Protein AF-A0A1H8RA76-F1 (afdb_monomer)

Structure (mmCIF, N/CA/C/O backbone):
data_AF-A0A1H8RA76-F1
#
_entry.id   AF-A0A1H8RA76-F1
#
loop_
_atom_site.group_PDB
_atom_site.id
_atom_site.type_symbol
_atom_site.label_atom_id
_atom_site.label_alt_id
_atom_site.label_comp_id
_atom_site.label_asym_id
_atom_site.label_entity_id
_atom_site.label_seq_id
_atom_site.pdbx_PDB_ins_code
_atom_site.Cartn_x
_atom_site.Cartn_y
_atom_site.Cartn_z
_atom_site.occupancy
_atom_site.B_iso_or_equiv
_atom_site.auth_seq_id
_atom_site.auth_comp_id
_atom_site.auth_asym_id
_atom_site.auth_atom_id
_atom_site.pdbx_PDB_model_num
ATOM 1 N N . MET A 1 1 ? -34.965 -22.843 73.362 1.00 34.78 1 MET A N 1
ATOM 2 C CA . MET A 1 1 ? -33.827 -22.303 72.588 1.00 34.78 1 MET A CA 1
ATOM 3 C C . MET A 1 1 ? -33.426 -23.347 71.565 1.00 34.78 1 MET A C 1
ATOM 5 O O . MET A 1 1 ? -32.736 -24.299 71.896 1.00 34.78 1 MET A O 1
ATOM 9 N N . THR A 1 2 ? -33.979 -23.232 70.364 1.00 42.78 2 THR A N 1
ATOM 10 C CA . THR A 1 2 ? -33.684 -24.086 69.212 1.00 42.78 2 THR A CA 1
ATOM 11 C C . THR A 1 2 ? -32.548 -23.437 68.428 1.00 42.78 2 THR A C 1
ATOM 13 O O . THR A 1 2 ? -32.661 -22.292 68.001 1.00 42.78 2 THR A O 1
ATOM 16 N N . ASP A 1 3 ? -31.439 -24.158 68.304 1.00 45.56 3 ASP A N 1
ATOM 17 C CA . ASP A 1 3 ? -30.220 -23.744 67.610 1.00 45.56 3 ASP A CA 1
ATOM 18 C C . ASP A 1 3 ? -30.483 -23.672 66.093 1.00 45.56 3 ASP A C 1
ATOM 20 O O . ASP A 1 3 ? -30.516 -24.685 65.388 1.00 45.56 3 ASP A O 1
ATOM 24 N N . MET A 1 4 ? -30.791 -22.471 65.598 1.00 54.81 4 MET A N 1
ATOM 25 C CA . MET A 1 4 ? -31.156 -22.240 64.201 1.00 54.81 4 MET A CA 1
ATOM 26 C C . MET A 1 4 ? -29.874 -22.180 63.359 1.00 54.81 4 MET A C 1
ATOM 28 O O . MET A 1 4 ? -29.214 -21.146 63.264 1.00 54.81 4 MET A O 1
ATOM 32 N N . LYS A 1 5 ? -29.487 -23.319 62.771 1.00 57.66 5 LYS A N 1
ATOM 33 C CA . LYS A 1 5 ? -28.309 -23.442 61.896 1.00 57.66 5 LYS A CA 1
ATOM 34 C C . LYS A 1 5 ? -28.420 -22.505 60.687 1.00 57.66 5 LYS A C 1
ATOM 36 O O . LYS A 1 5 ? -29.091 -22.820 59.708 1.00 57.66 5 LYS A O 1
ATOM 41 N N . VAL A 1 6 ? -27.707 -21.381 60.732 1.00 61.72 6 VAL A N 1
ATOM 42 C CA . VAL A 1 6 ? -27.607 -20.419 59.625 1.00 61.72 6 VAL A CA 1
ATOM 43 C C . VAL A 1 6 ? -26.967 -21.088 58.402 1.00 61.72 6 VAL A C 1
ATOM 45 O O . VAL A 1 6 ? -25.846 -21.600 58.472 1.00 61.72 6 VAL A O 1
ATOM 48 N N . ARG A 1 7 ? -27.653 -21.077 57.252 1.00 71.50 7 ARG A N 1
ATOM 49 C CA . ARG A 1 7 ? -27.075 -21.553 55.984 1.00 71.50 7 ARG A CA 1
ATOM 50 C C . ARG A 1 7 ? -26.119 -20.494 55.434 1.00 71.50 7 ARG A C 1
ATOM 52 O O . ARG A 1 7 ? -26.521 -19.352 55.217 1.00 71.50 7 ARG A O 1
ATOM 59 N N . LYS A 1 8 ? -24.866 -20.873 55.145 1.00 71.12 8 LYS A N 1
ATOM 60 C CA . LYS A 1 8 ? -23.900 -19.988 54.468 1.00 71.12 8 LYS A CA 1
ATOM 61 C C . LYS A 1 8 ? -24.435 -19.600 53.085 1.00 71.12 8 LYS A C 1
ATOM 63 O O . LYS A 1 8 ? -24.607 -20.456 52.221 1.00 71.12 8 LYS A O 1
ATOM 68 N N . SER A 1 9 ? -24.686 -18.311 52.882 1.00 81.12 9 SER A N 1
ATOM 69 C CA . SER A 1 9 ? -25.093 -17.717 51.606 1.00 81.12 9 SER A CA 1
ATOM 70 C C . SER A 1 9 ? -24.088 -16.647 51.197 1.00 81.12 9 SER A C 1
ATOM 72 O O . SER A 1 9 ? -23.544 -15.967 52.060 1.00 81.12 9 SER A O 1
ATOM 74 N N . LEU A 1 10 ? -23.854 -16.489 49.891 1.00 84.00 10 LEU A N 1
ATOM 75 C CA . LEU A 1 10 ? -22.986 -15.426 49.379 1.00 84.00 10 LEU A CA 1
ATOM 76 C C . LEU A 1 10 ? -23.549 -14.052 49.744 1.00 84.00 10 LEU A C 1
ATOM 78 O O . LEU A 1 10 ? -24.724 -13.779 49.457 1.00 84.00 10 LEU A O 1
ATOM 82 N N . SER A 1 11 ? -22.675 -13.210 50.288 1.00 87.62 11 SER A N 1
ATOM 83 C CA . SER A 1 11 ? -22.932 -11.802 50.585 1.00 87.62 11 SER A CA 1
ATOM 84 C C . SER A 1 11 ? -23.242 -11.008 49.307 1.00 87.62 11 SER A C 1
ATOM 86 O O . SER A 1 11 ? -22.856 -11.409 48.204 1.00 87.62 11 SER A O 1
ATOM 88 N N . VAL A 1 12 ? -23.945 -9.879 49.422 1.00 85.50 12 VAL A N 1
ATOM 89 C CA . VAL A 1 12 ? -24.246 -9.000 48.275 1.00 85.50 12 VAL A CA 1
ATOM 90 C C . VAL A 1 12 ? -22.956 -8.543 47.587 1.00 85.50 12 VAL A C 1
ATOM 92 O O . VAL A 1 12 ? -22.861 -8.615 46.361 1.00 85.50 12 VAL A O 1
ATOM 95 N N . GLY A 1 13 ? -21.933 -8.171 48.363 1.00 85.56 13 GLY A N 1
ATOM 96 C CA . GLY A 1 13 ? -20.613 -7.809 47.841 1.00 85.56 13 GLY A CA 1
ATOM 97 C C . GLY A 1 13 ? -19.926 -8.966 47.111 1.00 85.56 13 GLY A C 1
ATOM 98 O O . GLY A 1 13 ? -19.396 -8.778 46.018 1.00 85.56 13 GLY A O 1
ATOM 99 N N . GLN A 1 14 ? -20.010 -10.189 47.644 1.00 88.69 14 GLN A N 1
ATOM 100 C CA . GLN A 1 14 ? -19.443 -11.374 46.985 1.00 88.69 14 GLN A CA 1
ATOM 101 C C . GLN A 1 14 ? -20.121 -11.681 45.641 1.00 88.69 14 GLN A C 1
ATOM 103 O O . GLN A 1 14 ? -19.449 -12.089 44.699 1.00 88.69 14 GLN A O 1
ATOM 108 N N . ARG A 1 15 ? -21.434 -11.448 45.520 1.00 88.62 15 ARG A N 1
ATOM 109 C CA . ARG A 1 15 ? -22.186 -11.625 44.260 1.00 88.62 15 ARG A CA 1
ATOM 110 C C . ARG A 1 15 ? -21.856 -10.561 43.215 1.00 88.62 15 ARG A C 1
ATOM 112 O O . ARG A 1 15 ? -21.817 -10.849 42.023 1.00 88.62 15 ARG A O 1
ATOM 119 N N . LEU A 1 16 ? -21.630 -9.323 43.649 1.00 87.50 16 LEU A N 1
ATOM 120 C CA . LEU A 1 16 ? -21.117 -8.276 42.763 1.00 87.50 16 LEU A CA 1
ATOM 121 C C . LEU A 1 16 ? -19.692 -8.616 42.305 1.00 87.50 16 LEU A C 1
ATOM 123 O O . LEU A 1 16 ? -19.371 -8.456 41.130 1.00 87.50 16 LEU A O 1
ATOM 127 N N . GLY A 1 17 ? -18.875 -9.175 43.202 1.00 88.69 17 GLY A N 1
ATOM 128 C CA . GLY A 1 17 ? -17.541 -9.682 42.886 1.00 88.69 17 GLY A CA 1
ATOM 129 C C . GLY A 1 17 ? -17.542 -10.805 41.843 1.00 88.69 17 GLY A C 1
ATOM 130 O O . GLY A 1 17 ? -16.724 -10.772 40.927 1.00 88.69 17 GLY A O 1
ATOM 131 N N . THR A 1 18 ? -18.471 -11.768 41.913 1.00 91.00 18 THR A N 1
ATOM 132 C CA . THR A 1 18 ? -18.576 -12.836 40.898 1.00 91.00 18 THR A CA 1
ATOM 133 C C . THR A 1 18 ? -19.001 -12.303 39.530 1.00 91.00 18 THR A C 1
ATOM 135 O O . THR A 1 18 ? -18.467 -12.755 38.520 1.00 91.00 18 THR A O 1
ATOM 138 N N . LEU A 1 19 ? -19.906 -11.317 39.479 1.00 89.56 19 LEU A N 1
ATOM 139 C CA . LEU A 1 19 ? -20.275 -10.627 38.236 1.00 89.56 19 LEU A CA 1
ATOM 140 C C . LEU A 1 19 ? -19.085 -9.874 37.627 1.00 89.56 19 LEU A C 1
ATOM 142 O O . LEU A 1 19 ? -18.809 -10.031 36.439 1.00 89.56 19 LEU A O 1
ATOM 146 N N . ALA A 1 20 ? -18.352 -9.106 38.439 1.00 88.56 20 ALA A N 1
ATOM 147 C CA . ALA A 1 20 ? -17.164 -8.381 37.992 1.00 88.56 20 ALA A CA 1
ATOM 148 C C . ALA A 1 20 ? -16.058 -9.333 37.504 1.00 88.56 20 ALA A C 1
ATOM 150 O O . ALA A 1 20 ? -15.469 -9.106 36.449 1.00 88.56 20 ALA A O 1
ATOM 151 N N . GLY A 1 21 ? -15.819 -10.433 38.225 1.00 91.06 21 GLY A N 1
ATOM 152 C CA . GLY A 1 21 ? -14.859 -11.463 37.826 1.00 91.06 21 GLY A CA 1
ATOM 153 C C . GLY A 1 21 ? -15.239 -12.148 36.511 1.00 91.06 21 GLY A C 1
ATOM 154 O O . GLY A 1 21 ? -14.390 -12.307 35.636 1.00 91.06 21 GLY A O 1
ATOM 155 N N . ALA A 1 22 ? -16.517 -12.497 36.327 1.00 90.62 22 ALA A N 1
ATOM 156 C CA . ALA A 1 22 ? -17.006 -13.083 35.079 1.00 90.62 22 ALA A CA 1
ATOM 157 C C . ALA A 1 22 ? -16.868 -12.114 33.893 1.00 90.62 22 ALA A C 1
ATOM 159 O O . ALA A 1 22 ? -16.427 -12.522 32.818 1.00 90.62 22 ALA A O 1
ATOM 160 N N . ALA A 1 23 ? -17.183 -10.830 34.097 1.00 89.88 23 ALA A N 1
ATOM 161 C CA . ALA A 1 23 ? -16.986 -9.795 33.087 1.00 89.88 23 ALA A CA 1
ATOM 162 C C . ALA A 1 23 ? -15.503 -9.659 32.708 1.00 89.88 23 ALA A C 1
ATOM 164 O O . ALA A 1 23 ? -15.169 -9.672 31.524 1.00 89.88 23 ALA A O 1
ATOM 165 N N . PHE A 1 24 ? -14.607 -9.595 33.699 1.00 93.50 24 PHE A N 1
ATOM 166 C CA . PHE A 1 24 ? -13.165 -9.480 33.474 1.00 93.50 24 PHE A CA 1
ATOM 167 C C . PHE A 1 24 ? -12.607 -10.659 32.665 1.00 93.50 24 PHE A C 1
ATOM 169 O O . PHE A 1 24 ? -11.880 -10.445 31.698 1.00 93.50 24 PHE A O 1
ATOM 176 N N . ILE A 1 25 ? -12.989 -11.895 33.005 1.00 92.25 25 ILE A N 1
ATOM 177 C CA . ILE A 1 25 ? -12.572 -13.094 32.261 1.00 92.25 25 ILE A CA 1
ATOM 178 C C . ILE A 1 25 ? -13.130 -13.070 30.832 1.00 92.25 25 ILE A C 1
ATOM 180 O O . ILE A 1 25 ? -12.394 -13.357 29.890 1.00 92.25 25 ILE A O 1
ATOM 184 N N . GLY A 1 26 ? -14.403 -12.699 30.655 1.00 90.19 26 GLY A N 1
ATOM 185 C CA . GLY A 1 26 ? -15.042 -12.629 29.338 1.00 90.19 26 GLY A CA 1
ATOM 186 C C . GLY A 1 26 ? -14.368 -11.621 28.404 1.00 90.19 26 GLY A C 1
ATOM 187 O O . GLY A 1 26 ? -13.972 -11.976 27.293 1.00 90.19 26 GLY A O 1
ATOM 188 N N . PHE A 1 27 ? -14.173 -10.383 28.868 1.00 90.06 27 PHE A N 1
ATOM 189 C CA . PHE A 1 27 ? -13.473 -9.353 28.094 1.00 90.06 27 PHE A CA 1
ATOM 190 C C . PHE A 1 27 ? -11.996 -9.698 27.882 1.00 90.06 27 PHE A C 1
ATOM 192 O O . PHE A 1 27 ? -11.487 -9.536 26.775 1.00 90.06 27 PHE A O 1
ATOM 199 N N . GLY A 1 28 ? -11.319 -10.223 28.907 1.00 91.62 28 GLY A N 1
ATOM 200 C CA . GLY A 1 28 ? -9.920 -10.638 28.819 1.00 91.62 28 GLY A CA 1
ATOM 201 C C . GLY A 1 28 ? -9.695 -11.739 27.781 1.00 91.62 28 GLY A C 1
ATOM 202 O O . GLY A 1 28 ? -8.774 -11.638 26.974 1.00 91.62 28 GLY A O 1
ATOM 203 N N . ALA A 1 29 ? -10.568 -12.750 27.736 1.00 90.69 29 ALA A N 1
ATOM 204 C CA . ALA A 1 29 ? -10.507 -13.809 26.731 1.00 90.69 29 ALA A CA 1
ATOM 205 C C . ALA A 1 29 ? -10.740 -13.268 25.311 1.00 90.69 29 ALA A C 1
ATOM 207 O O . ALA A 1 29 ? -10.007 -13.627 24.391 1.00 90.69 29 ALA A O 1
ATOM 208 N N . MET A 1 30 ? -11.717 -12.371 25.133 1.00 91.19 30 MET A N 1
ATOM 209 C CA . MET A 1 30 ? -12.008 -11.754 23.834 1.00 91.19 30 MET A CA 1
ATOM 210 C C . MET A 1 30 ? -10.827 -10.913 23.321 1.00 91.19 30 MET A C 1
ATOM 212 O O . MET A 1 30 ? -10.446 -11.034 22.155 1.00 91.19 30 MET A O 1
ATOM 216 N N . LEU A 1 31 ? -10.214 -10.107 24.197 1.00 90.81 31 LEU A N 1
ATOM 217 C CA . LEU A 1 31 ? -9.029 -9.308 23.872 1.00 90.81 31 LEU A CA 1
ATOM 218 C C . LEU A 1 31 ? -7.808 -10.185 23.581 1.00 90.81 31 LEU A C 1
ATOM 220 O O . LEU A 1 31 ? -7.114 -9.941 22.599 1.00 90.81 31 LEU A O 1
ATOM 224 N N . GLY A 1 32 ? -7.561 -11.219 24.390 1.00 90.94 32 GLY A N 1
ATOM 225 C CA . GLY A 1 32 ? -6.421 -12.121 24.210 1.00 90.94 32 GLY A CA 1
ATOM 226 C C . GLY A 1 32 ? -6.490 -12.906 22.901 1.00 90.94 32 GLY A C 1
ATOM 227 O O . GLY A 1 32 ? -5.513 -12.954 22.154 1.00 90.94 32 GLY A O 1
ATOM 228 N N . VAL A 1 33 ? -7.662 -13.461 22.580 1.00 90.44 33 VAL A N 1
ATOM 229 C CA . VAL A 1 33 ? -7.894 -14.153 21.303 1.00 90.44 33 VAL A CA 1
ATOM 230 C C . VAL A 1 33 ? -7.779 -13.181 20.129 1.00 90.44 33 VAL A C 1
ATOM 232 O O . VAL A 1 33 ? -7.116 -13.498 19.143 1.00 90.44 33 VAL A O 1
ATOM 235 N N . GLY A 1 34 ? -8.341 -11.976 20.265 1.00 89.94 34 GLY A N 1
ATOM 236 C CA . GLY A 1 34 ? -8.212 -10.926 19.258 1.00 89.94 34 GLY A CA 1
ATOM 237 C C . GLY A 1 34 ? -6.776 -10.526 18.968 1.00 89.94 34 GLY A C 1
ATOM 238 O O . GLY A 1 34 ? -6.375 -10.465 17.810 1.00 89.94 34 GLY A O 1
ATOM 239 N N . TRP A 1 35 ? -5.989 -10.303 20.017 1.00 92.75 35 TRP A N 1
ATOM 240 C CA . TRP A 1 35 ? -4.576 -9.968 19.895 1.00 92.75 35 TRP A CA 1
ATOM 241 C C . TRP A 1 35 ? -3.785 -11.085 19.204 1.00 92.75 35 TRP A C 1
ATOM 243 O O . TRP A 1 35 ? -3.050 -10.815 18.256 1.00 92.75 35 TRP A O 1
ATOM 253 N N . TYR A 1 36 ? -3.987 -12.341 19.616 1.00 91.31 36 TYR A N 1
ATOM 254 C CA . TYR A 1 36 ? -3.307 -13.496 19.024 1.00 91.31 36 TYR A CA 1
ATOM 255 C C . TYR A 1 36 ? -3.633 -13.666 17.532 1.00 91.31 36 TYR A C 1
ATOM 257 O O . TYR A 1 36 ? -2.739 -13.867 16.706 1.00 91.31 36 TYR A O 1
ATOM 265 N N . GLN A 1 37 ? -4.912 -13.551 17.171 1.00 90.94 37 GLN A N 1
ATOM 266 C CA . GLN A 1 37 ? -5.360 -13.686 15.786 1.00 90.94 37 GLN A CA 1
ATOM 267 C C . GLN A 1 37 ? -4.875 -12.532 14.912 1.00 90.94 37 GLN A C 1
ATOM 269 O O . GLN A 1 37 ? -4.393 -12.775 13.807 1.00 90.94 37 GLN A O 1
ATOM 274 N N . ASN A 1 38 ? -4.934 -11.299 15.420 1.00 89.06 38 ASN A N 1
ATOM 275 C CA . ASN A 1 38 ? -4.413 -10.134 14.714 1.00 89.06 38 ASN A CA 1
ATOM 276 C C . ASN A 1 38 ? -2.902 -10.254 14.485 1.00 89.06 38 ASN A C 1
ATOM 278 O O . ASN A 1 38 ? -2.433 -10.031 13.376 1.00 89.06 38 ASN A O 1
ATOM 282 N N . SER A 1 39 ? -2.145 -10.677 15.502 1.00 90.81 39 SER A N 1
ATOM 283 C CA . SER A 1 39 ? -0.701 -10.897 15.375 1.00 90.81 39 SER A CA 1
ATOM 284 C C . SER A 1 39 ? -0.362 -11.994 14.360 1.00 90.81 39 SER A C 1
ATOM 286 O O . SER A 1 39 ? 0.619 -11.863 13.632 1.00 90.81 39 SER A O 1
ATOM 288 N N . SER A 1 40 ? -1.171 -13.054 14.290 1.00 89.62 40 SER A N 1
ATOM 289 C CA . SER A 1 40 ? -0.984 -14.144 13.325 1.00 89.62 40 SER A CA 1
ATOM 290 C C . SER A 1 40 ? -1.289 -13.699 11.890 1.00 89.62 40 SER A C 1
ATOM 292 O O . SER A 1 40 ? -0.534 -14.018 10.975 1.00 89.62 40 SER A O 1
ATOM 294 N N . ALA A 1 41 ? -2.365 -12.930 11.691 1.00 90.69 41 ALA A N 1
ATOM 295 C CA . ALA A 1 41 ? -2.713 -12.366 10.387 1.00 90.69 41 ALA A CA 1
ATOM 296 C C . ALA A 1 41 ? -1.652 -11.363 9.902 1.00 90.69 41 ALA A C 1
ATOM 298 O O . ALA A 1 41 ? -1.240 -11.410 8.748 1.00 90.69 41 ALA A O 1
ATOM 299 N N . ASP A 1 42 ? -1.158 -10.511 10.797 1.00 90.25 42 ASP A N 1
ATOM 300 C CA . ASP A 1 42 ? -0.105 -9.534 10.513 1.00 90.25 42 ASP A CA 1
ATOM 301 C C . ASP A 1 42 ? 1.230 -10.205 10.136 1.00 90.25 42 ASP A C 1
ATOM 303 O O . ASP A 1 42 ? 1.900 -9.789 9.192 1.00 90.25 42 ASP A O 1
ATOM 307 N N . ALA A 1 43 ? 1.592 -11.311 10.798 1.00 89.44 43 ALA A N 1
ATOM 308 C CA . ALA A 1 43 ? 2.750 -12.116 10.406 1.00 89.44 43 ALA A CA 1
ATOM 309 C C . ALA A 1 43 ? 2.592 -12.729 9.001 1.00 89.44 43 ALA A C 1
ATOM 311 O O . ALA A 1 43 ? 3.525 -12.667 8.201 1.00 89.44 43 ALA A O 1
ATOM 312 N N . ALA A 1 44 ? 1.410 -13.265 8.679 1.00 88.44 44 ALA A N 1
ATOM 313 C CA . ALA A 1 44 ? 1.124 -13.810 7.352 1.00 88.44 44 ALA A CA 1
ATOM 314 C C . ALA A 1 44 ? 1.155 -12.731 6.252 1.00 88.44 44 ALA A C 1
ATOM 316 O O . ALA A 1 44 ? 1.681 -12.985 5.169 1.00 88.44 44 ALA A O 1
ATOM 317 N N . LEU A 1 45 ? 0.658 -11.522 6.537 1.00 91.81 45 LEU A N 1
ATOM 318 C CA . LEU A 1 45 ? 0.708 -10.387 5.608 1.00 91.81 45 LEU A CA 1
ATOM 319 C C . LEU A 1 45 ? 2.133 -9.880 5.377 1.00 91.81 45 LEU A C 1
ATOM 321 O O . LEU A 1 45 ? 2.490 -9.606 4.235 1.00 91.81 45 LEU A O 1
ATOM 325 N N . ARG A 1 46 ? 2.966 -9.791 6.423 1.00 91.06 46 ARG A N 1
ATOM 326 C CA . ARG A 1 46 ? 4.385 -9.436 6.257 1.00 91.06 46 ARG A CA 1
ATOM 327 C C . ARG A 1 46 ? 5.104 -10.408 5.328 1.00 91.06 46 ARG A C 1
ATOM 329 O O . ARG A 1 46 ? 5.731 -9.965 4.375 1.00 91.06 46 ARG A O 1
ATOM 336 N N . HIS A 1 47 ? 4.933 -11.711 5.553 1.00 88.25 47 HIS A N 1
ATOM 337 C CA . HIS A 1 47 ? 5.517 -12.735 4.684 1.00 88.25 47 HIS A CA 1
ATOM 338 C C . HIS A 1 47 ? 4.996 -12.629 3.243 1.00 88.25 47 HIS A C 1
ATOM 340 O O . HIS A 1 47 ? 5.764 -12.764 2.297 1.00 88.25 47 HIS A O 1
ATOM 346 N N . ALA A 1 48 ? 3.699 -12.367 3.052 1.00 91.06 48 ALA A N 1
ATOM 347 C CA . ALA A 1 48 ? 3.146 -12.178 1.714 1.00 91.06 48 ALA A CA 1
ATOM 348 C C . ALA A 1 48 ? 3.748 -10.959 0.997 1.00 91.06 48 ALA A C 1
ATOM 350 O O . ALA A 1 48 ? 4.044 -11.043 -0.191 1.00 91.06 48 ALA A O 1
ATOM 351 N N . ASN A 1 49 ? 3.954 -9.852 1.716 1.00 91.56 49 ASN A N 1
ATOM 352 C CA . ASN A 1 49 ? 4.559 -8.639 1.168 1.00 91.56 49 ASN A CA 1
ATOM 353 C C . ASN A 1 49 ? 6.032 -8.842 0.796 1.00 91.56 49 ASN A C 1
ATOM 355 O O . ASN A 1 49 ? 6.455 -8.355 -0.246 1.00 91.56 49 ASN A O 1
ATOM 359 N N . GLU A 1 50 ? 6.801 -9.566 1.614 1.00 91.19 50 GLU A N 1
ATOM 360 C CA . GLU A 1 50 ? 8.196 -9.909 1.299 1.00 91.19 50 GLU A CA 1
ATOM 361 C C . GLU A 1 50 ? 8.287 -10.726 0.004 1.00 91.19 50 GLU A C 1
ATOM 363 O O . GLU A 1 50 ? 9.089 -10.414 -0.871 1.00 91.19 50 GLU A O 1
ATOM 368 N N . ILE A 1 51 ? 7.405 -11.714 -0.165 1.00 91.06 51 ILE A N 1
ATOM 369 C CA . ILE A 1 51 ? 7.350 -12.530 -1.385 1.00 91.06 51 ILE A CA 1
ATOM 370 C C . ILE A 1 51 ? 6.900 -11.698 -2.586 1.00 91.06 51 ILE A C 1
ATOM 372 O O . ILE A 1 51 ? 7.460 -11.849 -3.668 1.00 91.06 51 ILE A O 1
ATOM 376 N N . GLN A 1 52 ? 5.919 -10.807 -2.412 1.00 92.94 52 GLN A N 1
ATOM 377 C CA . GLN A 1 52 ? 5.478 -9.912 -3.481 1.00 92.94 52 GLN A CA 1
ATOM 378 C C . GLN A 1 52 ? 6.610 -8.985 -3.940 1.00 92.94 52 GLN A C 1
ATOM 380 O O . GLN A 1 52 ? 6.793 -8.822 -5.140 1.00 92.94 52 GLN A O 1
ATOM 385 N N . ALA A 1 53 ? 7.407 -8.448 -3.012 1.00 92.56 53 ALA A N 1
ATOM 386 C CA . ALA A 1 53 ? 8.570 -7.632 -3.350 1.00 92.56 53 ALA A CA 1
ATOM 387 C C . ALA A 1 53 ? 9.604 -8.423 -4.168 1.00 92.56 53 ALA A C 1
ATOM 389 O O . ALA A 1 53 ? 10.096 -7.923 -5.177 1.00 92.56 53 ALA A O 1
ATOM 390 N N . SER A 1 54 ? 9.883 -9.679 -3.800 1.00 91.81 54 SER A N 1
ATOM 391 C CA . SER A 1 54 ? 10.771 -10.522 -4.608 1.00 91.81 54 SER A CA 1
ATOM 392 C C . SER A 1 54 ? 10.165 -10.873 -5.978 1.00 91.81 54 SER A C 1
ATOM 394 O O . SER A 1 54 ? 10.897 -10.945 -6.959 1.00 91.81 54 SER A O 1
ATOM 396 N N . VAL A 1 55 ? 8.839 -11.039 -6.096 1.00 93.06 55 VAL A N 1
ATOM 397 C CA . VAL A 1 55 ? 8.146 -11.208 -7.395 1.00 93.06 55 VAL A CA 1
ATOM 398 C C . VAL A 1 55 ? 8.272 -9.968 -8.274 1.00 93.06 55 VAL A C 1
ATOM 400 O O . VAL A 1 55 ? 8.497 -10.095 -9.478 1.00 93.06 55 VAL A O 1
ATOM 403 N N . ASP A 1 56 ? 8.147 -8.779 -7.694 1.00 94.06 56 ASP A N 1
ATOM 404 C CA . ASP A 1 56 ? 8.325 -7.525 -8.422 1.00 94.06 56 ASP A CA 1
ATOM 405 C C . ASP A 1 56 ? 9.769 -7.406 -8.933 1.00 94.06 56 ASP A C 1
ATOM 407 O O . ASP A 1 56 ? 9.972 -7.130 -10.115 1.00 94.06 56 ASP A O 1
ATOM 411 N N . HIS A 1 57 ? 10.758 -7.770 -8.108 1.00 94.19 57 HIS A N 1
ATOM 412 C CA . HIS A 1 57 ? 12.158 -7.827 -8.531 1.00 94.19 57 HIS A CA 1
ATOM 413 C C . HIS A 1 57 ? 12.396 -8.849 -9.662 1.00 94.19 57 HIS A C 1
ATOM 415 O O . HIS A 1 57 ? 13.098 -8.566 -10.627 1.00 94.19 57 HIS A O 1
ATOM 421 N N . ILE A 1 58 ? 11.736 -10.013 -9.645 1.00 94.44 58 ILE A N 1
ATOM 422 C CA . ILE A 1 58 ? 11.800 -10.976 -10.764 1.00 94.44 58 ILE A CA 1
ATOM 423 C C . ILE A 1 58 ? 11.266 -10.370 -12.073 1.00 94.44 58 ILE A C 1
ATOM 425 O O . ILE A 1 58 ? 11.766 -10.679 -13.159 1.00 94.44 58 ILE A O 1
ATOM 429 N N . ASN A 1 59 ? 10.251 -9.506 -12.005 1.00 94.94 59 ASN A N 1
ATOM 430 C CA . ASN A 1 59 ? 9.746 -8.811 -13.190 1.00 94.94 59 ASN A CA 1
ATOM 431 C C . ASN A 1 59 ? 10.734 -7.752 -13.709 1.00 94.94 59 ASN A C 1
ATOM 433 O O . ASN A 1 59 ? 10.831 -7.562 -14.927 1.00 94.94 59 ASN A O 1
ATOM 437 N N . GLU A 1 60 ? 11.506 -7.115 -12.826 1.00 95.62 60 GLU A N 1
ATOM 438 C CA . GLU A 1 60 ? 12.645 -6.273 -13.219 1.00 95.62 60 GLU A CA 1
ATOM 439 C C . GLU A 1 60 ? 13.704 -7.114 -13.946 1.00 95.62 60 GLU A C 1
ATOM 441 O O . GLU A 1 60 ? 14.084 -6.770 -15.064 1.00 95.62 60 GLU A O 1
ATOM 446 N N . LEU A 1 61 ? 14.053 -8.296 -13.422 1.00 96.19 61 LEU A N 1
ATOM 447 C CA . LEU A 1 61 ? 14.983 -9.229 -14.078 1.00 96.19 61 LEU A CA 1
ATOM 448 C C . LEU A 1 61 ? 14.499 -9.693 -15.458 1.00 96.19 61 LEU A C 1
ATOM 450 O O . LEU A 1 61 ? 15.297 -9.814 -16.388 1.00 96.19 61 LEU A O 1
ATOM 454 N N . ARG A 1 62 ? 13.191 -9.919 -15.642 1.00 96.19 62 ARG A N 1
ATOM 455 C CA . ARG A 1 62 ? 12.624 -10.200 -16.978 1.00 96.19 62 ARG A CA 1
ATOM 456 C C . ARG A 1 62 ? 12.860 -9.043 -17.939 1.00 96.19 62 ARG A C 1
ATOM 458 O O . ARG A 1 62 ? 13.170 -9.271 -19.106 1.00 96.19 62 ARG A O 1
ATOM 465 N N . THR A 1 63 ? 12.721 -7.815 -17.451 1.00 95.94 63 THR A N 1
ATOM 466 C CA . THR A 1 63 ? 12.965 -6.605 -18.241 1.00 95.94 63 THR A CA 1
ATOM 467 C C . THR A 1 63 ? 14.452 -6.456 -18.567 1.00 95.94 63 THR A C 1
ATOM 469 O O . THR A 1 63 ? 14.788 -6.146 -19.711 1.00 95.94 63 THR A O 1
ATOM 472 N N . ALA A 1 64 ? 15.342 -6.754 -17.617 1.00 96.25 64 ALA A N 1
ATOM 473 C CA . ALA A 1 64 ? 16.785 -6.800 -17.842 1.00 96.25 64 ALA A CA 1
ATOM 474 C C . ALA A 1 64 ? 17.157 -7.851 -18.901 1.00 96.25 64 ALA A C 1
ATOM 476 O O . ALA A 1 64 ? 17.886 -7.534 -19.838 1.00 96.25 64 ALA A O 1
ATOM 477 N N . ASN A 1 65 ? 16.583 -9.058 -18.837 1.00 97.31 65 ASN A N 1
ATOM 478 C CA . ASN A 1 65 ? 16.785 -10.105 -19.845 1.00 97.31 65 ASN A CA 1
ATOM 479 C C . ASN A 1 65 ? 16.314 -9.670 -21.246 1.00 97.31 65 ASN A C 1
ATOM 481 O O . ASN A 1 65 ? 17.031 -9.858 -22.222 1.00 97.31 65 ASN A O 1
ATOM 485 N N . LEU A 1 66 ? 15.144 -9.033 -21.364 1.00 96.31 66 LEU A N 1
ATOM 486 C CA . LEU A 1 66 ? 14.674 -8.495 -22.649 1.00 96.31 66 LEU A CA 1
ATOM 487 C C . LEU A 1 66 ? 15.584 -7.381 -23.178 1.00 96.31 66 LEU A C 1
ATOM 489 O O . LEU A 1 66 ? 15.910 -7.360 -24.361 1.00 96.31 66 LEU A O 1
ATOM 493 N N . THR A 1 67 ? 16.013 -6.472 -22.302 1.00 95.00 67 THR A N 1
ATOM 494 C CA . THR A 1 67 ? 16.928 -5.375 -22.655 1.00 95.00 67 THR A CA 1
ATOM 495 C C . THR A 1 67 ? 18.270 -5.916 -23.138 1.00 95.00 67 THR A C 1
ATOM 497 O O . THR A 1 67 ? 18.821 -5.417 -24.117 1.00 95.00 67 THR A O 1
ATOM 500 N N . LEU A 1 68 ? 18.767 -6.965 -22.484 1.00 96.44 68 LEU A N 1
ATOM 501 C CA . LEU A 1 68 ? 19.987 -7.667 -22.853 1.00 96.44 68 LEU A CA 1
ATOM 502 C C . LEU A 1 68 ? 19.895 -8.265 -24.262 1.00 96.44 68 LEU A C 1
ATOM 504 O O . LEU A 1 68 ? 20.777 -8.012 -25.081 1.00 96.44 68 LEU A O 1
ATOM 508 N N . ILE A 1 69 ? 18.824 -9.013 -24.549 1.00 96.75 69 ILE A N 1
ATOM 509 C CA . ILE A 1 69 ? 18.602 -9.644 -25.860 1.00 96.75 69 ILE A CA 1
ATOM 510 C C . ILE A 1 69 ? 18.470 -8.575 -26.949 1.00 96.75 69 ILE A C 1
ATOM 512 O O . ILE A 1 69 ? 19.123 -8.673 -27.982 1.00 96.75 69 ILE A O 1
ATOM 516 N N . LEU A 1 70 ? 17.693 -7.513 -26.708 1.00 96.19 70 LEU A N 1
ATOM 517 C CA . LEU A 1 70 ? 17.529 -6.416 -27.668 1.00 96.19 70 LEU A CA 1
ATOM 518 C C . LEU A 1 70 ? 18.859 -5.709 -27.967 1.00 96.19 70 LEU A C 1
ATOM 520 O O . LEU A 1 70 ? 19.182 -5.480 -29.128 1.00 96.19 70 LEU A O 1
ATOM 524 N N . ALA A 1 71 ? 19.662 -5.410 -26.942 1.00 95.88 71 ALA A N 1
ATOM 525 C CA . ALA A 1 71 ? 20.969 -4.780 -27.128 1.00 95.88 71 ALA A CA 1
ATOM 526 C C . ALA A 1 71 ? 21.960 -5.689 -27.878 1.00 95.88 71 ALA A C 1
ATOM 528 O O . ALA A 1 71 ? 22.774 -5.200 -28.672 1.00 95.88 71 ALA A O 1
ATOM 529 N N . ALA A 1 72 ? 21.890 -7.002 -27.645 1.00 96.06 72 ALA A N 1
ATOM 530 C CA . ALA A 1 72 ? 22.682 -7.986 -28.369 1.00 96.06 72 ALA A CA 1
ATOM 531 C C . ALA A 1 72 ? 22.241 -8.090 -29.839 1.00 96.06 72 ALA A C 1
ATOM 533 O O . ALA A 1 72 ? 23.085 -8.018 -30.731 1.00 96.06 72 ALA A O 1
ATOM 534 N N . MET A 1 73 ? 20.933 -8.143 -30.104 1.00 95.50 73 MET A N 1
ATOM 535 C CA . MET A 1 73 ? 20.373 -8.187 -31.457 1.00 95.50 73 MET A CA 1
ATOM 536 C C . MET A 1 73 ? 20.718 -6.920 -32.252 1.00 95.50 73 MET A C 1
ATOM 538 O O . MET A 1 73 ? 21.206 -7.012 -33.376 1.00 95.50 73 MET A O 1
ATOM 542 N N . ASP A 1 74 ? 20.594 -5.737 -31.647 1.00 94.75 74 ASP A N 1
ATOM 543 C CA . ASP A 1 74 ? 21.035 -4.476 -32.256 1.00 94.75 74 ASP A CA 1
ATOM 544 C C . ASP A 1 74 ? 22.539 -4.492 -32.584 1.00 94.75 74 ASP A C 1
ATOM 546 O O . ASP A 1 74 ? 22.978 -3.956 -33.601 1.00 94.75 74 ASP A O 1
ATOM 550 N N . THR A 1 75 ? 23.350 -5.137 -31.740 1.00 94.44 75 THR A N 1
ATOM 551 C CA . THR A 1 75 ? 24.791 -5.302 -31.980 1.00 94.44 75 THR A CA 1
ATOM 552 C C . THR A 1 75 ? 25.072 -6.257 -33.146 1.00 94.44 75 THR A C 1
ATOM 554 O O . THR A 1 75 ? 25.984 -5.997 -33.932 1.00 94.44 75 THR A O 1
ATOM 557 N N . ILE A 1 76 ? 24.281 -7.323 -33.307 1.00 93.81 76 ILE A N 1
ATOM 558 C CA . ILE A 1 76 ? 24.361 -8.243 -34.454 1.00 93.81 76 ILE A CA 1
ATOM 559 C C . ILE A 1 76 ? 23.955 -7.535 -35.754 1.00 93.81 76 ILE A C 1
ATOM 561 O O . ILE A 1 76 ? 24.585 -7.751 -36.794 1.00 93.81 76 ILE A O 1
ATOM 565 N N . VAL A 1 77 ? 22.928 -6.682 -35.711 1.00 93.44 77 VAL A N 1
ATOM 566 C CA . VAL A 1 77 ? 22.456 -5.904 -36.868 1.00 93.44 77 VAL A CA 1
ATOM 567 C C . VAL A 1 77 ? 23.501 -4.871 -37.303 1.00 93.44 77 VAL A C 1
ATOM 569 O O . VAL A 1 77 ? 23.823 -4.784 -38.489 1.00 93.44 77 VAL A O 1
ATOM 572 N N . ASP A 1 78 ? 24.107 -4.161 -36.352 1.00 91.56 78 ASP A N 1
ATOM 573 C CA . ASP A 1 78 ? 25.093 -3.102 -36.612 1.00 91.56 78 ASP A CA 1
ATOM 574 C C . ASP A 1 78 ? 26.545 -3.611 -36.719 1.00 91.56 78 ASP A C 1
ATOM 576 O O . ASP A 1 78 ? 27.503 -2.835 -36.684 1.00 91.56 78 ASP A O 1
ATOM 580 N N . ARG A 1 79 ? 26.749 -4.922 -36.892 1.00 88.94 79 ARG A N 1
ATOM 581 C CA . ARG A 1 79 ? 28.082 -5.560 -36.923 1.00 88.94 79 ARG A CA 1
ATOM 582 C C . ARG A 1 79 ? 29.058 -4.990 -37.964 1.00 88.94 79 ARG A C 1
ATOM 584 O O . ARG A 1 79 ? 30.269 -5.178 -37.847 1.00 88.94 79 ARG A O 1
ATOM 591 N N . GLY A 1 80 ? 28.555 -4.285 -38.981 1.00 82.50 80 GLY A N 1
ATOM 592 C CA . GLY A 1 80 ? 29.356 -3.657 -40.037 1.00 82.50 80 GLY A CA 1
ATOM 593 C C . GLY A 1 80 ? 30.365 -2.615 -39.538 1.00 82.50 80 GLY A C 1
ATOM 594 O O . GLY A 1 80 ? 31.387 -2.408 -40.197 1.00 82.50 80 GLY A O 1
ATOM 595 N N . ASP A 1 81 ? 30.128 -2.028 -38.362 1.00 83.94 81 ASP A N 1
ATOM 596 C CA . ASP A 1 81 ? 30.992 -1.004 -37.761 1.00 83.94 81 ASP A CA 1
ATOM 597 C C . ASP A 1 81 ? 32.277 -1.576 -37.134 1.00 83.94 81 ASP A C 1
ATOM 599 O O . ASP A 1 81 ? 33.182 -0.820 -36.777 1.00 83.94 81 ASP A O 1
ATOM 603 N N . ARG A 1 82 ? 32.391 -2.912 -37.028 1.00 86.50 82 ARG A N 1
ATOM 604 C CA . ARG A 1 82 ? 33.550 -3.647 -36.469 1.00 86.50 82 ARG A CA 1
ATOM 605 C C . ARG A 1 82 ? 33.939 -3.247 -35.042 1.00 86.50 82 ARG A C 1
ATOM 607 O O . ARG A 1 82 ? 35.045 -3.530 -34.588 1.00 86.50 82 ARG A O 1
ATOM 614 N N . ALA A 1 83 ? 33.034 -2.584 -34.336 1.00 88.69 83 ALA A N 1
ATOM 615 C CA . ALA A 1 83 ? 33.173 -2.218 -32.941 1.00 88.69 83 ALA A CA 1
ATOM 616 C C . ALA A 1 83 ? 31.793 -2.217 -32.286 1.00 88.69 83 ALA A C 1
ATOM 618 O O . ALA A 1 83 ? 30.815 -1.739 -32.862 1.00 88.69 83 ALA A O 1
ATOM 619 N N . VAL A 1 84 ? 31.716 -2.729 -31.060 1.00 89.38 84 VAL A N 1
ATOM 620 C CA . VAL A 1 84 ? 30.490 -2.649 -30.262 1.00 89.38 84 VAL A CA 1
ATOM 621 C C . VAL A 1 84 ? 30.368 -1.240 -29.689 1.00 89.38 84 VAL A C 1
ATOM 623 O O . VAL A 1 84 ? 31.308 -0.727 -29.078 1.00 89.38 84 VAL A O 1
ATOM 626 N N . ILE A 1 85 ? 29.198 -0.621 -29.855 1.00 92.44 85 ILE A N 1
ATOM 627 C CA . ILE A 1 85 ? 28.910 0.702 -29.287 1.00 92.44 85 ILE A CA 1
ATOM 628 C C . ILE A 1 85 ? 29.090 0.650 -27.755 1.00 92.44 85 ILE A C 1
ATOM 630 O O . ILE A 1 85 ? 28.479 -0.212 -27.112 1.00 92.44 85 ILE A O 1
ATOM 634 N N . PRO A 1 86 ? 29.887 1.553 -27.144 1.00 93.12 86 PRO A N 1
ATOM 635 C CA . PRO A 1 86 ? 30.175 1.526 -25.708 1.00 93.12 86 PRO A CA 1
ATOM 636 C C . PRO A 1 86 ? 28.925 1.536 -24.823 1.00 93.12 86 PRO A C 1
ATOM 638 O O . PRO A 1 86 ? 28.870 0.810 -23.831 1.00 93.12 86 PRO A O 1
ATOM 641 N N . GLU A 1 87 ? 27.905 2.311 -25.192 1.00 92.88 87 GLU A N 1
ATOM 642 C CA . GLU A 1 87 ? 26.625 2.356 -24.485 1.00 92.88 87 GLU A CA 1
ATOM 643 C C . GLU A 1 87 ? 25.904 1.000 -24.507 1.00 92.88 87 GLU A C 1
ATOM 645 O O . GLU A 1 87 ? 25.410 0.567 -23.466 1.00 92.88 87 GLU A O 1
ATOM 650 N N . ARG A 1 88 ? 25.897 0.285 -25.644 1.00 93.50 88 ARG A N 1
ATOM 651 C CA . ARG A 1 88 ? 25.311 -1.066 -25.733 1.00 93.50 88 ARG A CA 1
ATOM 652 C C . ARG A 1 88 ? 26.094 -2.066 -24.899 1.00 93.50 88 ARG A C 1
ATOM 654 O O . ARG A 1 88 ? 25.499 -2.838 -24.155 1.00 93.50 88 ARG A O 1
ATOM 661 N N . LEU A 1 89 ? 27.425 -2.017 -24.963 1.00 92.94 89 LEU A N 1
ATOM 662 C CA . LEU A 1 89 ? 28.271 -2.885 -24.147 1.00 92.94 89 LEU A CA 1
ATOM 663 C C . LEU A 1 89 ? 28.025 -2.663 -22.651 1.00 92.94 89 LEU A C 1
ATOM 665 O O . LEU A 1 89 ? 27.968 -3.625 -21.887 1.00 92.94 89 LEU A O 1
ATOM 669 N N . LYS A 1 90 ? 27.852 -1.408 -22.231 1.00 94.69 90 LYS A N 1
ATOM 670 C CA . LYS A 1 90 ? 27.499 -1.072 -20.852 1.00 94.69 90 LYS A CA 1
ATOM 671 C C . LYS A 1 90 ? 26.139 -1.659 -20.461 1.00 94.69 90 LYS A C 1
ATOM 673 O O . LYS A 1 90 ? 26.078 -2.341 -19.445 1.00 94.69 90 LYS A O 1
ATOM 678 N N . LEU A 1 91 ? 25.099 -1.460 -21.277 1.00 94.88 91 LEU A N 1
ATOM 679 C CA . LEU A 1 91 ? 23.758 -2.007 -21.027 1.00 94.88 91 LEU A CA 1
ATOM 680 C C . LEU A 1 91 ? 23.767 -3.535 -20.894 1.00 94.88 91 LEU A C 1
ATOM 682 O O . LEU A 1 91 ? 23.185 -4.068 -19.955 1.00 94.88 91 LEU A O 1
ATOM 686 N N . MET A 1 92 ? 24.463 -4.237 -21.794 1.00 95.81 92 MET A N 1
ATOM 687 C CA . MET A 1 92 ? 24.570 -5.700 -21.745 1.00 95.81 92 MET A CA 1
ATOM 688 C C . MET A 1 92 ? 25.266 -6.168 -20.458 1.00 95.81 92 MET A C 1
ATOM 690 O O . MET A 1 92 ? 24.771 -7.065 -19.780 1.00 95.81 92 MET A O 1
ATOM 694 N N . ASN A 1 93 ? 26.377 -5.525 -20.077 1.00 95.44 93 ASN A N 1
ATOM 695 C CA . ASN A 1 93 ? 27.085 -5.849 -18.835 1.00 95.44 93 ASN A CA 1
ATOM 696 C C . ASN A 1 93 ? 26.247 -5.566 -17.581 1.00 95.44 93 ASN A C 1
ATOM 698 O O . ASN A 1 93 ? 26.264 -6.368 -16.651 1.00 95.44 93 ASN A O 1
ATOM 702 N N . GLU A 1 94 ? 25.526 -4.444 -17.545 1.00 96.38 94 GLU A N 1
ATOM 703 C CA . GLU A 1 94 ? 24.645 -4.094 -16.425 1.00 96.38 94 GLU A CA 1
ATOM 704 C C . GLU A 1 94 ? 23.505 -5.109 -16.289 1.00 96.38 94 GLU A C 1
ATOM 706 O O . GLU A 1 94 ? 23.310 -5.647 -15.202 1.00 96.38 94 GLU A O 1
ATOM 711 N N . ALA A 1 95 ? 22.829 -5.455 -17.390 1.00 96.19 95 ALA A N 1
ATOM 712 C CA . ALA A 1 95 ? 21.732 -6.420 -17.380 1.00 96.19 95 ALA A CA 1
ATOM 713 C C . ALA A 1 95 ? 22.182 -7.835 -16.968 1.00 96.19 95 ALA A C 1
ATOM 715 O O . ALA A 1 95 ? 21.510 -8.496 -16.176 1.00 96.19 95 ALA A O 1
ATOM 716 N N . ILE A 1 96 ? 23.337 -8.305 -17.456 1.00 95.75 96 ILE A N 1
ATOM 717 C CA . ILE A 1 96 ? 23.909 -9.598 -17.038 1.00 95.75 96 ILE A CA 1
ATOM 718 C C . ILE A 1 96 ? 24.338 -9.559 -15.574 1.00 95.75 96 ILE A C 1
ATOM 720 O O . ILE A 1 96 ? 24.077 -10.509 -14.835 1.00 95.75 96 ILE A O 1
ATOM 724 N N . GLY A 1 97 ? 24.967 -8.464 -15.141 1.00 95.50 97 GLY A N 1
ATOM 725 C CA . GLY A 1 97 ? 25.354 -8.268 -13.749 1.00 95.50 97 GLY A CA 1
ATOM 726 C C . GLY A 1 97 ? 24.150 -8.310 -12.811 1.00 95.50 97 GLY A C 1
ATOM 727 O O . GLY A 1 97 ? 24.219 -8.948 -11.761 1.00 95.50 97 GLY A O 1
ATOM 728 N N . GLU A 1 98 ? 23.032 -7.707 -13.212 1.00 95.69 98 GLU A N 1
ATOM 729 C CA . GLU A 1 98 ? 21.771 -7.750 -12.474 1.00 95.69 98 GLU A CA 1
ATOM 730 C C . GLU A 1 98 ? 21.247 -9.190 -12.358 1.00 95.69 98 GLU A C 1
ATOM 732 O O . GLU A 1 98 ? 21.109 -9.699 -11.243 1.00 95.69 98 GLU A O 1
ATOM 737 N N . LEU A 1 99 ? 21.103 -9.898 -13.488 1.00 95.69 99 LEU A N 1
ATOM 738 C CA . LEU A 1 99 ? 20.667 -11.303 -13.537 1.00 95.69 99 LEU A CA 1
ATOM 739 C C . LEU A 1 99 ? 21.526 -12.233 -12.664 1.00 95.69 99 LEU A C 1
ATOM 741 O O . LEU A 1 99 ? 20.990 -13.119 -11.991 1.00 95.69 99 LEU A O 1
ATOM 745 N N . GLN A 1 100 ? 22.847 -12.030 -12.661 1.00 94.75 100 GLN A N 1
ATOM 746 C CA . GLN A 1 100 ? 23.794 -12.806 -11.857 1.00 94.75 100 GLN A CA 1
ATOM 747 C C . GLN A 1 100 ? 23.711 -12.454 -10.368 1.00 94.75 100 GLN A C 1
ATOM 749 O O . GLN A 1 100 ? 23.696 -13.346 -9.517 1.00 94.75 100 GLN A O 1
ATOM 754 N N . SER A 1 101 ? 23.656 -11.163 -10.035 1.00 94.50 101 SER A N 1
ATOM 755 C CA . SER A 1 101 ? 23.658 -10.698 -8.644 1.00 94.50 101 SER A CA 1
ATOM 756 C C . SER A 1 101 ? 22.403 -11.124 -7.876 1.00 94.50 101 SER A C 1
ATOM 758 O O . SER A 1 101 ? 22.487 -11.432 -6.683 1.00 94.50 101 SER A O 1
ATOM 760 N N . SER A 1 102 ? 21.269 -11.249 -8.572 1.00 92.81 102 SER A N 1
ATOM 761 C CA . SER A 1 102 ? 19.990 -11.651 -7.982 1.00 92.81 102 SER A CA 1
ATOM 762 C C . SER A 1 102 ? 19.841 -13.164 -7.791 1.00 92.81 102 SER A C 1
ATOM 764 O O . SER A 1 102 ? 18.914 -13.603 -7.110 1.00 92.81 102 SER A O 1
ATOM 766 N N . SER A 1 103 ? 20.774 -13.986 -8.292 1.00 91.00 103 SER A N 1
ATOM 767 C CA . SER A 1 103 ? 20.743 -15.453 -8.153 1.00 91.00 103 SER A CA 1
ATOM 768 C C . SER A 1 103 ? 20.544 -15.915 -6.704 1.00 91.00 103 SER A C 1
ATOM 770 O O . SER A 1 103 ? 19.708 -16.774 -6.417 1.00 91.00 103 SER A O 1
ATOM 772 N N . LYS A 1 104 ? 21.272 -15.324 -5.751 1.00 90.69 104 LYS A N 1
ATOM 773 C CA . LYS A 1 104 ? 21.190 -15.737 -4.344 1.00 90.69 104 LYS A CA 1
ATOM 774 C C . LYS A 1 104 ? 19.809 -15.464 -3.743 1.00 90.69 104 LYS A C 1
ATOM 776 O O . LYS A 1 104 ? 19.303 -16.278 -2.971 1.00 90.69 104 LYS A O 1
ATOM 781 N N . GLU A 1 105 ? 19.215 -14.319 -4.073 1.00 89.38 105 GLU A N 1
ATOM 782 C CA . GLU A 1 105 ? 17.870 -13.971 -3.615 1.00 89.38 105 GLU A CA 1
ATOM 783 C C . GLU A 1 105 ? 16.822 -14.898 -4.238 1.00 89.38 105 GLU A C 1
ATOM 785 O O . GLU A 1 105 ? 15.961 -15.414 -3.524 1.00 89.38 105 GLU A O 1
ATOM 790 N N . MET A 1 106 ? 16.965 -15.191 -5.531 1.00 90.31 106 MET A N 1
ATOM 791 C CA . MET A 1 106 ? 16.123 -16.135 -6.263 1.00 90.31 106 MET A CA 1
ATOM 792 C C . MET A 1 106 ? 16.137 -17.525 -5.622 1.00 90.31 106 MET A C 1
ATOM 794 O O . MET A 1 106 ? 15.080 -18.099 -5.366 1.00 90.31 106 MET A O 1
ATOM 798 N N . HIS A 1 107 ? 17.319 -18.045 -5.282 1.00 90.25 107 HIS A N 1
ATOM 799 C CA . HIS A 1 107 ? 17.456 -19.341 -4.616 1.00 90.25 107 HIS A CA 1
ATOM 800 C C . HIS A 1 107 ? 16.822 -19.357 -3.221 1.00 90.25 107 HIS A C 1
ATOM 802 O O . HIS A 1 107 ? 16.141 -20.323 -2.879 1.00 90.25 107 HIS A O 1
ATOM 808 N N . ARG A 1 108 ? 16.964 -18.275 -2.440 1.00 88.75 108 ARG A N 1
ATOM 809 C CA . ARG A 1 108 ? 16.289 -18.149 -1.136 1.00 88.75 108 ARG A CA 1
ATOM 810 C C . ARG A 1 108 ? 14.770 -18.195 -1.295 1.00 88.75 108 ARG A C 1
ATOM 812 O O . ARG A 1 108 ? 14.101 -18.939 -0.581 1.00 88.75 108 ARG A O 1
ATOM 819 N N . LEU A 1 109 ? 14.228 -17.440 -2.250 1.00 87.62 109 LEU A N 1
ATOM 820 C CA . LEU A 1 109 ? 12.795 -17.474 -2.528 1.00 87.62 109 LEU A CA 1
ATOM 821 C C . LEU A 1 109 ? 12.360 -18.865 -3.016 1.00 87.62 109 LEU A C 1
ATOM 823 O O . LEU A 1 109 ? 11.287 -19.340 -2.660 1.00 87.62 109 LEU A O 1
ATOM 827 N N . ALA A 1 110 ? 13.195 -19.561 -3.788 1.00 90.56 110 ALA A N 1
ATOM 828 C CA . ALA A 1 110 ? 12.861 -20.880 -4.311 1.00 90.56 110 ALA A CA 1
ATOM 829 C C . ALA A 1 110 ? 12.808 -21.937 -3.206 1.00 90.56 110 ALA A C 1
ATOM 831 O O . ALA A 1 110 ? 11.961 -22.828 -3.263 1.00 90.56 110 ALA A O 1
ATOM 832 N N . GLU A 1 111 ? 13.654 -21.828 -2.182 1.00 89.81 111 GLU A N 1
ATOM 833 C CA . GLU A 1 111 ? 13.546 -22.646 -0.972 1.00 89.81 111 GLU A CA 1
ATOM 834 C C . GLU A 1 111 ? 12.222 -22.385 -0.239 1.00 89.81 111 GLU A C 1
ATOM 836 O O . GLU A 1 111 ? 11.518 -23.333 0.113 1.00 89.81 111 GLU A O 1
ATOM 841 N N . GLU A 1 112 ? 11.829 -21.118 -0.080 1.00 86.75 112 GLU A N 1
ATOM 842 C CA . GLU A 1 112 ? 10.565 -20.736 0.570 1.00 86.75 112 GLU A CA 1
ATOM 843 C C . GLU A 1 112 ? 9.328 -21.225 -0.202 1.00 86.75 112 GLU A C 1
ATOM 845 O O . GLU A 1 112 ? 8.341 -21.665 0.397 1.00 86.75 112 GLU A O 1
ATOM 850 N N . LEU A 1 113 ? 9.391 -21.203 -1.534 1.00 87.88 113 LEU A N 1
ATOM 851 C CA . LEU A 1 113 ? 8.335 -21.684 -2.426 1.00 87.88 113 LEU A CA 1
ATOM 852 C C . LEU A 1 113 ? 8.342 -23.213 -2.610 1.00 87.88 113 LEU A C 1
ATOM 854 O O . LEU A 1 113 ? 7.428 -23.751 -3.240 1.00 87.88 113 LEU A O 1
ATOM 858 N N . ASN A 1 114 ? 9.343 -23.917 -2.065 1.00 87.38 114 ASN A N 1
ATOM 859 C CA . ASN A 1 114 ? 9.616 -25.334 -2.326 1.00 87.38 114 ASN A CA 1
ATOM 860 C C . ASN A 1 114 ? 9.734 -25.644 -3.836 1.00 87.38 114 ASN A C 1
ATOM 862 O O . ASN A 1 114 ? 9.213 -26.640 -4.340 1.00 87.38 114 ASN A O 1
ATOM 866 N N . ALA A 1 115 ? 10.401 -24.738 -4.549 1.00 86.06 115 ALA A N 1
ATOM 867 C CA . ALA A 1 115 ? 10.518 -24.659 -6.001 1.00 86.06 115 ALA A CA 1
ATOM 868 C C . ALA A 1 115 ? 11.992 -24.638 -6.462 1.00 86.06 115 ALA A C 1
ATOM 870 O O . ALA A 1 115 ? 12.306 -24.192 -7.563 1.00 86.06 115 ALA A O 1
ATOM 871 N N . GLY A 1 116 ? 12.918 -25.134 -5.631 1.00 78.94 116 GLY A N 1
ATOM 872 C CA . GLY A 1 116 ? 14.363 -25.124 -5.914 1.00 78.94 116 GLY A CA 1
ATOM 873 C C . GLY A 1 116 ? 14.770 -25.832 -7.214 1.00 78.94 116 GLY A C 1
ATOM 874 O O . GLY A 1 116 ? 15.798 -25.511 -7.798 1.00 78.94 116 GLY A O 1
ATOM 875 N N . ASN A 1 117 ? 13.945 -26.752 -7.720 1.00 85.00 117 ASN A N 1
ATOM 876 C CA . ASN A 1 117 ? 14.165 -27.411 -9.008 1.00 85.00 117 ASN A CA 1
ATOM 877 C C . ASN A 1 117 ? 13.967 -26.489 -10.223 1.00 85.00 117 ASN A C 1
ATOM 879 O O . ASN A 1 117 ? 14.460 -26.815 -11.294 1.00 85.00 117 ASN A O 1
ATOM 883 N N . LEU A 1 118 ? 13.254 -25.367 -10.086 1.00 83.12 118 LEU A N 1
ATOM 884 C CA . LEU A 1 118 ? 13.047 -24.414 -11.183 1.00 83.12 118 LEU A CA 1
ATOM 885 C C . LEU A 1 118 ? 14.286 -23.568 -11.467 1.00 83.12 118 LEU A C 1
ATOM 887 O O . LEU A 1 118 ? 14.447 -23.102 -12.586 1.00 83.12 118 LEU A O 1
ATOM 891 N N . LEU A 1 119 ? 15.164 -23.393 -10.477 1.00 89.19 119 LEU A N 1
ATOM 892 C CA . LEU A 1 119 ? 16.392 -22.610 -10.621 1.00 89.19 119 LEU A CA 1
ATOM 893 C C . LEU A 1 119 ? 17.635 -23.471 -10.848 1.00 89.19 119 LEU A C 1
ATOM 895 O O . LEU A 1 119 ? 18.728 -22.931 -10.969 1.00 89.19 119 LEU A O 1
ATOM 899 N N . SER A 1 120 ? 17.494 -24.796 -10.966 1.00 87.00 120 SER A N 1
ATOM 900 C CA . SER A 1 120 ? 18.646 -25.706 -11.039 1.00 87.00 120 SER A CA 1
ATOM 901 C C . SER A 1 120 ? 19.591 -25.434 -12.212 1.00 87.00 120 SER A C 1
ATOM 903 O O . SER A 1 120 ? 20.760 -25.802 -12.139 1.00 87.00 120 SER A O 1
ATOM 905 N N . THR A 1 121 ? 19.091 -24.829 -13.294 1.00 91.81 121 THR A N 1
ATOM 906 C CA . THR A 1 121 ? 19.906 -24.427 -14.449 1.00 91.81 121 THR A CA 1
ATOM 907 C C . THR A 1 121 ? 20.072 -22.917 -14.570 1.00 91.81 121 THR A C 1
ATOM 909 O O . THR A 1 121 ? 20.899 -22.496 -15.365 1.00 91.81 121 THR A O 1
ATOM 912 N N . TYR A 1 122 ? 19.374 -22.107 -13.764 1.00 94.06 122 TYR A N 1
ATOM 913 C CA . TYR A 1 122 ? 19.322 -20.649 -13.923 1.00 94.06 122 TYR A CA 1
ATOM 914 C C . TYR A 1 122 ? 20.717 -20.015 -13.949 1.00 94.06 122 TYR A C 1
ATOM 916 O O . TYR A 1 122 ? 21.044 -19.293 -14.885 1.00 94.06 122 TYR A O 1
ATOM 924 N N . ASP A 1 123 ? 21.571 -20.342 -12.976 1.00 94.75 123 ASP A N 1
ATOM 925 C CA . ASP A 1 123 ? 22.924 -19.777 -12.900 1.00 94.75 123 ASP A CA 1
ATOM 926 C C . ASP A 1 123 ? 23.784 -20.163 -14.107 1.00 94.75 123 ASP A C 1
ATOM 928 O O . ASP A 1 123 ? 24.540 -19.346 -14.631 1.00 94.75 123 ASP A O 1
ATOM 932 N N . ALA A 1 124 ? 23.655 -21.410 -14.566 1.00 95.12 124 ALA A N 1
ATOM 933 C CA . ALA A 1 124 ? 24.378 -21.906 -15.730 1.00 95.12 124 ALA A CA 1
ATOM 934 C C . ALA A 1 124 ? 23.851 -21.281 -17.032 1.00 95.12 124 ALA A C 1
ATOM 936 O O . ALA A 1 124 ? 24.645 -20.937 -17.908 1.00 95.12 124 ALA A O 1
ATOM 937 N N . ASP A 1 125 ? 22.535 -21.104 -17.146 1.00 95.62 125 ASP A N 1
ATOM 938 C CA . ASP A 1 125 ? 21.871 -20.491 -18.295 1.00 95.62 125 ASP A CA 1
ATOM 939 C C . ASP A 1 125 ? 22.243 -19.002 -18.399 1.00 95.62 125 ASP A C 1
ATOM 941 O O . ASP A 1 125 ? 22.656 -18.552 -19.466 1.00 95.62 125 ASP A O 1
ATOM 945 N N . VAL A 1 126 ? 22.211 -18.254 -17.286 1.00 96.50 126 VAL A N 1
ATOM 946 C CA . VAL A 1 126 ? 22.645 -16.845 -17.228 1.00 96.50 126 VAL A CA 1
ATOM 947 C C . VAL A 1 126 ? 24.142 -16.707 -17.514 1.00 96.50 126 VAL A C 1
ATOM 949 O O . VAL A 1 126 ? 24.541 -15.803 -18.245 1.00 96.50 126 VAL A O 1
ATOM 952 N N . ALA A 1 127 ? 24.987 -17.597 -16.982 1.00 96.06 127 ALA A N 1
ATOM 953 C CA . ALA A 1 127 ? 26.421 -17.581 -17.272 1.00 96.06 127 ALA A CA 1
ATOM 954 C C . ALA A 1 127 ? 26.710 -17.850 -18.757 1.00 96.06 127 ALA A C 1
ATOM 956 O O . ALA A 1 127 ? 27.506 -17.138 -19.364 1.00 96.06 127 ALA A O 1
ATOM 957 N N . THR A 1 128 ? 26.027 -18.831 -19.354 1.00 96.62 128 THR A N 1
ATOM 958 C CA . THR A 1 128 ? 26.165 -19.159 -20.782 1.00 96.62 128 THR A CA 1
ATOM 959 C C . THR A 1 128 ? 25.680 -18.009 -21.663 1.00 96.62 128 THR A C 1
ATOM 961 O O . THR A 1 128 ? 26.344 -17.648 -22.632 1.00 96.62 128 THR A O 1
ATOM 964 N N . LEU A 1 129 ? 24.549 -17.392 -21.313 1.00 96.06 129 LEU A N 1
ATOM 965 C CA . LEU A 1 129 ? 24.032 -16.221 -22.017 1.00 96.06 129 LEU A CA 1
ATOM 966 C C . LEU A 1 129 ? 25.007 -15.038 -21.920 1.00 96.06 129 LEU A C 1
ATOM 968 O O . LEU A 1 129 ? 25.279 -14.376 -22.919 1.00 96.06 129 LEU A O 1
ATOM 972 N N . GLY A 1 130 ? 25.593 -14.819 -20.739 1.00 95.81 130 GLY A N 1
ATOM 973 C CA . GLY A 1 130 ? 26.617 -13.800 -20.524 1.00 95.81 130 GLY A CA 1
ATOM 974 C C . GLY A 1 130 ? 27.879 -14.028 -21.358 1.00 95.81 130 GLY A C 1
ATOM 975 O O . GLY A 1 130 ? 28.355 -13.090 -21.993 1.00 95.81 130 GLY A O 1
ATOM 976 N N . GLN A 1 131 ? 28.371 -15.269 -21.419 1.00 96.38 131 GLN A N 1
ATOM 977 C CA . GLN A 1 131 ? 29.496 -15.679 -22.269 1.00 96.38 131 GLN A CA 1
ATOM 978 C C . GLN A 1 131 ? 29.214 -15.354 -23.746 1.00 96.38 131 GLN A C 1
ATOM 980 O O . GLN A 1 131 ? 30.002 -14.660 -24.390 1.00 96.38 131 GLN A O 1
ATOM 985 N N . ASN A 1 132 ? 28.056 -15.784 -24.260 1.00 96.56 132 ASN A N 1
ATOM 986 C CA . ASN A 1 132 ? 27.678 -15.581 -25.660 1.00 96.56 132 ASN A CA 1
ATOM 987 C C . ASN A 1 132 ? 27.579 -14.089 -26.031 1.00 96.56 132 ASN A C 1
ATOM 989 O O . ASN A 1 132 ? 27.958 -13.703 -27.133 1.00 96.56 132 ASN A O 1
ATOM 993 N N . ILE A 1 133 ? 27.078 -13.240 -25.125 1.00 95.06 133 ILE A N 1
ATOM 994 C CA . ILE A 1 133 ? 26.812 -11.822 -25.419 1.00 95.06 133 ILE A CA 1
ATOM 995 C C . ILE A 1 133 ? 28.020 -10.920 -25.133 1.00 95.06 133 ILE A C 1
ATOM 997 O O . ILE A 1 133 ? 28.380 -10.079 -25.956 1.00 95.06 133 ILE A O 1
ATOM 1001 N N . VAL A 1 134 ? 28.638 -11.036 -23.958 1.00 92.50 134 VAL A N 1
ATOM 1002 C CA . VAL A 1 134 ? 29.674 -10.083 -23.516 1.00 92.50 134 VAL A CA 1
ATOM 1003 C C . VAL A 1 134 ? 31.050 -10.447 -24.061 1.00 92.50 134 VAL A C 1
ATOM 1005 O O . VAL A 1 134 ? 31.849 -9.548 -24.338 1.00 92.50 134 VAL A O 1
ATOM 1008 N N . GLU A 1 135 ? 31.326 -11.740 -24.232 1.00 93.62 135 GLU A N 1
ATOM 1009 C CA . GLU A 1 135 ? 32.619 -12.225 -24.716 1.00 93.62 135 GLU A CA 1
ATOM 1010 C C . GLU A 1 135 ? 32.551 -12.577 -26.203 1.00 93.62 135 GLU A C 1
ATOM 1012 O O . GLU A 1 135 ? 33.208 -11.919 -27.015 1.00 93.62 135 GLU A O 1
ATOM 1017 N N . ASP A 1 136 ? 31.724 -13.557 -26.574 1.00 96.19 136 ASP A N 1
ATOM 1018 C CA . ASP A 1 136 ? 31.762 -14.146 -27.916 1.00 96.19 136 ASP A CA 1
ATOM 1019 C C . ASP A 1 136 ? 31.226 -13.187 -28.988 1.00 96.19 136 ASP A C 1
ATOM 1021 O O . ASP A 1 136 ? 31.891 -12.963 -30.000 1.00 96.19 136 ASP A O 1
ATOM 1025 N N . LEU A 1 137 ? 30.067 -12.555 -28.766 1.00 95.56 137 LEU A N 1
ATOM 1026 C CA . LEU A 1 137 ? 29.502 -11.584 -29.708 1.00 95.56 137 LEU A CA 1
ATOM 1027 C C . LEU A 1 137 ? 30.413 -10.367 -29.887 1.00 95.56 137 LEU A C 1
ATOM 1029 O O . LEU A 1 137 ? 30.631 -9.913 -31.012 1.00 95.56 137 LEU A O 1
ATOM 1033 N N . LYS A 1 138 ? 31.001 -9.861 -28.799 1.00 94.00 138 LYS A N 1
ATOM 1034 C CA . LYS A 1 138 ? 31.975 -8.769 -28.879 1.00 94.00 138 LYS A CA 1
ATOM 1035 C C . LYS A 1 138 ? 33.185 -9.171 -29.725 1.00 94.00 138 LYS A C 1
ATOM 1037 O O . LYS A 1 138 ? 33.570 -8.427 -30.628 1.00 94.00 138 LYS A O 1
ATOM 1042 N N . ALA A 1 139 ? 33.763 -10.341 -29.457 1.00 94.69 139 ALA A N 1
ATOM 1043 C CA . ALA A 1 139 ? 34.906 -10.849 -30.206 1.00 94.69 139 ALA A CA 1
ATOM 1044 C C . ALA A 1 139 ? 34.568 -11.069 -31.692 1.00 94.69 139 ALA A C 1
ATOM 1046 O O . ALA A 1 139 ? 35.376 -10.730 -32.561 1.00 94.69 139 ALA A O 1
ATOM 1047 N N . ALA A 1 140 ? 33.370 -11.571 -32.000 1.00 95.19 140 ALA A N 1
ATOM 1048 C CA . ALA A 1 140 ? 32.892 -11.769 -33.366 1.00 95.19 140 ALA A CA 1
ATOM 1049 C C . ALA A 1 140 ? 32.763 -10.441 -34.136 1.00 95.19 140 ALA A C 1
ATOM 1051 O O . ALA A 1 140 ? 33.202 -10.346 -35.285 1.00 95.19 140 ALA A O 1
ATOM 1052 N N . VAL A 1 141 ? 32.233 -9.388 -33.497 1.00 94.38 141 VAL A N 1
ATOM 1053 C CA . VAL A 1 141 ? 32.145 -8.040 -34.090 1.00 94.38 141 VAL A CA 1
ATOM 1054 C C . VAL A 1 141 ? 33.534 -7.446 -34.339 1.00 94.38 141 VAL A C 1
ATOM 1056 O O . VAL A 1 141 ? 33.811 -6.983 -35.445 1.00 94.38 141 VAL A O 1
ATOM 1059 N N . GLU A 1 142 ? 34.425 -7.479 -33.345 1.00 92.44 142 GLU A N 1
ATOM 1060 C CA . GLU A 1 142 ? 35.767 -6.878 -33.441 1.00 92.44 142 GLU A CA 1
ATOM 1061 C C . GLU A 1 142 ? 36.676 -7.605 -34.449 1.00 92.44 142 GLU A C 1
ATOM 1063 O O . GLU A 1 142 ? 37.506 -6.979 -35.113 1.00 92.44 142 GLU A O 1
ATOM 1068 N N . SER A 1 143 ? 36.510 -8.922 -34.598 1.00 93.88 143 SER A N 1
ATOM 1069 C CA . SER A 1 143 ? 37.276 -9.741 -35.549 1.00 93.88 143 SER A CA 1
ATOM 1070 C C . SER A 1 143 ? 36.678 -9.793 -36.959 1.00 93.88 143 SER A C 1
ATOM 1072 O O . SER A 1 143 ? 37.322 -10.333 -37.861 1.00 93.88 143 SER A O 1
ATOM 1074 N N . ALA A 1 144 ? 35.493 -9.205 -37.171 1.00 92.69 144 ALA A N 1
ATOM 1075 C CA . ALA A 1 144 ? 34.723 -9.308 -38.411 1.00 92.69 144 ALA A CA 1
ATOM 1076 C C . ALA A 1 144 ? 34.499 -10.773 -38.840 1.00 92.69 144 ALA A C 1
ATOM 1078 O O . ALA A 1 144 ? 34.829 -11.170 -39.962 1.00 92.69 144 ALA A O 1
ATOM 10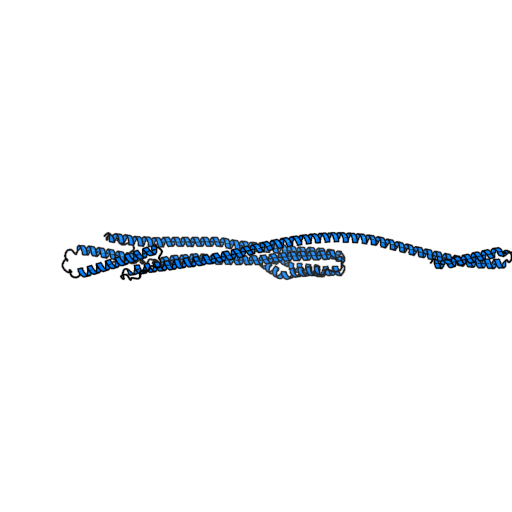79 N N . ALA A 1 145 ? 33.955 -11.565 -37.914 1.00 93.94 145 ALA A N 1
ATOM 1080 C CA . ALA A 1 145 ? 33.590 -12.963 -38.108 1.00 93.94 145 ALA A CA 1
ATOM 1081 C C . ALA A 1 145 ? 32.659 -13.188 -39.327 1.00 93.94 145 ALA A C 1
ATOM 1083 O O . ALA A 1 145 ? 31.964 -12.266 -39.766 1.00 93.94 145 ALA A O 1
ATOM 1084 N N . PRO A 1 146 ? 32.627 -14.405 -39.908 1.00 94.75 146 PRO A N 1
ATOM 1085 C CA . PRO A 1 146 ? 31.709 -14.728 -41.000 1.00 94.75 146 PRO A CA 1
ATOM 1086 C C . PRO A 1 146 ? 30.245 -14.721 -40.534 1.00 94.75 146 PRO A C 1
ATOM 1088 O O . PRO A 1 146 ? 29.958 -15.037 -39.382 1.00 94.75 146 PRO A O 1
ATOM 1091 N N . ASP A 1 147 ? 29.305 -14.456 -41.450 1.00 92.81 147 ASP A N 1
ATOM 1092 C CA . ASP A 1 147 ? 27.863 -14.404 -41.137 1.00 92.81 147 ASP A CA 1
ATOM 1093 C C . ASP A 1 147 ? 27.354 -15.673 -40.428 1.00 92.81 147 ASP A C 1
ATOM 1095 O O . ASP A 1 147 ? 26.576 -15.577 -39.489 1.00 92.81 147 ASP A O 1
ATOM 1099 N N . SER A 1 148 ? 27.888 -16.851 -40.771 1.00 94.44 148 SER A N 1
ATOM 1100 C CA . SER A 1 148 ? 27.526 -18.118 -40.118 1.00 94.44 148 SER A CA 1
ATOM 1101 C C . SER A 1 148 ? 27.822 -18.162 -38.613 1.00 94.44 148 SER A C 1
ATOM 1103 O O . SER A 1 148 ? 27.220 -18.947 -37.885 1.00 94.44 148 SER A O 1
ATOM 1105 N N . GLU A 1 149 ? 28.803 -17.387 -38.144 1.00 95.06 149 GLU A N 1
ATOM 1106 C CA . GLU A 1 149 ? 29.111 -17.287 -36.716 1.00 95.06 149 GLU A CA 1
ATOM 1107 C C . GLU A 1 149 ? 28.121 -16.370 -35.994 1.00 95.06 149 GLU A C 1
ATOM 1109 O O . GLU A 1 149 ? 27.715 -16.689 -34.877 1.00 95.06 149 GLU A O 1
ATOM 1114 N N . PHE A 1 150 ? 27.680 -15.295 -36.653 1.00 95.12 150 PHE A N 1
ATOM 1115 C CA . PHE A 1 150 ? 26.610 -14.438 -36.147 1.00 95.12 150 PHE A CA 1
ATOM 1116 C C . PHE A 1 150 ? 25.273 -15.173 -36.102 1.00 95.12 150 PHE A C 1
ATOM 1118 O O . PHE A 1 150 ? 24.613 -15.084 -35.078 1.00 95.12 150 PHE A O 1
ATOM 1125 N N . ASP A 1 151 ? 24.925 -15.964 -37.122 1.00 95.19 151 ASP A N 1
ATOM 1126 C CA . ASP A 1 151 ? 23.707 -16.792 -37.115 1.00 95.19 151 ASP A CA 1
ATOM 1127 C C . ASP A 1 151 ? 23.708 -17.775 -35.926 1.00 95.19 151 ASP A C 1
ATOM 1129 O O . ASP A 1 151 ? 22.719 -17.925 -35.215 1.00 95.19 151 ASP A O 1
ATOM 1133 N N . ARG A 1 152 ? 24.861 -18.406 -35.644 1.00 96.88 152 ARG A N 1
ATOM 1134 C CA . ARG A 1 152 ? 25.021 -19.295 -34.479 1.00 96.88 152 ARG A CA 1
ATOM 1135 C C . ARG A 1 152 ? 24.848 -18.546 -33.155 1.00 96.88 152 ARG A C 1
ATOM 1137 O O . ARG A 1 152 ? 24.311 -19.114 -32.205 1.00 96.88 152 ARG A O 1
ATOM 1144 N N . LEU A 1 153 ? 25.394 -17.334 -33.057 1.00 96.19 153 LEU A N 1
ATOM 1145 C CA . LEU A 1 153 ? 25.287 -16.510 -31.854 1.00 96.19 153 LEU A CA 1
ATOM 1146 C C . LEU A 1 153 ? 23.862 -16.003 -31.653 1.00 96.19 153 LEU A C 1
ATOM 1148 O O . LEU A 1 153 ? 23.390 -16.058 -30.527 1.00 96.19 153 LEU A O 1
ATOM 1152 N N . ASP A 1 154 ? 23.184 -15.585 -32.718 1.00 97.00 154 ASP A N 1
ATOM 1153 C CA . ASP A 1 154 ? 21.777 -15.177 -32.717 1.00 97.00 154 ASP A CA 1
ATOM 1154 C C . ASP A 1 154 ? 20.895 -16.302 -32.155 1.00 97.00 154 ASP A C 1
ATOM 1156 O O . ASP A 1 154 ? 20.273 -16.132 -31.107 1.00 97.00 154 ASP A O 1
ATOM 1160 N N . ASP A 1 155 ? 20.998 -17.511 -32.722 1.00 96.81 155 ASP A N 1
ATOM 1161 C CA . ASP A 1 155 ? 20.292 -18.705 -32.233 1.00 96.81 155 ASP A CA 1
ATOM 1162 C C . ASP A 1 155 ? 20.596 -19.008 -30.750 1.00 96.81 155 ASP A C 1
ATOM 1164 O O . ASP A 1 155 ? 19.722 -19.411 -29.974 1.00 96.81 155 ASP A O 1
ATOM 1168 N N . ALA A 1 156 ? 21.859 -18.855 -30.336 1.00 96.12 156 ALA A N 1
ATOM 1169 C CA . ALA A 1 156 ? 22.288 -19.137 -28.968 1.00 96.12 156 ALA A CA 1
ATOM 1170 C C . ALA A 1 156 ? 21.819 -18.070 -27.965 1.00 96.12 156 ALA A C 1
ATOM 1172 O O . ALA A 1 156 ? 21.525 -18.404 -26.812 1.00 96.12 156 ALA A O 1
ATOM 1173 N N . ILE A 1 157 ? 21.760 -16.806 -28.386 1.00 96.94 157 ILE A N 1
ATOM 1174 C CA . ILE A 1 157 ? 21.292 -15.668 -27.593 1.00 96.94 157 ILE A CA 1
ATOM 1175 C C . ILE A 1 157 ? 19.779 -15.740 -27.437 1.00 96.94 157 ILE A C 1
ATOM 1177 O O . ILE A 1 157 ? 19.302 -15.677 -26.305 1.00 96.94 157 ILE A O 1
ATOM 1181 N N . ASP A 1 158 ? 19.042 -15.968 -28.522 1.00 95.38 158 ASP A N 1
ATOM 1182 C CA . ASP A 1 158 ? 17.590 -16.130 -28.487 1.00 95.38 158 ASP A CA 1
ATOM 1183 C C . ASP A 1 158 ? 17.196 -17.343 -27.643 1.00 95.38 158 ASP A C 1
ATOM 1185 O O . ASP A 1 158 ? 16.399 -17.227 -26.709 1.00 95.38 158 ASP A O 1
ATOM 1189 N N . GLY A 1 159 ? 17.821 -18.500 -27.881 1.00 96.38 159 GLY A N 1
ATOM 1190 C CA . GLY A 1 159 ? 17.540 -19.713 -27.114 1.00 96.38 159 GLY A CA 1
ATOM 1191 C C . GLY A 1 159 ? 17.929 -19.607 -25.634 1.00 96.38 159 GLY A C 1
ATOM 1192 O O . GLY A 1 159 ? 17.242 -20.154 -24.768 1.00 96.38 159 GLY A O 1
ATOM 1193 N N . GLY A 1 160 ? 19.027 -18.916 -25.312 1.00 95.69 160 GLY A N 1
ATOM 1194 C CA . GLY A 1 160 ? 19.434 -18.655 -23.928 1.00 95.69 160 GLY A CA 1
ATOM 1195 C C . GLY A 1 160 ? 18.509 -17.652 -23.236 1.00 95.69 160 GLY A C 1
ATOM 1196 O O . GLY A 1 160 ? 18.047 -17.894 -22.119 1.00 95.69 160 GLY A O 1
ATOM 1197 N N . GLY A 1 161 ? 18.177 -16.569 -23.932 1.00 96.12 161 GLY A N 1
ATOM 1198 C CA . GLY A 1 161 ? 17.258 -15.533 -23.487 1.00 96.12 161 GLY A CA 1
ATOM 1199 C C . GLY A 1 161 ? 15.845 -16.056 -23.236 1.00 96.12 161 GLY A C 1
ATOM 1200 O O . GLY A 1 161 ? 15.242 -15.717 -22.214 1.00 96.12 161 GLY A O 1
ATOM 1201 N N . GLU A 1 162 ? 15.335 -16.937 -24.102 1.00 96.38 162 GLU A N 1
ATOM 1202 C CA . GLU A 1 162 ? 14.043 -17.607 -23.928 1.00 96.38 162 GLU A CA 1
ATOM 1203 C C . GLU A 1 162 ? 14.047 -18.522 -22.695 1.00 96.38 162 GLU A C 1
ATOM 1205 O O . GLU A 1 162 ? 13.114 -18.470 -21.893 1.00 96.38 162 GLU A O 1
ATOM 1210 N N . LYS A 1 163 ? 15.108 -19.313 -22.475 1.00 94.94 163 LYS A N 1
ATOM 1211 C CA . LYS A 1 163 ? 15.230 -20.184 -21.288 1.00 94.94 163 LYS A CA 1
ATOM 1212 C C . LYS A 1 163 ? 15.259 -19.400 -19.980 1.00 94.94 163 LYS A C 1
ATOM 1214 O O . LYS A 1 163 ? 14.527 -19.739 -19.043 1.00 94.94 163 LYS A O 1
ATOM 1219 N N . VAL A 1 164 ? 16.081 -18.349 -19.912 1.00 95.56 164 VAL A N 1
ATOM 1220 C CA . VAL A 1 164 ? 16.158 -17.467 -18.737 1.00 95.56 164 VAL A CA 1
ATOM 1221 C C . VAL A 1 164 ? 14.807 -16.782 -18.524 1.00 95.56 164 VAL A C 1
ATOM 1223 O O . VAL A 1 164 ? 14.257 -16.826 -17.423 1.00 95.56 164 VAL A O 1
ATOM 1226 N N . GLY A 1 165 ? 14.210 -16.240 -19.588 1.00 95.69 165 GLY A N 1
ATOM 1227 C CA . GLY A 1 165 ? 12.900 -15.594 -19.547 1.00 95.69 165 GLY A CA 1
ATOM 1228 C C . GLY A 1 165 ? 11.779 -16.520 -19.068 1.00 95.69 165 GLY A C 1
ATOM 1229 O O . GLY A 1 165 ? 11.003 -16.133 -18.195 1.00 95.69 165 GLY A O 1
ATOM 1230 N N . ALA A 1 166 ? 11.717 -17.754 -19.573 1.00 95.06 166 ALA A N 1
ATOM 1231 C CA . ALA A 1 166 ? 10.725 -18.757 -19.180 1.00 95.06 166 ALA A CA 1
ATOM 1232 C C . ALA A 1 166 ? 10.880 -19.197 -17.716 1.00 95.06 166 ALA A C 1
ATOM 1234 O O . ALA A 1 166 ? 9.883 -19.412 -17.014 1.00 95.06 166 ALA A O 1
ATOM 1235 N N . THR A 1 167 ? 12.125 -19.298 -17.241 1.00 94.06 167 THR A N 1
ATOM 1236 C CA . THR A 1 167 ? 12.431 -19.591 -15.836 1.00 94.06 167 THR A CA 1
ATOM 1237 C C . THR A 1 167 ? 11.933 -18.466 -14.934 1.00 94.06 167 THR A C 1
ATOM 1239 O O . THR A 1 167 ? 11.174 -18.723 -13.996 1.00 94.06 167 THR A O 1
ATOM 1242 N N . LEU A 1 168 ? 12.280 -17.215 -15.256 1.00 94.88 168 LEU A N 1
ATOM 1243 C CA . LEU A 1 168 ? 11.836 -16.037 -14.508 1.00 94.88 168 LEU A CA 1
ATOM 1244 C C . LEU A 1 168 ? 10.306 -15.884 -14.532 1.00 94.88 168 LEU A C 1
ATOM 1246 O O . LEU A 1 168 ? 9.709 -15.594 -13.499 1.00 94.88 168 LEU A O 1
ATOM 1250 N N . ASP A 1 169 ? 9.649 -16.128 -15.671 1.00 94.62 169 ASP A N 1
ATOM 1251 C CA . ASP A 1 169 ? 8.185 -16.059 -15.797 1.00 94.62 169 ASP A CA 1
ATOM 1252 C C . ASP A 1 169 ? 7.481 -17.107 -14.924 1.00 94.62 169 ASP A C 1
ATOM 1254 O O . ASP A 1 169 ? 6.589 -16.788 -14.130 1.00 94.62 169 ASP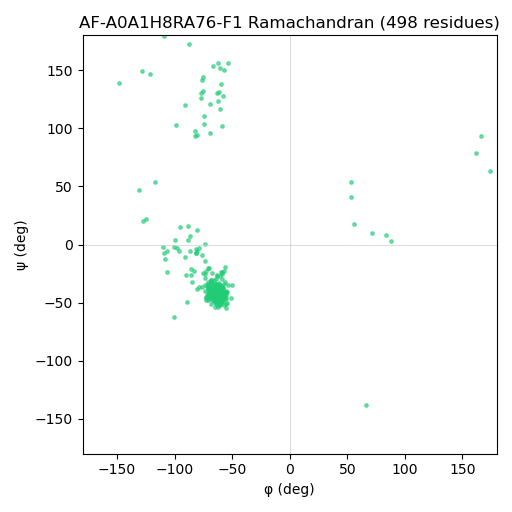 A O 1
ATOM 1258 N N . THR A 1 170 ? 7.940 -18.360 -14.997 1.00 92.88 170 THR A N 1
ATOM 1259 C CA . THR A 1 170 ? 7.388 -19.444 -14.176 1.00 92.88 170 THR A CA 1
ATOM 1260 C C . THR A 1 170 ? 7.560 -19.145 -12.691 1.00 92.88 170 THR A C 1
ATOM 1262 O O . THR A 1 170 ? 6.639 -19.372 -11.900 1.00 92.88 170 THR A O 1
ATOM 1265 N N . PHE A 1 171 ? 8.719 -18.612 -12.313 1.00 91.44 171 PHE A N 1
ATOM 1266 C CA . PHE A 1 171 ? 9.043 -18.303 -10.931 1.00 91.44 171 PHE A CA 1
ATOM 1267 C C . PHE A 1 171 ? 8.244 -17.105 -10.396 1.00 91.44 171 PHE A C 1
ATOM 1269 O O . PHE A 1 171 ? 7.647 -17.211 -9.324 1.00 91.44 171 PHE A O 1
ATOM 1276 N N . ALA A 1 172 ? 8.109 -16.024 -11.175 1.00 93.00 172 ALA A N 1
ATOM 1277 C CA . ALA A 1 172 ? 7.243 -14.887 -10.848 1.00 93.00 172 ALA A CA 1
ATOM 1278 C C . ALA A 1 172 ? 5.787 -15.324 -10.646 1.00 93.00 172 ALA A C 1
ATOM 1280 O O . ALA A 1 172 ? 5.140 -14.933 -9.672 1.00 93.00 172 ALA A O 1
ATOM 1281 N N . ARG A 1 173 ? 5.270 -16.185 -11.533 1.00 93.31 173 ARG A N 1
ATOM 1282 C CA . ARG A 1 173 ? 3.901 -16.704 -11.431 1.00 93.31 173 ARG A CA 1
ATOM 1283 C C . ARG A 1 173 ? 3.700 -17.535 -10.163 1.00 93.31 173 ARG A C 1
ATOM 1285 O O . ARG A 1 173 ? 2.717 -17.327 -9.454 1.00 93.31 173 ARG A O 1
ATOM 1292 N N . GLN A 1 174 ? 4.615 -18.457 -9.857 1.00 92.31 174 GLN A N 1
ATOM 1293 C CA . GLN A 1 174 ? 4.522 -19.277 -8.644 1.00 92.31 174 GLN A CA 1
ATOM 1294 C C . GLN A 1 174 ? 4.672 -18.451 -7.362 1.00 92.31 174 GLN A C 1
ATOM 1296 O O . GLN A 1 174 ? 3.918 -18.672 -6.410 1.00 92.31 174 GLN A O 1
ATOM 1301 N N . GLY A 1 175 ? 5.590 -17.481 -7.352 1.00 91.94 175 GLY A N 1
ATOM 1302 C CA . GLY A 1 175 ? 5.747 -16.528 -6.257 1.00 91.94 175 GLY A CA 1
ATOM 1303 C C . GLY A 1 175 ? 4.474 -15.711 -6.034 1.00 91.94 175 GLY A C 1
ATOM 1304 O O . GLY A 1 175 ? 3.974 -15.652 -4.911 1.00 91.94 175 GLY A O 1
ATOM 1305 N N . GLY A 1 176 ? 3.871 -15.182 -7.103 1.00 92.25 176 GLY A N 1
ATOM 1306 C CA . GLY A 1 176 ? 2.609 -14.439 -7.034 1.00 92.25 176 GLY A CA 1
ATOM 1307 C C . GLY A 1 176 ? 1.435 -15.291 -6.535 1.00 92.25 176 GLY A C 1
ATOM 1308 O O . GLY A 1 176 ? 0.663 -14.862 -5.676 1.00 92.25 176 GLY A O 1
ATOM 1309 N N . GLU A 1 177 ? 1.315 -16.539 -7.000 1.00 92.62 177 GLU A N 1
ATOM 1310 C CA . GLU A 1 177 ? 0.316 -17.491 -6.491 1.00 92.62 177 GLU A CA 1
ATOM 1311 C C . GLU A 1 177 ? 0.537 -17.837 -5.010 1.00 92.62 177 GLU A C 1
ATOM 1313 O O . GLU A 1 177 ? -0.422 -18.073 -4.269 1.00 92.62 177 GLU A O 1
ATOM 1318 N N . PHE A 1 178 ? 1.786 -17.888 -4.548 1.00 91.19 178 PHE A N 1
ATOM 1319 C CA . PHE A 1 178 ? 2.104 -18.127 -3.143 1.00 91.19 178 PHE A CA 1
ATOM 1320 C C . PHE A 1 178 ? 1.795 -16.911 -2.263 1.00 91.19 178 PHE A C 1
ATOM 1322 O O . PHE A 1 178 ? 1.128 -17.071 -1.238 1.00 91.19 178 PHE A O 1
ATOM 1329 N N . ALA A 1 179 ? 2.197 -15.705 -2.679 1.00 91.25 179 ALA A N 1
ATOM 1330 C CA . ALA A 1 179 ? 1.850 -14.459 -1.997 1.00 91.25 179 ALA A CA 1
ATOM 1331 C C . ALA A 1 179 ? 0.328 -14.324 -1.855 1.00 91.25 179 ALA A C 1
ATOM 1333 O O . ALA A 1 179 ? -0.182 -14.110 -0.753 1.00 91.25 179 ALA A O 1
ATOM 1334 N N . LYS A 1 180 ? -0.418 -14.582 -2.937 1.00 92.62 180 LYS A N 1
ATOM 1335 C CA . LYS A 1 180 ? -1.884 -14.595 -2.916 1.00 92.62 180 LYS A CA 1
ATOM 1336 C C . LYS A 1 180 ? -2.447 -15.608 -1.916 1.00 92.62 180 LYS A C 1
ATOM 1338 O O . LYS A 1 180 ? -3.304 -15.249 -1.114 1.00 92.62 180 LYS A O 1
ATOM 1343 N N . ARG A 1 181 ? -1.933 -16.845 -1.896 1.00 91.31 181 ARG A N 1
ATOM 1344 C CA . ARG A 1 181 ? -2.343 -17.862 -0.907 1.00 91.31 181 ARG A CA 1
ATOM 1345 C C . ARG A 1 181 ? -2.097 -17.405 0.533 1.00 91.31 181 ARG A C 1
ATOM 1347 O O . ARG A 1 181 ? -2.924 -17.687 1.395 1.00 91.31 181 ARG A O 1
ATOM 1354 N N . LYS A 1 182 ? -1.000 -16.689 0.801 1.00 88.44 182 LYS A N 1
ATOM 1355 C CA . LYS A 1 182 ? -0.699 -16.141 2.134 1.00 88.44 182 LYS A CA 1
ATOM 1356 C C . LYS A 1 182 ? -1.619 -14.987 2.528 1.00 88.44 182 LYS A C 1
ATOM 1358 O O . LYS A 1 182 ? -2.055 -14.934 3.677 1.00 88.44 182 LYS A O 1
ATOM 1363 N N . ILE A 1 183 ? -1.985 -14.126 1.581 1.00 91.75 183 ILE A N 1
ATOM 1364 C CA . ILE A 1 183 ? -3.003 -13.084 1.789 1.00 91.75 183 ILE A CA 1
ATOM 1365 C C . ILE A 1 183 ? -4.367 -13.721 2.085 1.00 91.75 183 ILE A C 1
ATOM 1367 O O . ILE A 1 183 ? -5.045 -13.323 3.032 1.00 91.75 183 ILE A O 1
ATOM 1371 N N . ASP A 1 184 ? -4.755 -14.746 1.325 1.00 92.38 184 ASP A N 1
ATOM 1372 C CA . ASP A 1 184 ? -6.008 -15.475 1.538 1.00 92.38 184 ASP A CA 1
ATOM 1373 C C . ASP A 1 184 ? -6.025 -16.188 2.903 1.00 92.38 184 ASP A C 1
ATOM 1375 O O . ASP A 1 184 ? -7.039 -16.161 3.605 1.00 92.38 184 ASP A O 1
ATOM 1379 N N . GLU A 1 185 ? -4.895 -16.767 3.325 1.00 90.06 185 GLU A N 1
ATOM 1380 C CA . GLU A 1 185 ? -4.715 -17.348 4.660 1.00 90.06 185 GLU A CA 1
ATOM 1381 C C . GLU A 1 185 ? -4.896 -16.287 5.759 1.00 90.06 185 GLU A C 1
ATOM 1383 O O . GLU A 1 185 ? -5.685 -16.494 6.685 1.00 90.06 185 GLU A O 1
ATOM 1388 N N . ALA A 1 186 ? -4.251 -15.123 5.632 1.00 90.56 186 ALA A N 1
ATOM 1389 C CA . ALA A 1 186 ? -4.396 -14.014 6.576 1.00 90.56 186 ALA A CA 1
ATOM 1390 C C . ALA A 1 186 ? -5.848 -13.510 6.661 1.00 90.56 186 ALA A C 1
ATOM 1392 O O . ALA A 1 186 ? -6.384 -13.309 7.756 1.00 90.56 186 ALA A O 1
ATOM 1393 N N . ASN A 1 187 ? -6.519 -13.375 5.515 1.00 90.50 187 ASN A N 1
ATOM 1394 C CA . ASN A 1 187 ? -7.929 -12.999 5.438 1.00 90.50 187 ASN A CA 1
ATOM 1395 C C . ASN A 1 187 ? -8.831 -14.043 6.108 1.00 90.50 187 ASN A C 1
ATOM 1397 O O . ASN A 1 187 ? -9.745 -13.683 6.852 1.00 90.50 187 ASN A O 1
ATOM 1401 N N . ALA A 1 188 ? -8.565 -15.334 5.905 1.00 90.69 188 ALA A N 1
ATOM 1402 C CA . ALA A 1 188 ? -9.308 -16.410 6.552 1.00 90.69 188 ALA A CA 1
ATOM 1403 C C . ALA A 1 188 ? -9.103 -16.424 8.077 1.00 90.69 188 ALA A C 1
ATOM 1405 O O . ALA A 1 188 ? -10.069 -16.638 8.816 1.00 90.69 188 ALA A O 1
ATOM 1406 N N . ILE A 1 189 ? -7.879 -16.165 8.558 1.00 90.06 189 ILE A N 1
ATOM 1407 C CA . ILE A 1 189 ? -7.585 -15.992 9.990 1.00 90.06 189 ILE A CA 1
ATOM 1408 C C . ILE A 1 189 ? -8.395 -14.818 10.547 1.00 90.06 189 ILE A C 1
ATOM 1410 O O . ILE A 1 189 ? -9.080 -14.984 11.556 1.00 90.06 189 ILE A O 1
ATOM 1414 N N . SER A 1 190 ? -8.380 -13.672 9.863 1.00 88.38 190 SER A N 1
ATOM 1415 C CA . SER A 1 190 ? -9.109 -12.463 10.265 1.00 88.38 190 SER A CA 1
ATOM 1416 C C . SER A 1 190 ? -10.633 -12.670 10.303 1.00 88.38 190 SER A C 1
ATOM 1418 O O . SER A 1 190 ? -11.294 -12.332 11.285 1.00 88.38 190 SER A O 1
ATOM 1420 N N . GLN A 1 191 ? -11.214 -13.330 9.298 1.00 88.38 191 GLN A N 1
ATOM 1421 C CA . GLN A 1 191 ? -12.651 -13.641 9.282 1.00 88.38 191 GLN A CA 1
ATOM 1422 C C . GLN A 1 191 ? -13.048 -14.610 10.406 1.00 88.38 191 GLN A C 1
ATOM 1424 O O . GLN A 1 191 ? -14.017 -14.380 11.134 1.00 88.38 191 GLN A O 1
ATOM 1429 N N . ARG A 1 192 ? -12.272 -15.685 10.613 1.00 89.94 192 ARG A N 1
ATOM 1430 C CA . ARG A 1 192 ? -12.497 -16.613 11.737 1.00 89.94 192 ARG A CA 1
ATOM 1431 C C . ARG A 1 192 ? -12.350 -15.912 13.086 1.00 89.94 192 ARG A C 1
ATOM 1433 O O . ARG A 1 192 ? -13.071 -16.261 14.022 1.00 89.94 192 ARG A O 1
ATOM 1440 N N . ALA A 1 193 ? -11.461 -14.925 13.179 1.00 88.88 193 ALA A N 1
ATOM 1441 C CA . ALA A 1 193 ? -11.246 -14.147 14.388 1.00 88.88 193 ALA A CA 1
ATOM 1442 C C . ALA A 1 193 ? -12.506 -13.420 14.843 1.00 88.88 193 ALA A C 1
ATOM 1444 O O . ALA A 1 193 ? -12.947 -13.600 15.979 1.00 88.88 193 ALA A O 1
ATOM 1445 N N . ILE A 1 194 ? -13.145 -12.699 13.922 1.00 87.00 194 ILE A N 1
ATOM 1446 C CA . ILE A 1 194 ? -14.390 -11.972 14.187 1.00 87.00 194 ILE A CA 1
ATOM 1447 C C . ILE A 1 194 ? -15.480 -12.930 14.687 1.00 87.00 194 ILE A C 1
ATOM 1449 O O . ILE A 1 194 ? -16.157 -12.641 15.675 1.00 87.00 194 ILE A O 1
ATOM 1453 N N . HIS A 1 195 ? -15.630 -14.104 14.065 1.00 90.31 195 HIS A N 1
ATOM 1454 C CA . HIS A 1 195 ? -16.626 -15.089 14.494 1.00 90.31 195 HIS A CA 1
ATOM 1455 C C . HIS A 1 195 ? -16.350 -15.662 15.890 1.00 90.31 195 HIS A C 1
ATOM 1457 O O . HIS A 1 195 ? -17.277 -15.776 16.694 1.00 90.31 195 HIS A O 1
ATOM 1463 N N . ILE A 1 196 ? -15.094 -15.992 16.208 1.00 91.00 196 ILE A N 1
ATOM 1464 C CA . ILE A 1 196 ? -14.718 -16.496 17.538 1.00 91.00 196 ILE A CA 1
ATOM 1465 C C . ILE A 1 196 ? -14.922 -15.409 18.601 1.00 91.00 196 ILE A C 1
ATOM 1467 O O . ILE A 1 196 ? -15.464 -15.693 19.668 1.00 91.00 196 ILE A O 1
ATOM 1471 N N . GLN A 1 197 ? -14.555 -14.161 18.308 1.00 90.38 197 GLN A N 1
ATOM 1472 C CA . GLN A 1 197 ? -14.778 -13.027 19.205 1.00 90.38 197 GLN A CA 1
ATOM 1473 C C . GLN A 1 197 ? -16.265 -12.768 19.456 1.00 90.38 197 GLN A C 1
ATOM 1475 O O . GLN A 1 197 ? -16.658 -12.568 20.604 1.00 90.38 197 GLN A O 1
ATOM 1480 N N . LEU A 1 198 ? -17.103 -12.815 18.414 1.00 91.62 198 LEU A N 1
ATOM 1481 C CA . LEU A 1 198 ? -18.556 -12.699 18.556 1.00 91.62 198 LEU A CA 1
ATOM 1482 C C . LEU A 1 198 ? -19.127 -13.840 19.404 1.00 91.62 198 LEU A C 1
ATOM 1484 O O . LEU A 1 198 ? -19.926 -13.586 20.304 1.00 91.62 198 LEU A O 1
ATOM 1488 N N . ALA A 1 199 ? -18.693 -15.083 19.173 1.00 92.50 199 ALA A N 1
ATOM 1489 C CA . ALA A 1 199 ? -19.128 -16.232 19.963 1.00 92.50 199 ALA A CA 1
ATOM 1490 C C . ALA A 1 199 ? -18.726 -16.096 21.443 1.00 92.50 199 ALA A C 1
ATOM 1492 O O . ALA A 1 199 ? -19.566 -16.287 22.323 1.00 92.50 199 ALA A O 1
ATOM 1493 N N . LEU A 1 200 ? -17.480 -15.699 21.729 1.00 92.75 200 LEU A N 1
ATOM 1494 C CA . LEU A 1 200 ? -17.006 -15.428 23.092 1.00 92.75 200 LEU A CA 1
ATOM 1495 C C . LEU A 1 200 ? -17.778 -14.278 23.747 1.00 92.75 200 LEU A C 1
ATOM 1497 O O . LEU A 1 200 ? -18.169 -14.392 24.908 1.00 92.75 200 LEU A O 1
ATOM 1501 N N . GLY A 1 201 ? -18.053 -13.207 22.999 1.00 90.56 201 GLY A N 1
ATOM 1502 C CA . GLY A 1 201 ? -18.872 -12.086 23.455 1.00 90.56 201 GLY A CA 1
ATOM 1503 C C . GLY A 1 201 ? -20.290 -12.522 23.830 1.00 90.56 201 GLY A C 1
ATOM 1504 O O . GLY A 1 201 ? -20.772 -12.183 24.909 1.00 90.56 201 GLY A O 1
ATOM 1505 N N . ILE A 1 202 ? -20.940 -13.342 22.996 1.00 94.50 202 ILE A N 1
ATOM 1506 C CA . ILE A 1 202 ? -22.269 -13.904 23.284 1.00 94.50 202 ILE A CA 1
ATOM 1507 C C . ILE A 1 202 ? -22.222 -14.789 24.532 1.00 94.50 202 ILE A C 1
ATOM 1509 O O . ILE A 1 202 ? -23.062 -14.629 25.417 1.00 94.50 202 ILE A O 1
ATOM 1513 N N . VAL A 1 203 ? -21.238 -15.686 24.649 1.00 94.38 203 VAL A N 1
ATOM 1514 C CA . VAL A 1 203 ? -21.075 -16.546 25.835 1.00 94.38 203 VAL A CA 1
ATOM 1515 C C . VAL A 1 203 ? -20.879 -15.705 27.098 1.00 94.38 203 VAL A C 1
ATOM 1517 O O . VAL A 1 203 ? -21.512 -15.986 28.119 1.00 94.38 203 VAL A O 1
ATOM 1520 N N . ALA A 1 204 ? -20.074 -14.641 27.040 1.00 92.44 204 ALA A N 1
ATOM 1521 C CA . ALA A 1 204 ? -19.871 -13.726 28.159 1.00 92.44 204 ALA A CA 1
ATOM 1522 C C . ALA A 1 204 ? -21.169 -12.993 28.546 1.00 92.44 204 ALA A C 1
ATOM 1524 O O . ALA A 1 204 ? -21.522 -12.957 29.727 1.00 92.44 204 ALA A O 1
ATOM 1525 N N . ILE A 1 205 ? -21.923 -12.478 27.567 1.00 93.50 205 ILE A N 1
ATOM 1526 C CA . ILE A 1 205 ? -23.213 -11.805 27.791 1.00 93.50 205 ILE A CA 1
ATOM 1527 C C . ILE A 1 205 ? -24.235 -12.768 28.404 1.00 93.50 205 ILE A C 1
ATOM 1529 O O . ILE A 1 205 ? -24.880 -12.422 29.392 1.00 93.50 205 ILE A O 1
ATOM 1533 N N . VAL A 1 206 ? -24.367 -13.984 27.866 1.00 95.12 206 VAL A N 1
ATOM 1534 C CA . VAL A 1 206 ? -25.290 -15.007 28.385 1.00 95.12 206 VAL A CA 1
ATOM 1535 C C . VAL A 1 206 ? -24.909 -15.403 29.810 1.00 95.12 206 VAL A C 1
ATOM 1537 O O . VAL A 1 206 ? -25.776 -15.465 30.681 1.00 95.12 206 VAL A O 1
ATOM 1540 N N . THR A 1 207 ? -23.618 -15.600 30.084 1.00 93.31 207 THR A N 1
ATOM 1541 C CA . THR A 1 207 ? -23.128 -15.926 31.432 1.00 93.31 207 THR A CA 1
ATOM 1542 C C . THR A 1 207 ? -23.437 -14.799 32.417 1.00 93.31 207 THR A C 1
ATOM 1544 O O . THR A 1 207 ? -23.962 -15.057 33.502 1.00 93.31 207 THR A O 1
ATOM 1547 N N . MET A 1 208 ? -23.198 -13.540 32.032 1.00 92.50 208 MET A N 1
ATOM 1548 C CA . MET A 1 208 ? -23.563 -12.381 32.850 1.00 92.50 208 MET A CA 1
ATOM 1549 C C . MET A 1 208 ? -25.076 -12.272 33.060 1.00 92.50 208 MET A C 1
ATOM 1551 O O . MET A 1 208 ? -25.507 -12.020 34.181 1.00 92.50 208 MET A O 1
ATOM 1555 N N . ALA A 1 209 ? -25.894 -12.508 32.031 1.00 92.75 209 ALA A N 1
ATOM 1556 C CA . ALA A 1 209 ? -27.351 -12.478 32.142 1.00 92.75 209 ALA A CA 1
ATOM 1557 C C . ALA A 1 209 ? -27.878 -13.562 33.099 1.00 92.75 209 ALA A C 1
ATOM 1559 O O . ALA A 1 209 ? -28.750 -13.284 33.924 1.00 92.75 209 ALA A O 1
ATOM 1560 N N . ILE A 1 210 ? -27.313 -14.774 33.047 1.00 93.69 210 ILE A N 1
ATOM 1561 C CA . ILE A 1 210 ? -27.640 -15.871 33.971 1.00 93.69 210 ILE A CA 1
ATOM 1562 C C . ILE A 1 210 ? -27.239 -15.503 35.404 1.00 93.69 210 ILE A C 1
ATOM 1564 O O . ILE A 1 210 ? -28.061 -15.617 36.317 1.00 93.69 210 ILE A O 1
ATOM 1568 N N . LEU A 1 211 ? -26.010 -15.016 35.615 1.00 92.06 211 LEU A N 1
ATOM 1569 C CA . LEU A 1 211 ? -25.543 -14.578 36.935 1.00 92.06 211 LEU A CA 1
ATOM 1570 C C . LEU A 1 211 ? -26.409 -13.437 37.484 1.00 92.06 211 LEU A C 1
ATOM 1572 O O . LEU A 1 211 ? -26.808 -13.476 38.649 1.00 92.06 211 LEU A O 1
ATOM 1576 N N . GLN A 1 212 ? -26.773 -12.469 36.642 1.00 91.31 212 GLN A N 1
ATOM 1577 C CA . GLN A 1 212 ? -27.644 -11.354 37.003 1.00 91.31 212 GLN A CA 1
ATOM 1578 C C . GLN A 1 212 ? -29.052 -11.833 37.368 1.00 91.31 212 GLN A C 1
ATOM 1580 O O . GLN A 1 212 ? -29.625 -11.370 38.355 1.00 91.31 212 GLN A O 1
ATOM 1585 N N . TYR A 1 213 ? -29.608 -12.790 36.625 1.00 91.50 213 TYR A N 1
ATOM 1586 C CA . TYR A 1 213 ? -30.912 -13.374 36.926 1.00 91.50 213 TYR A CA 1
ATOM 1587 C C . TYR A 1 213 ? -30.906 -14.126 38.268 1.00 91.50 213 TYR A C 1
ATOM 1589 O O . TYR A 1 213 ? -31.787 -13.909 39.107 1.00 91.50 213 TYR A O 1
ATOM 1597 N N . ILE A 1 214 ? -29.888 -14.959 38.515 1.00 88.88 214 ILE A N 1
ATOM 1598 C CA . ILE A 1 214 ? -29.742 -15.734 39.757 1.00 88.88 214 ILE A CA 1
ATOM 1599 C C . ILE A 1 214 ? -29.530 -14.801 40.958 1.00 88.88 214 ILE A C 1
ATOM 1601 O O . ILE A 1 214 ? -30.269 -14.870 41.951 1.00 88.88 214 ILE A O 1
ATOM 1605 N N . HIS A 1 215 ? -28.540 -13.908 40.882 1.00 89.19 215 HIS A N 1
ATOM 1606 C CA . HIS A 1 215 ? -28.197 -13.013 41.984 1.00 89.19 215 HIS A CA 1
ATOM 1607 C C . HIS A 1 215 ? -29.281 -11.956 42.209 1.00 89.19 215 HIS A C 1
ATOM 1609 O O . HIS A 1 215 ? -29.749 -11.808 43.342 1.00 89.19 215 HIS A O 1
ATOM 1615 N N . GLY A 1 216 ? -29.754 -11.299 41.147 1.00 86.56 216 GLY A N 1
ATOM 1616 C CA . GLY A 1 216 ? -30.807 -10.285 41.204 1.00 86.56 216 GLY A CA 1
ATOM 1617 C C . GLY A 1 216 ? -32.145 -10.850 41.681 1.00 86.56 216 GLY A C 1
ATOM 1618 O O . GLY A 1 216 ? -32.795 -10.268 42.550 1.00 86.56 216 GLY A O 1
ATOM 1619 N N . GLY A 1 217 ? -32.533 -12.040 41.211 1.00 85.06 217 GLY A N 1
ATOM 1620 C CA . GLY A 1 217 ? -33.749 -12.718 41.660 1.00 85.06 217 GLY A CA 1
ATOM 1621 C C . GLY A 1 217 ? -33.719 -13.103 43.141 1.00 85.06 217 GLY A C 1
ATOM 1622 O O . GLY A 1 217 ? -34.753 -13.061 43.813 1.00 85.06 217 GLY A O 1
ATOM 1623 N N . SER A 1 218 ? -32.552 -13.469 43.676 1.00 83.81 218 SER A N 1
ATOM 1624 C CA . SER A 1 218 ? -32.390 -13.764 45.103 1.00 83.81 218 SER A CA 1
ATOM 1625 C C . SER A 1 218 ? -32.351 -12.505 45.973 1.00 83.81 218 SER A C 1
ATOM 1627 O O . SER A 1 218 ? -32.871 -12.559 47.087 1.00 83.81 218 SER A O 1
ATOM 1629 N N . ILE A 1 219 ? -31.748 -11.408 45.505 1.00 88.00 219 ILE A N 1
ATOM 1630 C CA . ILE A 1 219 ? -31.713 -10.135 46.243 1.00 88.00 219 ILE A CA 1
ATOM 1631 C C . ILE A 1 219 ? -33.121 -9.536 46.298 1.00 88.00 219 ILE A C 1
ATOM 1633 O O . ILE A 1 219 ? -33.631 -9.272 47.385 1.00 88.00 219 ILE A O 1
ATOM 1637 N N . ARG A 1 220 ? -33.796 -9.425 45.144 1.00 86.62 220 ARG A N 1
ATOM 1638 C CA . ARG A 1 220 ? -35.158 -8.880 45.039 1.00 86.62 220 ARG A CA 1
ATOM 1639 C C . ARG A 1 220 ? -36.144 -9.615 45.948 1.00 86.62 220 ARG A C 1
ATOM 1641 O O . ARG A 1 220 ? -36.826 -8.976 46.741 1.00 86.62 220 ARG A O 1
ATOM 1648 N N . ARG A 1 221 ? -36.189 -10.954 45.875 1.00 85.56 221 ARG A N 1
ATOM 1649 C CA . ARG A 1 221 ? -37.084 -11.766 46.723 1.00 85.56 221 ARG A CA 1
ATOM 1650 C C . ARG A 1 221 ? -36.759 -11.628 48.211 1.00 85.56 221 ARG A C 1
ATOM 1652 O O . ARG A 1 221 ? -37.679 -11.571 49.018 1.00 85.56 221 ARG A O 1
ATOM 1659 N N . GLY A 1 222 ? -35.474 -11.565 48.564 1.00 85.81 222 GLY A N 1
ATOM 1660 C CA . GLY A 1 222 ? -35.036 -11.395 49.948 1.00 85.81 222 GLY A CA 1
ATOM 1661 C C . GLY A 1 222 ? -35.473 -10.053 50.540 1.00 85.81 222 GLY A C 1
ATOM 1662 O O . GLY A 1 222 ? -36.136 -10.030 51.574 1.00 85.81 222 GLY A O 1
ATOM 1663 N N . ILE A 1 223 ? -35.186 -8.947 49.845 1.00 89.06 223 ILE A N 1
ATOM 1664 C CA . ILE A 1 223 ? -35.579 -7.595 50.274 1.00 89.06 223 ILE A CA 1
ATOM 1665 C C . ILE A 1 223 ? -37.103 -7.466 50.344 1.00 89.06 223 ILE A C 1
ATOM 1667 O O . ILE A 1 223 ? -37.639 -6.933 51.313 1.00 89.06 223 ILE A O 1
ATOM 1671 N N . GLU A 1 224 ? -37.825 -7.974 49.342 1.00 89.06 224 GLU A N 1
ATOM 1672 C CA . GLU A 1 224 ? -39.285 -7.891 49.324 1.00 89.06 224 GLU A CA 1
ATOM 1673 C C . GLU A 1 224 ? -39.928 -8.702 50.461 1.00 89.06 224 GLU A C 1
ATOM 1675 O O . GLU A 1 224 ? -40.916 -8.251 51.042 1.00 89.06 224 GLU A O 1
ATOM 1680 N N . GLY A 1 225 ? -39.350 -9.856 50.817 1.00 87.38 225 GLY A N 1
ATOM 1681 C CA . GLY A 1 225 ? -39.785 -10.672 51.953 1.00 87.38 225 GLY A CA 1
ATOM 1682 C C . GLY A 1 225 ? -39.608 -9.962 53.296 1.00 87.38 225 GLY A C 1
ATOM 1683 O O . GLY A 1 225 ? -40.561 -9.879 54.075 1.00 87.38 225 GLY A O 1
ATOM 1684 N N . VAL A 1 226 ? -38.431 -9.374 53.539 1.00 88.31 226 VAL A N 1
ATOM 1685 C CA . VAL A 1 226 ? -38.171 -8.585 54.757 1.00 88.31 226 VAL A CA 1
ATOM 1686 C C . VAL A 1 226 ? -39.089 -7.359 54.814 1.00 88.31 226 VAL A C 1
ATOM 1688 O O . VAL A 1 226 ? -39.705 -7.096 55.847 1.00 88.31 226 VAL A O 1
ATOM 1691 N N . ARG A 1 227 ? -39.278 -6.657 53.687 1.00 88.56 227 ARG A N 1
ATOM 1692 C CA . ARG A 1 227 ? -40.191 -5.505 53.586 1.00 88.56 227 ARG A CA 1
ATOM 1693 C C . ARG A 1 227 ? -41.634 -5.877 53.934 1.00 88.56 227 ARG A C 1
ATOM 1695 O O . ARG A 1 227 ? -42.267 -5.169 54.713 1.00 88.56 227 ARG A O 1
ATOM 1702 N N . LYS A 1 228 ? -42.163 -6.967 53.361 1.00 88.69 228 LYS A N 1
ATOM 1703 C CA . LYS A 1 228 ? -43.533 -7.441 53.639 1.00 88.69 228 LYS A CA 1
ATOM 1704 C C . LYS A 1 228 ? -43.705 -7.825 55.108 1.00 88.69 228 LYS A C 1
ATOM 1706 O O . LYS A 1 228 ? -44.721 -7.477 55.696 1.00 88.69 228 LYS A O 1
ATOM 1711 N N . SER A 1 229 ? -42.700 -8.466 55.700 1.00 88.00 229 SER A N 1
ATOM 1712 C CA . SER A 1 229 ? -42.737 -8.879 57.108 1.00 88.00 229 SER A CA 1
ATOM 1713 C C . SER A 1 229 ? -42.742 -7.682 58.052 1.00 88.00 229 SER A C 1
ATOM 1715 O O . SER A 1 229 ? -43.568 -7.625 58.954 1.00 88.00 229 SER A O 1
ATOM 1717 N N . MET A 1 230 ? -41.914 -6.664 57.794 1.00 86.56 230 MET A N 1
ATOM 1718 C CA . MET A 1 230 ? -41.968 -5.430 58.585 1.00 86.56 230 MET A CA 1
ATOM 1719 C C . MET A 1 230 ? -43.306 -4.701 58.448 1.00 86.56 230 MET A C 1
ATOM 1721 O O . MET A 1 230 ? -43.833 -4.204 59.439 1.00 86.56 230 MET A O 1
ATOM 1725 N N . GLN A 1 231 ? -43.911 -4.688 57.255 1.00 87.81 231 GLN A N 1
ATOM 1726 C CA . GLN A 1 231 ? -45.262 -4.144 57.087 1.00 87.81 231 GLN A CA 1
ATOM 1727 C C . GLN A 1 231 ? -46.331 -4.949 57.845 1.00 87.81 231 GLN A C 1
ATOM 1729 O O . GLN A 1 231 ? -47.279 -4.346 58.345 1.00 87.81 231 GLN A O 1
ATOM 1734 N N . ALA A 1 232 ? -46.198 -6.275 57.938 1.00 85.69 232 ALA A N 1
ATOM 1735 C CA . ALA A 1 232 ? -47.107 -7.131 58.704 1.00 85.69 232 ALA A CA 1
ATOM 1736 C C . ALA A 1 232 ? -46.986 -6.875 60.217 1.00 85.69 232 ALA A C 1
ATOM 1738 O O . ALA A 1 232 ? -47.994 -6.589 60.866 1.00 85.69 232 ALA A O 1
ATOM 1739 N N . ILE A 1 233 ? -45.754 -6.828 60.740 1.00 86.31 233 ILE A N 1
ATOM 1740 C CA . ILE A 1 233 ? -45.460 -6.518 62.150 1.00 86.31 233 ILE A CA 1
ATOM 1741 C C . ILE A 1 233 ? -46.029 -5.145 62.532 1.00 86.31 233 ILE A C 1
ATOM 1743 O O . ILE A 1 233 ? -46.704 -5.011 63.550 1.00 86.31 233 ILE A O 1
ATOM 1747 N N . MET A 1 234 ? -45.835 -4.122 61.689 1.00 82.69 234 MET A N 1
ATOM 1748 C CA . MET A 1 234 ? -46.390 -2.779 61.922 1.00 82.69 234 MET A CA 1
ATOM 1749 C C . MET A 1 234 ? -47.925 -2.738 61.928 1.00 82.69 234 MET A C 1
ATOM 1751 O O . MET A 1 234 ? -48.508 -1.852 62.549 1.00 82.69 234 MET A O 1
ATOM 1755 N N . ARG A 1 235 ? -48.586 -3.669 61.232 1.00 86.81 235 ARG A N 1
ATOM 1756 C CA . ARG A 1 235 ? -50.052 -3.799 61.202 1.00 86.81 235 ARG A CA 1
ATOM 1757 C C . ARG A 1 235 ? -50.596 -4.686 62.327 1.00 86.81 235 ARG A C 1
ATOM 1759 O O . ARG A 1 235 ? -51.802 -4.906 62.373 1.00 86.81 235 ARG A O 1
ATOM 1766 N N . GLY A 1 236 ? -49.735 -5.166 63.226 1.00 79.69 236 GLY A N 1
ATOM 1767 C CA . GLY A 1 236 ? -50.115 -6.005 64.362 1.00 79.69 236 GLY A CA 1
ATOM 1768 C C . GLY A 1 236 ? -50.259 -7.493 64.034 1.00 79.69 236 GLY A C 1
ATOM 1769 O O . GLY A 1 236 ? -50.701 -8.252 64.891 1.00 79.69 236 GLY A O 1
ATOM 1770 N N . ASP A 1 237 ? -49.882 -7.933 62.829 1.00 84.19 237 ASP A N 1
ATOM 1771 C CA . ASP A 1 237 ? -49.772 -9.361 62.530 1.00 84.19 237 ASP A CA 1
ATOM 1772 C C . ASP A 1 237 ? -48.425 -9.881 63.037 1.00 84.19 237 ASP A C 1
ATOM 1774 O O . ASP A 1 237 ? -47.386 -9.721 62.395 1.00 84.19 237 ASP A O 1
ATOM 1778 N N . LEU A 1 238 ? -48.456 -10.478 64.226 1.00 82.38 238 LEU A N 1
ATOM 1779 C CA . LEU A 1 238 ? -47.287 -11.062 64.878 1.00 82.38 238 LEU A CA 1
ATOM 1780 C C . LEU A 1 238 ? -47.220 -12.584 64.728 1.00 82.38 238 LEU A C 1
ATOM 1782 O O . LEU A 1 238 ? -46.251 -13.196 65.175 1.00 82.38 238 LEU A O 1
ATOM 1786 N N . ASN A 1 239 ? -48.216 -13.203 64.091 1.00 81.56 239 ASN A N 1
ATOM 1787 C CA . ASN A 1 239 ? -48.278 -14.654 63.913 1.00 81.56 239 ASN A CA 1
ATOM 1788 C C . ASN A 1 239 ? -47.508 -15.122 62.673 1.00 81.56 239 ASN A C 1
ATOM 1790 O O . ASN A 1 239 ? -47.126 -16.290 62.587 1.00 81.56 239 ASN A O 1
ATOM 1794 N N . SER A 1 240 ? -47.263 -14.229 61.713 1.00 80.38 240 SER A N 1
ATOM 1795 C CA . SER A 1 240 ? -46.461 -14.531 60.531 1.00 80.38 240 SER A CA 1
ATOM 1796 C C . SER A 1 240 ? -44.960 -14.569 60.854 1.00 80.38 240 SER A C 1
ATOM 1798 O O . SER A 1 240 ? -44.408 -13.689 61.511 1.00 80.38 240 SER A O 1
ATOM 1800 N N . HIS A 1 241 ? -44.279 -15.622 60.396 1.00 81.06 241 HIS A N 1
ATOM 1801 C CA . HIS A 1 241 ? -42.829 -15.768 60.542 1.00 81.06 241 HIS A CA 1
ATOM 1802 C C . HIS A 1 241 ? -42.084 -14.875 59.542 1.00 81.06 241 HIS A C 1
ATOM 1804 O O . HIS A 1 241 ? -42.494 -14.780 58.382 1.00 81.06 241 HIS A O 1
ATOM 1810 N N . VAL A 1 242 ? -40.965 -14.271 59.958 1.00 82.50 242 VAL A N 1
ATOM 1811 C CA . VAL A 1 242 ? -40.115 -13.466 59.071 1.00 82.50 242 VAL A CA 1
ATOM 1812 C C . VAL A 1 242 ? -39.319 -14.387 58.130 1.00 82.50 242 VAL A C 1
ATOM 1814 O O . VAL A 1 242 ? -38.400 -15.079 58.576 1.00 82.50 242 VAL A O 1
ATOM 1817 N N . PRO A 1 243 ? -39.606 -14.406 56.810 1.00 78.56 243 PRO 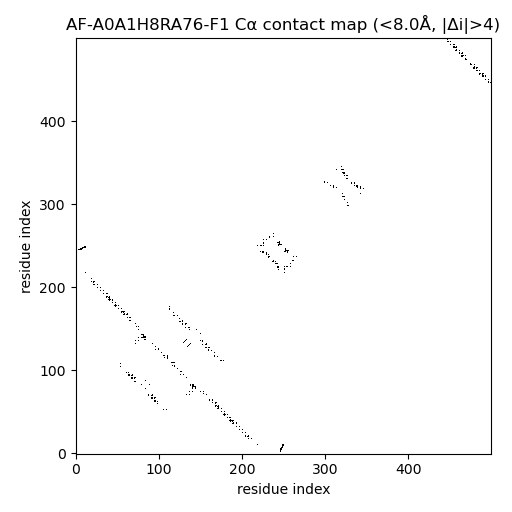A N 1
ATOM 1818 C CA . PRO A 1 243 ? -38.867 -15.222 55.859 1.00 78.56 243 PRO A CA 1
ATOM 1819 C C . PRO A 1 243 ? -37.391 -14.817 55.838 1.00 78.56 243 PRO A C 1
ATOM 1821 O O . PRO A 1 243 ? -37.057 -13.649 56.025 1.00 78.56 243 PRO A O 1
ATOM 1824 N N . ALA A 1 244 ? -36.515 -15.766 55.501 1.00 78.88 244 ALA A N 1
ATOM 1825 C CA . ALA A 1 244 ? -35.082 -15.540 55.294 1.00 78.88 244 ALA A CA 1
ATOM 1826 C C . ALA A 1 244 ? -34.221 -15.252 56.550 1.00 78.88 244 ALA A C 1
ATOM 1828 O O . ALA A 1 244 ? -33.026 -14.996 56.391 1.00 78.88 244 ALA A O 1
ATOM 1829 N N . ALA A 1 245 ? -34.745 -15.418 57.771 1.00 78.94 245 ALA A N 1
ATOM 1830 C CA . ALA A 1 245 ? -33.958 -15.330 59.015 1.00 78.94 245 ALA A CA 1
ATOM 1831 C C . ALA A 1 245 ? -32.787 -16.342 59.090 1.00 78.94 245 ALA A C 1
ATOM 1833 O O . ALA A 1 245 ? -31.782 -16.101 59.761 1.00 78.94 245 ALA A O 1
ATOM 1834 N N . GLU A 1 246 ? -32.886 -17.450 58.347 1.00 80.75 246 GLU A N 1
ATOM 1835 C CA . GLU A 1 246 ? -31.870 -18.510 58.269 1.00 80.75 246 GLU A CA 1
ATOM 1836 C C . GLU A 1 246 ? -30.704 -18.214 57.304 1.00 80.75 246 GLU A C 1
ATOM 1838 O O . GLU A 1 246 ? -29.774 -19.018 57.187 1.00 80.75 246 GLU A O 1
ATOM 1843 N N . ARG A 1 247 ? -30.737 -17.090 56.572 1.00 83.19 247 ARG A N 1
ATOM 1844 C CA . ARG A 1 247 ? -29.668 -16.718 55.629 1.00 83.19 247 ARG A CA 1
ATOM 1845 C C . ARG A 1 247 ? -28.431 -16.198 56.360 1.00 83.19 247 ARG A C 1
ATOM 1847 O O . ARG A 1 247 ? -28.546 -15.478 57.347 1.00 83.19 247 ARG A O 1
ATOM 1854 N N . GLY A 1 248 ? -27.248 -16.505 55.838 1.00 84.31 248 GLY A N 1
ATOM 1855 C CA . GLY A 1 248 ? -25.963 -16.028 56.359 1.00 84.31 248 GLY A CA 1
ATOM 1856 C C . GLY A 1 248 ? -25.406 -14.779 55.672 1.00 84.31 248 GLY A C 1
ATOM 1857 O O . GLY A 1 248 ? -24.214 -14.534 55.790 1.00 84.31 248 GLY A O 1
ATOM 1858 N N . ASP A 1 249 ? -26.221 -14.052 54.904 1.00 88.12 249 ASP A N 1
ATOM 1859 C CA . ASP A 1 249 ? -25.839 -12.808 54.224 1.00 88.12 249 ASP A CA 1
ATOM 1860 C C . ASP A 1 249 ? -26.514 -11.578 54.850 1.00 88.12 249 ASP A C 1
ATOM 1862 O O . ASP A 1 249 ? -27.312 -11.705 55.779 1.00 88.12 249 ASP A O 1
ATOM 1866 N N . GLU A 1 250 ? -26.223 -10.388 54.319 1.00 89.00 250 GLU A N 1
ATOM 1867 C CA . GLU A 1 250 ? -26.690 -9.100 54.848 1.00 89.00 250 GLU A CA 1
ATOM 1868 C C . GLU A 1 250 ? -28.229 -9.013 54.883 1.00 89.00 250 GLU A C 1
ATOM 1870 O O . GLU A 1 250 ? -28.821 -8.384 55.758 1.00 89.00 250 GLU A O 1
ATOM 1875 N N . ILE A 1 251 ? -28.913 -9.702 53.961 1.00 88.06 251 ILE A N 1
ATOM 1876 C CA . ILE A 1 251 ? -30.380 -9.801 53.963 1.00 88.06 251 ILE A CA 1
ATOM 1877 C C . ILE A 1 251 ? -30.874 -10.681 55.119 1.00 88.06 251 ILE A C 1
ATOM 1879 O O . ILE A 1 251 ? -31.929 -10.414 55.693 1.00 88.06 251 ILE A O 1
ATOM 1883 N N . GLY A 1 252 ? -30.118 -11.719 55.477 1.00 87.56 252 GLY A N 1
ATOM 1884 C CA . GLY A 1 252 ? -30.360 -12.522 56.673 1.00 87.56 252 GLY A CA 1
ATOM 1885 C C . GLY A 1 252 ? -30.187 -11.730 57.966 1.00 87.56 252 GLY A C 1
ATOM 1886 O O . GLY A 1 252 ? -30.988 -11.902 58.883 1.00 87.56 252 GLY A O 1
ATOM 1887 N N . ASP A 1 253 ? -29.205 -10.824 58.027 1.00 86.88 253 ASP A N 1
ATOM 1888 C CA . ASP A 1 253 ? -29.050 -9.902 59.162 1.00 86.88 253 ASP A CA 1
ATOM 1889 C C . ASP A 1 253 ? -30.281 -8.998 59.313 1.00 86.88 253 ASP A C 1
ATOM 1891 O O . ASP A 1 253 ? -30.831 -8.875 60.409 1.00 86.88 253 ASP A O 1
ATOM 1895 N N . MET A 1 254 ? -30.789 -8.446 58.203 1.00 87.88 254 MET A N 1
ATOM 1896 C CA . MET A 1 254 ? -32.031 -7.662 58.208 1.00 87.88 254 MET A CA 1
ATOM 1897 C C . MET A 1 254 ? -33.251 -8.491 58.635 1.00 87.88 254 MET A C 1
ATOM 1899 O O . MET A 1 254 ? -34.093 -8.007 59.391 1.00 87.88 254 MET A O 1
ATOM 1903 N N . ALA A 1 255 ? -33.357 -9.738 58.169 1.00 87.69 255 ALA A N 1
ATOM 1904 C CA . ALA A 1 255 ? -34.448 -10.637 58.536 1.00 87.69 255 ALA A CA 1
ATOM 1905 C C . ALA A 1 255 ? -34.413 -11.010 60.029 1.00 87.69 255 ALA A C 1
ATOM 1907 O O . ALA A 1 255 ? -35.453 -11.000 60.682 1.00 87.69 255 ALA A O 1
ATOM 1908 N N . ARG A 1 256 ? -33.229 -11.268 60.602 1.00 88.62 256 ARG A N 1
ATOM 1909 C CA . ARG A 1 256 ? -33.071 -11.497 62.049 1.00 88.62 256 ARG A CA 1
ATOM 1910 C C . ARG A 1 256 ? -33.420 -10.262 62.869 1.00 88.62 256 ARG A C 1
ATOM 1912 O O . ARG A 1 256 ? -34.095 -10.392 63.882 1.00 88.62 256 ARG A O 1
ATOM 1919 N N . ALA A 1 257 ? -33.016 -9.074 62.422 1.00 86.94 257 ALA A N 1
ATOM 1920 C CA . ALA A 1 257 ? -33.405 -7.830 63.081 1.00 86.94 257 ALA A CA 1
ATOM 1921 C C . ALA A 1 257 ? -34.934 -7.647 63.081 1.00 86.94 257 ALA A C 1
ATOM 1923 O O . ALA A 1 257 ? -35.515 -7.313 64.113 1.00 86.94 257 ALA A O 1
ATOM 1924 N N . ALA A 1 258 ? -35.600 -7.925 61.955 1.00 85.88 258 ALA A N 1
ATOM 1925 C CA . ALA A 1 258 ? -37.060 -7.900 61.861 1.00 85.88 258 ALA A CA 1
ATOM 1926 C C . ALA A 1 258 ? -37.737 -8.966 62.748 1.00 85.88 258 ALA A C 1
ATOM 1928 O O . ALA A 1 258 ? -38.756 -8.676 63.371 1.00 85.88 258 ALA A O 1
ATOM 1929 N N . GLU A 1 259 ? -37.163 -10.167 62.871 1.00 86.94 259 GLU A N 1
ATOM 1930 C CA . GLU A 1 259 ? -37.660 -11.207 63.786 1.00 86.94 259 GLU A CA 1
ATOM 1931 C C . GLU A 1 259 ? -37.523 -10.780 65.256 1.00 86.94 259 GLU A C 1
ATOM 1933 O O . GLU A 1 259 ? -38.463 -10.950 66.030 1.00 86.94 259 GLU A O 1
ATOM 1938 N N . SER A 1 260 ? -36.416 -10.133 65.638 1.00 85.06 260 SER A N 1
ATOM 1939 C CA . SER A 1 260 ? -36.266 -9.538 66.973 1.00 85.06 260 SER A CA 1
ATOM 1940 C C . SER A 1 260 ? -37.322 -8.462 67.248 1.00 85.06 260 SER A C 1
ATOM 1942 O O . SER A 1 260 ? -37.859 -8.407 68.351 1.00 85.06 260 SER A O 1
ATOM 1944 N N . PHE A 1 261 ? -37.684 -7.642 66.251 1.00 83.81 261 PHE A N 1
ATOM 1945 C CA . PHE A 1 261 ? -38.792 -6.686 66.379 1.00 83.81 261 PHE A CA 1
ATOM 1946 C C . PHE A 1 261 ? -40.151 -7.372 66.544 1.00 83.81 261 PHE A C 1
ATOM 1948 O O . PHE A 1 261 ? -40.964 -6.911 67.345 1.00 83.81 261 PHE A O 1
ATOM 1955 N N . ARG A 1 262 ? -40.401 -8.476 65.827 1.00 85.94 262 ARG A N 1
ATOM 1956 C CA . ARG A 1 262 ? -41.620 -9.281 65.994 1.00 85.94 262 ARG A CA 1
ATOM 1957 C C . ARG A 1 262 ? -41.707 -9.859 67.405 1.00 85.94 262 ARG A C 1
ATOM 1959 O O . ARG A 1 262 ? -42.744 -9.724 68.045 1.00 85.94 262 ARG A O 1
ATOM 1966 N N . LEU A 1 263 ? -40.619 -10.450 67.902 1.00 83.88 263 LEU A N 1
ATOM 1967 C CA . LEU A 1 263 ? -40.541 -11.008 69.256 1.00 83.88 263 LEU A CA 1
ATOM 1968 C C . LEU A 1 263 ? -40.751 -9.928 70.324 1.00 83.88 263 LEU A C 1
ATOM 1970 O O . LEU A 1 263 ? -41.555 -10.128 71.227 1.00 83.88 263 LEU A O 1
ATOM 1974 N N . ALA A 1 264 ? -40.129 -8.757 70.169 1.00 81.81 264 ALA A N 1
ATOM 1975 C CA . ALA A 1 264 ? -40.340 -7.622 71.068 1.00 81.81 264 ALA A CA 1
ATOM 1976 C C . ALA A 1 264 ? -41.786 -7.091 71.024 1.00 81.81 264 ALA A C 1
ATOM 1978 O O . ALA A 1 264 ? -42.319 -6.638 72.035 1.00 81.81 264 ALA A O 1
ATOM 1979 N N . ALA A 1 265 ? -42.449 -7.142 69.864 1.00 78.25 265 ALA A N 1
ATOM 1980 C CA . ALA A 1 265 ? -43.856 -6.775 69.741 1.00 78.25 265 ALA A CA 1
ATOM 1981 C C . ALA A 1 265 ? -44.791 -7.804 70.405 1.00 78.25 265 ALA A C 1
ATOM 1983 O O . ALA A 1 265 ? -45.777 -7.395 71.017 1.00 78.25 265 ALA A O 1
ATOM 1984 N N . ILE A 1 266 ? -44.463 -9.102 70.346 1.00 80.25 266 ILE A N 1
ATOM 1985 C CA . ILE A 1 266 ? -45.189 -10.173 71.056 1.00 80.25 266 ILE A CA 1
ATOM 1986 C C . ILE A 1 266 ? -45.026 -9.993 72.563 1.00 80.25 266 ILE A C 1
ATOM 1988 O O . ILE A 1 266 ? -46.018 -9.943 73.283 1.00 80.25 266 ILE A O 1
ATOM 1992 N N . GLU A 1 267 ? -43.792 -9.787 73.025 1.00 73.81 267 GLU A N 1
ATOM 1993 C CA . GLU A 1 267 ? -43.480 -9.527 74.431 1.00 73.81 267 GLU A CA 1
ATOM 1994 C C . GLU A 1 267 ? -44.200 -8.267 74.936 1.00 73.81 267 GLU A C 1
ATOM 1996 O O . GLU A 1 267 ? -44.772 -8.268 76.022 1.00 73.81 267 GLU A O 1
ATOM 2001 N N . LYS A 1 268 ? -44.273 -7.205 74.120 1.00 67.94 268 LYS A N 1
ATOM 2002 C CA . LYS A 1 268 ? -45.047 -5.993 74.426 1.00 67.94 268 LYS A CA 1
ATOM 2003 C C . LYS A 1 268 ? -46.553 -6.263 74.509 1.00 67.94 268 LYS A C 1
ATOM 2005 O O . LYS A 1 268 ? -47.209 -5.667 75.360 1.00 67.94 268 LYS A O 1
ATOM 2010 N N . GLN A 1 269 ? -47.106 -7.126 73.658 1.00 65.56 269 GLN A N 1
ATOM 2011 C CA . GLN A 1 269 ? -48.528 -7.483 73.682 1.00 65.56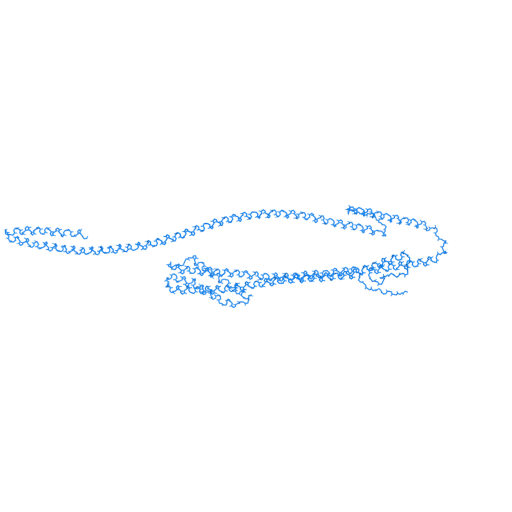 269 GLN A CA 1
ATOM 2012 C C . GLN A 1 269 ? -48.865 -8.369 74.898 1.00 65.56 269 GLN A C 1
ATOM 2014 O O . GLN A 1 269 ? -49.906 -8.176 75.525 1.00 65.56 269 GLN A O 1
ATOM 2019 N N . GLU A 1 270 ? -47.952 -9.258 75.301 1.00 59.88 270 GLU A N 1
ATOM 2020 C CA . GLU A 1 270 ? -48.043 -10.057 76.532 1.00 59.88 270 GLU A CA 1
ATOM 2021 C C . GLU A 1 270 ? -47.856 -9.202 77.804 1.00 59.88 270 GLU A C 1
ATOM 2023 O O . GLU A 1 270 ? -48.582 -9.384 78.784 1.00 59.88 270 GLU A O 1
ATOM 2028 N N . LEU A 1 271 ? -46.960 -8.207 77.778 1.00 56.78 271 LEU A N 1
ATOM 2029 C CA . LEU A 1 271 ? -46.794 -7.198 78.835 1.00 56.78 271 LEU A CA 1
ATOM 2030 C C . LEU A 1 271 ? -48.016 -6.276 78.950 1.00 56.78 271 LEU A C 1
ATOM 2032 O O . LEU A 1 271 ? -48.432 -5.953 80.061 1.00 56.78 271 LEU A O 1
ATOM 2036 N N . GLN A 1 272 ? -48.630 -5.879 77.830 1.00 52.78 272 GLN A N 1
ATOM 2037 C CA . GLN A 1 272 ? -49.867 -5.087 77.821 1.00 52.78 272 GLN A CA 1
ATOM 2038 C C . GLN A 1 272 ? -51.075 -5.886 78.330 1.00 52.78 272 GLN A C 1
ATOM 2040 O O . GLN A 1 272 ? -51.929 -5.306 78.992 1.00 52.78 272 GLN A O 1
ATOM 2045 N N . ALA A 1 273 ? -51.110 -7.206 78.123 1.00 48.09 273 ALA A N 1
ATOM 2046 C CA . ALA A 1 273 ? -52.116 -8.092 78.714 1.00 48.09 273 ALA A CA 1
ATOM 2047 C C . ALA A 1 273 ? -51.908 -8.348 80.224 1.00 48.09 273 ALA A C 1
ATOM 2049 O O . ALA A 1 273 ? -52.818 -8.833 80.894 1.00 48.09 273 ALA A O 1
ATOM 2050 N N . ARG A 1 274 ? -50.732 -8.016 80.781 1.00 47.81 274 ARG A N 1
ATOM 2051 C CA . ARG A 1 274 ? -50.402 -8.195 82.209 1.00 47.81 274 ARG A CA 1
ATOM 2052 C C . ARG A 1 274 ? -50.296 -6.877 82.996 1.00 47.81 274 ARG A C 1
ATOM 2054 O O . ARG A 1 274 ? -50.109 -6.908 84.207 1.00 47.81 274 ARG A O 1
ATOM 2061 N N . SER A 1 275 ? -50.453 -5.720 82.351 1.00 45.31 275 SER A N 1
ATOM 2062 C CA . SER A 1 275 ? -50.237 -4.399 82.965 1.00 45.31 275 SER A CA 1
ATOM 2063 C C . SER A 1 275 ? -51.512 -3.547 83.017 1.00 45.31 275 SER A C 1
ATOM 2065 O O . SER A 1 275 ? -51.543 -2.401 82.576 1.00 45.31 275 SER A O 1
ATOM 2067 N N . GLU A 1 276 ? -52.580 -4.102 83.598 1.00 43.34 276 GLU A N 1
ATOM 2068 C CA . GLU A 1 276 ? -53.771 -3.333 84.004 1.00 43.34 276 GLU A CA 1
ATOM 2069 C C . GLU A 1 276 ? -53.772 -2.954 85.503 1.00 43.34 276 GLU A C 1
ATOM 2071 O O . GLU A 1 276 ? -54.637 -2.197 85.934 1.00 43.34 276 GLU A O 1
ATOM 2076 N N . SER A 1 277 ? -52.776 -3.387 86.299 1.00 43.53 277 SER A N 1
ATOM 2077 C CA . SER A 1 277 ? -52.767 -3.200 87.768 1.00 43.53 277 SER A CA 1
ATOM 2078 C C . SER A 1 277 ? -51.511 -2.550 88.378 1.00 43.53 277 SER A C 1
ATOM 2080 O O . SER A 1 277 ? -51.308 -2.656 89.583 1.00 43.53 277 SER A O 1
ATOM 2082 N N . GLU A 1 278 ? -50.687 -1.826 87.617 1.00 40.16 278 GLU A N 1
ATOM 2083 C CA . GLU A 1 278 ? -49.603 -1.003 88.202 1.00 40.16 278 GLU A CA 1
ATOM 2084 C C . GLU A 1 278 ? -49.610 0.426 87.643 1.00 40.16 278 GLU A C 1
ATOM 2086 O O . GLU A 1 278 ? -48.603 1.034 87.288 1.00 40.16 278 GLU A O 1
ATOM 2091 N N . ARG A 1 279 ? -50.810 1.015 87.615 1.00 52.56 279 ARG A N 1
ATOM 2092 C CA . ARG A 1 279 ? -50.949 2.457 87.823 1.00 52.56 279 ARG A CA 1
ATOM 2093 C C . ARG A 1 279 ? -50.740 2.716 89.307 1.00 52.56 279 ARG A C 1
ATOM 2095 O O . ARG A 1 279 ? -51.673 2.475 90.059 1.00 52.56 279 ARG A O 1
ATOM 2102 N N . GLN A 1 280 ? -49.570 3.222 89.691 1.00 45.97 280 GLN A N 1
ATOM 2103 C CA . GLN A 1 280 ? -49.358 4.188 90.787 1.00 45.97 280 GLN A CA 1
ATOM 2104 C C . GLN A 1 280 ? -47.883 4.163 91.210 1.00 45.97 280 GLN A C 1
ATOM 2106 O O . GLN A 1 280 ? -47.556 3.543 92.211 1.00 45.97 280 GLN A O 1
ATOM 2111 N N . GLN A 1 281 ? -47.002 4.819 90.441 1.00 44.06 281 GLN A N 1
ATOM 2112 C CA . GLN A 1 281 ? -45.757 5.476 90.899 1.00 44.06 281 GLN A CA 1
ATOM 2113 C C . GLN A 1 281 ? -44.861 5.799 89.689 1.00 44.06 281 GLN A C 1
ATOM 2115 O O . GLN A 1 281 ? -44.100 4.952 89.250 1.00 44.06 281 GLN A O 1
ATOM 2120 N N . SER A 1 282 ? -44.965 7.009 89.124 1.00 43.41 282 SER A N 1
ATOM 2121 C CA . SER A 1 282 ? -43.831 7.781 88.558 1.00 43.41 282 SER A CA 1
ATOM 2122 C C . SER A 1 282 ? -44.357 9.057 87.873 1.00 43.41 282 SER A C 1
ATOM 2124 O O . SER A 1 282 ? -44.228 9.261 86.667 1.00 43.41 282 SER A O 1
ATOM 2126 N N . ASP A 1 283 ? -44.963 9.958 88.653 1.00 47.31 283 ASP A N 1
ATOM 2127 C CA . ASP A 1 283 ? -45.293 11.322 88.193 1.00 47.31 283 ASP A CA 1
ATOM 2128 C C . ASP A 1 283 ? -44.077 12.276 88.250 1.00 47.31 283 ASP A C 1
ATOM 2130 O O . ASP A 1 283 ? -44.205 13.484 88.053 1.00 47.31 283 ASP A O 1
ATOM 2134 N N . ALA A 1 284 ? -42.866 11.732 88.440 1.00 48.56 284 ALA A N 1
ATOM 2135 C CA . ALA A 1 284 ? -41.609 12.480 88.412 1.00 48.56 284 ALA A CA 1
ATOM 2136 C C . ALA A 1 284 ? -40.754 12.237 87.144 1.00 48.56 284 ALA A C 1
ATOM 2138 O O . ALA A 1 284 ? -40.008 13.131 86.755 1.00 48.56 284 ALA A O 1
ATOM 2139 N N . GLU A 1 285 ? -40.894 11.114 86.419 1.00 47.72 285 GLU A N 1
ATOM 2140 C CA . GLU A 1 285 ? -40.182 10.900 85.135 1.00 47.72 285 GLU A CA 1
ATOM 2141 C C . GLU A 1 285 ? -40.888 11.532 83.924 1.00 47.72 285 GLU A C 1
ATOM 2143 O O . GLU A 1 285 ? -40.260 11.808 82.896 1.00 47.72 285 GLU A O 1
ATOM 2148 N N . ARG A 1 286 ? -42.202 11.771 84.024 1.00 53.12 286 ARG A N 1
ATOM 2149 C CA . ARG A 1 286 ? -43.053 12.202 82.903 1.00 53.12 286 ARG A CA 1
ATOM 2150 C C . ARG A 1 286 ? -42.617 13.546 82.308 1.00 53.12 286 ARG A C 1
ATOM 2152 O O . ARG A 1 286 ? -42.614 13.683 81.091 1.00 53.12 286 ARG A O 1
ATOM 2159 N N . ARG A 1 287 ? -42.137 14.478 83.141 1.00 53.09 287 ARG A N 1
ATOM 2160 C CA . ARG A 1 287 ? -41.636 15.796 82.701 1.00 53.09 287 ARG A CA 1
ATOM 2161 C C . ARG A 1 287 ? -40.265 15.741 82.013 1.00 53.09 287 ARG A C 1
ATOM 2163 O O . ARG A 1 287 ? -39.992 16.600 81.189 1.00 53.09 287 ARG A O 1
ATOM 2170 N N . SER A 1 288 ? -39.434 14.734 82.303 1.00 52.50 288 SER A N 1
ATOM 2171 C CA . SER A 1 288 ? -38.134 14.506 81.639 1.00 52.50 288 SER A CA 1
ATOM 2172 C C . SER A 1 288 ? -38.297 13.803 80.282 1.00 52.50 288 SER A C 1
ATOM 2174 O O . SER A 1 288 ? -37.647 14.151 79.298 1.00 52.50 288 SER A O 1
ATOM 2176 N N . ARG A 1 289 ? -39.238 12.852 80.179 1.00 56.44 289 ARG A N 1
ATOM 2177 C CA . ARG A 1 289 ? -39.551 12.175 78.906 1.00 56.44 289 ARG A CA 1
ATOM 2178 C C . ARG A 1 289 ? -40.321 13.066 77.933 1.00 56.44 289 ARG A C 1
ATOM 2180 O O . ARG A 1 289 ? -40.207 12.876 76.728 1.00 56.44 289 ARG A O 1
ATOM 2187 N N . GLU A 1 290 ? -41.109 14.013 78.431 1.00 59.41 290 GLU A N 1
ATOM 2188 C CA . GLU A 1 290 ? -41.843 14.970 77.599 1.00 59.41 290 GLU A CA 1
ATOM 2189 C C . GLU A 1 290 ? -40.906 16.033 77.003 1.00 59.41 290 GLU A C 1
ATOM 2191 O O . GLU A 1 290 ? -40.987 16.293 75.806 1.00 59.41 290 GLU A O 1
ATOM 2196 N N . THR A 1 291 ? -39.925 16.535 77.765 1.00 58.28 291 THR A N 1
ATOM 2197 C CA . THR A 1 291 ? -38.866 17.413 77.232 1.00 58.28 291 THR A CA 1
ATOM 2198 C C . THR A 1 291 ? -37.912 16.678 76.286 1.00 58.28 291 THR A C 1
ATOM 2200 O O . THR A 1 291 ? -37.566 17.230 75.245 1.00 58.28 291 THR A O 1
ATOM 2203 N N . ALA A 1 292 ? -37.547 15.419 76.568 1.00 63.97 292 ALA A N 1
ATOM 2204 C CA . ALA A 1 292 ? -36.737 14.600 75.658 1.00 63.97 292 ALA A CA 1
ATOM 2205 C C . ALA A 1 292 ? -37.468 14.273 74.341 1.00 63.97 292 ALA A C 1
ATOM 2207 O O . ALA A 1 292 ? -36.877 14.381 73.271 1.00 63.97 292 ALA A O 1
ATOM 2208 N N . LYS A 1 293 ? -38.770 13.953 74.389 1.00 68.44 293 LYS A N 1
ATOM 2209 C CA . LYS A 1 293 ? -39.589 13.728 73.183 1.00 68.44 293 LYS A CA 1
ATOM 2210 C C . LYS A 1 293 ? -39.792 14.993 72.358 1.00 68.44 293 LYS A C 1
ATOM 2212 O O . LYS A 1 293 ? -39.776 14.908 71.134 1.00 68.44 293 LYS A O 1
ATOM 2217 N N . LEU A 1 294 ? -39.987 16.144 73.006 1.00 70.38 294 LEU A N 1
ATOM 2218 C CA . LEU A 1 294 ? -40.069 17.432 72.315 1.00 70.38 294 LEU A CA 1
ATOM 2219 C C . LEU A 1 294 ? -38.731 17.769 71.639 1.00 70.38 294 LEU A C 1
ATOM 2221 O O . LEU A 1 294 ? -38.731 18.114 70.464 1.00 70.38 294 LEU A O 1
ATOM 2225 N N . ALA A 1 295 ? -37.599 17.550 72.318 1.00 70.38 295 ALA A N 1
ATOM 2226 C CA . ALA A 1 295 ? -36.263 17.751 71.751 1.00 70.38 295 ALA A CA 1
ATOM 2227 C C . ALA A 1 295 ? -35.891 16.735 70.647 1.00 70.38 295 ALA A C 1
ATOM 2229 O O . ALA A 1 295 ? -35.116 17.051 69.745 1.00 70.38 295 ALA A O 1
ATOM 2230 N N . ASP A 1 296 ? -36.401 15.501 70.694 1.00 77.44 296 ASP A N 1
ATOM 2231 C CA . ASP A 1 296 ? -36.267 14.519 69.605 1.00 77.44 296 ASP A CA 1
ATOM 2232 C C . ASP A 1 296 ? -37.132 14.894 68.397 1.00 77.44 296 ASP A C 1
ATOM 2234 O O . ASP A 1 296 ? -36.653 14.854 67.264 1.00 77.44 296 ASP A O 1
ATOM 2238 N N . ALA A 1 297 ? -38.380 15.310 68.625 1.00 80.44 297 ALA A N 1
ATOM 2239 C CA . ALA A 1 297 ? -39.279 15.759 67.565 1.00 80.44 297 ALA A CA 1
ATOM 2240 C C . ALA A 1 297 ? -38.769 17.039 66.883 1.00 80.44 297 ALA A C 1
ATOM 2242 O O . ALA A 1 297 ? -38.865 17.171 65.663 1.00 80.44 297 ALA A O 1
ATOM 2243 N N . GLU A 1 298 ? -38.196 17.968 67.649 1.00 82.69 298 GLU A N 1
ATOM 2244 C CA . GLU A 1 298 ? -37.593 19.195 67.129 1.00 82.69 298 GLU A CA 1
ATOM 2245 C C . GLU A 1 298 ? -36.319 18.900 66.321 1.00 82.69 298 GLU A C 1
ATOM 2247 O O . GLU A 1 298 ? -36.178 19.386 65.200 1.00 82.69 298 GLU A O 1
ATOM 2252 N N . ALA A 1 299 ? -35.440 18.018 66.813 1.00 82.94 299 ALA A N 1
ATOM 2253 C CA . ALA A 1 299 ? -34.255 17.582 66.071 1.00 82.94 299 ALA A CA 1
ATOM 2254 C C . ALA A 1 299 ? -34.609 16.855 64.759 1.00 82.94 299 ALA A C 1
ATOM 2256 O O . ALA A 1 299 ? -33.968 17.091 63.733 1.00 82.94 299 ALA A O 1
ATOM 2257 N N . LEU A 1 300 ? -35.649 16.015 64.768 1.00 85.56 300 LEU A N 1
ATOM 2258 C CA . LEU A 1 300 ? -36.144 15.340 63.568 1.00 85.56 300 LEU A CA 1
ATOM 2259 C C . LEU A 1 300 ? -36.732 16.335 62.558 1.00 85.56 300 LEU A C 1
ATOM 2261 O O . LEU A 1 300 ? -36.395 16.270 61.378 1.00 85.56 300 LEU A O 1
ATOM 2265 N N . ASN A 1 301 ? -37.571 17.275 63.007 1.00 88.06 301 ASN A N 1
ATOM 2266 C CA . ASN A 1 301 ? -38.130 18.315 62.139 1.00 88.06 301 ASN A CA 1
ATOM 2267 C C . ASN A 1 301 ? -37.035 19.197 61.526 1.00 88.06 301 ASN A C 1
ATOM 2269 O O . ASN A 1 301 ? -37.094 19.499 60.335 1.00 88.06 301 ASN A O 1
ATOM 2273 N N . ASN A 1 302 ? -36.012 19.565 62.302 1.00 87.88 302 ASN A N 1
ATOM 2274 C CA . ASN A 1 302 ? -34.876 20.341 61.805 1.00 87.88 302 ASN A CA 1
ATOM 2275 C C . ASN A 1 302 ? -34.083 19.570 60.743 1.00 87.88 302 ASN A C 1
ATOM 2277 O O . ASN A 1 302 ? -33.788 20.128 59.686 1.00 87.88 302 ASN A O 1
ATOM 2281 N N . ALA A 1 303 ? -33.808 18.282 60.971 1.00 89.56 303 ALA A N 1
ATOM 2282 C CA . ALA A 1 303 ? -33.130 17.436 59.992 1.00 89.56 303 ALA A CA 1
ATOM 2283 C C . ALA A 1 303 ? -33.947 17.282 58.696 1.00 89.56 303 ALA A C 1
ATOM 2285 O O . ALA A 1 303 ? -33.408 17.464 57.606 1.00 89.56 303 ALA A O 1
ATOM 2286 N N . VAL A 1 304 ? -35.254 17.012 58.797 1.00 91.38 304 VAL A N 1
ATOM 2287 C CA . VAL A 1 304 ? -36.155 16.878 57.637 1.00 91.38 304 VAL A CA 1
ATOM 2288 C C . VAL A 1 304 ? -36.268 18.190 56.860 1.00 91.38 304 VAL A C 1
ATOM 2290 O O . VAL A 1 304 ? -36.194 18.170 55.633 1.00 91.38 304 VAL A O 1
ATOM 2293 N N . ASN A 1 305 ? -36.391 19.330 57.543 1.00 92.88 305 ASN A N 1
ATOM 2294 C CA . ASN A 1 305 ? -36.427 20.640 56.891 1.00 92.88 305 ASN A CA 1
ATOM 2295 C C . ASN A 1 305 ? -35.103 20.963 56.190 1.00 92.88 305 ASN A C 1
ATOM 2297 O O . ASN A 1 305 ? -35.121 21.416 55.046 1.00 92.88 305 ASN A O 1
ATOM 2301 N N . ALA A 1 306 ? -33.962 20.694 56.832 1.00 91.56 306 ALA A N 1
ATOM 2302 C CA . ALA A 1 306 ? -32.643 20.900 56.238 1.00 91.56 306 ALA A CA 1
ATOM 2303 C C . ALA A 1 306 ? -32.429 20.013 54.998 1.00 91.56 306 ALA A C 1
ATOM 2305 O O . ALA A 1 306 ? -31.984 20.503 53.960 1.00 91.56 306 ALA A O 1
ATOM 2306 N N . LEU A 1 307 ? -32.822 18.736 55.063 1.00 93.19 307 LEU A N 1
ATOM 2307 C CA . LEU A 1 307 ? -32.816 17.827 53.912 1.00 93.19 307 LEU A CA 1
ATOM 2308 C C . LEU A 1 307 ? -33.769 18.287 52.807 1.00 93.19 307 LEU A C 1
ATOM 2310 O O . LEU A 1 307 ? -33.382 18.293 51.644 1.00 93.19 307 LEU A O 1
ATOM 2314 N N . GLY A 1 308 ? -34.989 18.708 53.143 1.00 92.62 308 GLY A N 1
ATOM 2315 C CA . GLY A 1 308 ? -35.966 19.205 52.173 1.00 92.62 308 GLY A CA 1
ATOM 2316 C C . GLY A 1 308 ? -35.472 20.450 51.431 1.00 92.62 308 GLY A C 1
ATOM 2317 O O . GLY A 1 308 ? -35.574 20.527 50.205 1.00 92.62 308 GLY A O 1
ATOM 2318 N N . GLN A 1 309 ? -34.867 21.398 52.150 1.00 93.00 309 GLN A N 1
ATOM 2319 C CA . GLN A 1 309 ? -34.250 22.588 51.558 1.00 93.00 309 GLN A CA 1
ATOM 2320 C C . GLN A 1 309 ? -33.029 22.229 50.701 1.00 93.00 309 GLN A C 1
ATOM 2322 O O . GLN A 1 309 ? -32.905 22.719 49.576 1.00 93.00 309 GLN A O 1
ATOM 2327 N N . GLY A 1 310 ? -32.163 21.336 51.192 1.00 93.69 310 GLY A N 1
ATOM 2328 C CA . GLY A 1 310 ? -31.003 20.838 50.454 1.00 93.69 310 GLY A CA 1
ATOM 2329 C C . GLY A 1 310 ? -31.395 20.143 49.149 1.00 93.69 310 GLY A C 1
ATOM 2330 O O . GLY A 1 310 ? -30.871 20.474 48.088 1.00 93.69 310 GLY A O 1
ATOM 2331 N N . LEU A 1 311 ? -32.376 19.242 49.201 1.00 93.69 311 LEU A N 1
ATOM 2332 C CA . LEU A 1 311 ? -32.911 18.540 48.033 1.00 93.69 311 LEU A CA 1
ATOM 2333 C C . LEU A 1 311 ? -33.592 19.491 47.046 1.00 93.69 311 LEU A C 1
ATOM 2335 O O . LEU A 1 311 ? -33.445 19.307 45.842 1.00 93.69 311 LEU A O 1
ATOM 2339 N N . THR A 1 312 ? -34.287 20.525 47.527 1.00 95.19 312 THR A N 1
ATOM 2340 C CA . THR A 1 312 ? -34.900 21.544 46.658 1.00 95.19 312 THR A CA 1
ATOM 2341 C C . THR A 1 312 ? -33.835 22.315 45.875 1.00 95.19 312 THR A C 1
ATOM 2343 O O . THR A 1 312 ? -33.971 22.503 44.667 1.00 95.19 312 THR A O 1
ATOM 2346 N N . ARG A 1 313 ? -32.739 22.716 46.533 1.00 93.75 313 ARG A N 1
ATOM 2347 C CA . ARG A 1 313 ? -31.606 23.386 45.872 1.00 93.75 313 ARG A CA 1
ATOM 2348 C C . ARG A 1 313 ? -30.894 22.463 44.888 1.00 93.75 313 ARG A C 1
ATOM 2350 O O . ARG A 1 313 ? -30.648 22.864 43.753 1.00 93.75 313 ARG A O 1
ATOM 2357 N N . LEU A 1 314 ? -30.649 21.215 45.288 1.00 92.75 314 LEU A N 1
ATOM 2358 C CA . LEU A 1 314 ? -30.048 20.206 44.419 1.00 92.75 314 LEU A CA 1
ATOM 2359 C C . LEU A 1 314 ? -30.908 19.938 43.173 1.00 92.75 314 LEU A C 1
ATOM 2361 O O . LEU A 1 314 ? -30.376 19.876 42.068 1.00 92.75 314 LEU A O 1
ATOM 2365 N N . ALA A 1 315 ? -32.232 19.838 43.327 1.00 92.00 315 ALA A N 1
ATOM 2366 C CA . ALA A 1 315 ? -33.173 19.700 42.213 1.00 92.00 315 ALA A CA 1
ATOM 2367 C C . ALA A 1 315 ? -33.178 20.932 41.291 1.00 92.00 315 ALA A C 1
ATOM 2369 O O . ALA A 1 315 ? -33.393 20.799 40.089 1.00 92.00 315 ALA A O 1
ATOM 2370 N N . GLY A 1 316 ? -32.884 22.117 41.835 1.00 92.50 316 GLY A N 1
ATOM 2371 C CA . GLY A 1 316 ? -32.628 23.339 41.071 1.00 92.50 316 GLY A CA 1
ATOM 2372 C C . GLY A 1 316 ? -31.269 23.379 40.358 1.00 92.50 316 GLY A C 1
ATOM 2373 O O . GLY A 1 316 ? -30.963 24.376 39.709 1.00 92.50 316 GLY A O 1
ATOM 2374 N N . GLY A 1 317 ? -30.451 22.326 40.467 1.00 89.88 317 GLY A N 1
ATOM 2375 C CA . GLY A 1 317 ? -29.124 22.231 39.852 1.00 89.88 317 GLY A CA 1
ATOM 2376 C C . GLY A 1 317 ? -27.986 22.795 40.706 1.00 89.88 317 GLY A C 1
ATOM 2377 O O . GLY A 1 317 ? -26.836 22.789 40.266 1.00 89.88 317 GLY A O 1
ATOM 2378 N N . ASP A 1 318 ? -28.266 23.252 41.928 1.00 92.94 318 ASP A N 1
ATOM 2379 C CA . ASP A 1 318 ? -27.237 23.735 42.846 1.00 92.94 318 ASP A CA 1
ATOM 2380 C C . ASP A 1 318 ? -26.576 22.566 43.590 1.00 92.94 318 ASP A C 1
ATOM 2382 O O . ASP A 1 318 ? -27.026 22.123 44.646 1.00 92.94 318 ASP A O 1
ATOM 2386 N N . MET A 1 319 ? -25.471 22.076 43.031 1.00 92.62 319 MET A N 1
ATOM 2387 C CA . MET A 1 319 ? -24.648 21.008 43.619 1.00 92.62 319 MET A CA 1
ATOM 2388 C C . MET A 1 319 ? -23.596 21.538 44.609 1.00 92.62 319 MET A C 1
ATOM 2390 O O . MET A 1 319 ? -22.717 20.791 45.039 1.00 92.62 319 MET A O 1
ATOM 2394 N N . THR A 1 320 ? -23.637 22.832 44.944 1.00 91.94 320 THR A N 1
ATOM 2395 C CA . THR A 1 320 ? -22.743 23.441 45.945 1.00 91.94 320 THR A CA 1
ATOM 2396 C C . THR A 1 320 ? -23.337 23.415 47.348 1.00 91.94 320 THR A C 1
ATOM 2398 O O . THR A 1 320 ? -22.618 23.665 48.313 1.00 91.94 320 THR A O 1
ATOM 2401 N N . VAL A 1 321 ? -24.626 23.078 47.464 1.00 93.00 321 VAL A N 1
ATOM 2402 C CA . VAL A 1 321 ? -25.324 22.981 48.742 1.00 93.00 321 VAL A CA 1
ATOM 2403 C C . VAL A 1 321 ? -24.725 21.883 49.625 1.00 93.00 321 VAL A C 1
ATOM 2405 O O . VAL A 1 321 ? -24.554 20.732 49.211 1.00 93.00 321 VAL A O 1
ATOM 2408 N N . THR A 1 322 ? -24.445 22.252 50.870 1.00 93.06 322 THR A N 1
ATOM 2409 C CA . THR A 1 322 ? -24.047 21.348 51.946 1.00 93.06 322 THR A CA 1
ATOM 2410 C C . THR A 1 322 ? -24.934 21.586 53.158 1.00 93.06 322 THR A C 1
ATOM 2412 O O . THR A 1 322 ? -25.439 22.688 53.385 1.00 93.06 322 THR A O 1
ATOM 2415 N N . ILE A 1 323 ? -25.163 20.531 53.932 1.00 93.81 323 ILE A N 1
ATOM 2416 C CA . ILE A 1 323 ? -25.777 20.631 55.251 1.00 93.81 323 ILE A CA 1
ATOM 2417 C C . ILE A 1 323 ? -24.642 20.597 56.271 1.00 93.81 323 ILE A C 1
ATOM 2419 O O . ILE A 1 323 ? -24.069 19.536 56.536 1.00 93.81 323 ILE A O 1
ATOM 2423 N N . ASP A 1 324 ? -24.301 21.762 56.817 1.00 92.00 324 ASP A N 1
ATOM 2424 C CA . ASP A 1 324 ? -23.144 21.921 57.708 1.00 92.00 324 ASP A CA 1
ATOM 2425 C C . ASP A 1 324 ? -23.498 21.709 59.182 1.00 92.00 324 ASP A C 1
ATOM 2427 O O . ASP A 1 324 ? -22.643 21.305 59.968 1.00 92.00 324 ASP A O 1
ATOM 2431 N N . GLN A 1 325 ? -24.759 21.945 59.562 1.00 89.31 325 GLN A N 1
ATOM 2432 C CA . GLN A 1 325 ? -25.220 21.690 60.925 1.00 89.31 325 GLN A CA 1
ATOM 2433 C C . GLN A 1 325 ? -25.266 20.182 61.197 1.00 89.31 325 GLN A C 1
ATOM 2435 O O . GLN A 1 325 ? -26.008 19.483 60.503 1.00 89.31 325 GLN A O 1
ATOM 2440 N N . PRO A 1 326 ? -24.525 19.681 62.204 1.00 89.94 326 PRO A N 1
ATOM 2441 C CA . PRO A 1 326 ? -24.599 18.285 62.609 1.00 89.94 326 PRO A CA 1
ATOM 2442 C C . PRO A 1 326 ? -26.013 17.933 63.055 1.00 89.94 326 PRO A C 1
ATOM 2444 O O . PRO A 1 326 ? -26.667 18.702 63.766 1.00 89.94 326 PRO A O 1
ATOM 2447 N N . PHE A 1 327 ? -26.480 16.759 62.654 1.00 91.75 327 PHE A N 1
ATOM 2448 C CA . PHE A 1 327 ? -27.722 16.217 63.173 1.00 91.75 327 PHE A CA 1
ATOM 2449 C C . PHE A 1 327 ? -27.447 15.420 64.448 1.00 91.75 327 PHE A C 1
ATOM 2451 O O . PHE A 1 327 ? -26.304 15.188 64.847 1.00 91.75 327 PHE A O 1
ATOM 2458 N N . LYS A 1 328 ? -28.520 14.985 65.115 1.00 88.00 328 LYS A N 1
ATOM 2459 C CA . LYS A 1 328 ? -28.384 14.004 66.192 1.00 88.00 328 LYS A CA 1
ATOM 2460 C C . LYS A 1 328 ? -27.699 12.729 65.670 1.00 88.00 328 LYS A C 1
ATOM 2462 O O . LYS A 1 328 ? -27.878 12.408 64.491 1.00 88.00 328 LYS A O 1
ATOM 2467 N N . PRO A 1 329 ? -26.957 11.989 66.515 1.00 89.50 329 PRO A N 1
ATOM 2468 C CA . PRO A 1 329 ? -26.182 10.819 66.094 1.00 89.50 329 PRO A CA 1
ATOM 2469 C C . PRO A 1 329 ? -26.974 9.808 65.253 1.00 89.50 329 PRO A C 1
ATOM 2471 O O . PRO A 1 329 ? -26.435 9.228 64.314 1.00 89.50 329 PRO A O 1
ATOM 2474 N N . GLU A 1 330 ? -28.266 9.636 65.540 1.00 87.94 330 GLU A N 1
ATOM 2475 C CA . GLU A 1 330 ? -29.150 8.701 64.839 1.00 87.94 330 GLU A CA 1
ATOM 2476 C C . GLU A 1 330 ? -29.525 9.165 63.417 1.00 87.94 330 GLU A C 1
ATOM 2478 O O . GLU A 1 330 ? -29.885 8.345 62.573 1.00 87.94 330 GLU A O 1
ATOM 2483 N N . LEU A 1 331 ? -29.442 10.471 63.141 1.00 89.56 331 LEU A N 1
ATOM 2484 C CA . LEU A 1 331 ? -29.800 11.106 61.866 1.00 89.56 331 LEU A CA 1
ATOM 2485 C C . LEU A 1 331 ? -28.578 11.600 61.077 1.00 89.56 331 LEU A C 1
ATOM 2487 O O . LEU A 1 331 ? -28.705 11.917 59.897 1.00 89.56 331 LEU A O 1
ATOM 2491 N N . GLU A 1 332 ? -27.396 11.642 61.693 1.00 91.38 332 GLU A N 1
ATOM 2492 C CA . GLU A 1 332 ? -26.158 12.183 61.114 1.00 91.38 332 GLU A CA 1
ATOM 2493 C C . GLU A 1 332 ? -25.763 11.517 59.790 1.00 91.38 332 GLU A C 1
ATOM 2495 O O . GLU A 1 332 ? -25.271 12.172 58.869 1.00 91.38 332 GLU A O 1
ATOM 2500 N N . ARG A 1 333 ? -26.074 10.227 59.637 1.00 92.50 333 ARG A N 1
ATOM 2501 C CA . ARG A 1 333 ? -25.884 9.510 58.375 1.00 92.50 333 ARG A CA 1
ATOM 2502 C C . ARG A 1 333 ? -26.640 10.158 57.210 1.00 92.50 333 ARG A C 1
ATOM 2504 O O . ARG A 1 333 ? -26.093 10.236 56.121 1.00 92.50 333 ARG A O 1
ATOM 2511 N N . LEU A 1 334 ? -27.851 10.680 57.426 1.00 91.31 334 LEU A N 1
ATOM 2512 C CA . LEU A 1 334 ? -28.623 11.335 56.362 1.00 91.31 334 LEU A CA 1
ATOM 2513 C C . LEU A 1 334 ? -27.938 12.615 55.866 1.00 91.31 334 LEU A C 1
ATOM 2515 O O . LEU A 1 334 ? -27.958 12.904 54.671 1.00 91.31 334 LEU A O 1
ATOM 2519 N N . ARG A 1 335 ? -27.314 13.368 56.780 1.00 93.94 335 ARG A N 1
ATOM 2520 C CA . ARG A 1 335 ? -26.520 14.558 56.454 1.00 93.94 335 ARG A CA 1
ATOM 2521 C C . ARG A 1 335 ? -25.282 14.184 55.644 1.00 93.94 335 ARG A C 1
ATOM 2523 O O . ARG A 1 335 ? -25.003 14.809 54.622 1.00 93.94 335 ARG A O 1
ATOM 2530 N N . SER A 1 336 ? -24.561 13.161 56.107 1.00 94.94 336 SER A N 1
ATOM 2531 C CA . SER A 1 336 ? -23.360 12.645 55.449 1.00 94.94 336 SER A CA 1
ATOM 2532 C C . SER A 1 336 ? -23.666 12.139 54.041 1.00 94.94 336 SER A C 1
ATOM 2534 O O . SER A 1 336 ? -23.056 12.612 53.087 1.00 94.94 336 SER A O 1
ATOM 2536 N N . ASP A 1 337 ? -24.661 11.259 53.899 1.00 94.81 337 ASP A N 1
ATOM 2537 C CA . ASP A 1 337 ? -25.055 10.662 52.620 1.00 94.81 337 ASP A CA 1
ATOM 2538 C C . ASP A 1 337 ? -25.527 11.745 51.625 1.00 94.81 337 ASP A C 1
ATOM 2540 O O . ASP A 1 337 ? -25.194 11.693 50.437 1.00 94.81 337 ASP A O 1
ATOM 2544 N N . PHE A 1 338 ? -26.255 12.772 52.094 1.00 95.12 338 PHE A N 1
ATOM 2545 C CA . PHE A 1 338 ? -26.641 13.919 51.262 1.00 95.12 338 PHE A CA 1
ATOM 2546 C C . PHE A 1 338 ? -25.415 14.690 50.753 1.00 95.12 338 PHE A C 1
ATOM 2548 O O . PHE A 1 338 ? -25.283 14.897 49.546 1.00 95.12 338 PHE A O 1
ATOM 2555 N N . ASN A 1 339 ? -24.502 15.076 51.650 1.00 95.12 339 ASN A N 1
ATOM 2556 C CA . ASN A 1 339 ? -23.301 15.838 51.296 1.00 95.12 339 ASN A CA 1
ATOM 2557 C C . ASN A 1 339 ? -22.348 15.045 50.383 1.00 95.12 339 ASN A C 1
ATOM 2559 O O . ASN A 1 339 ? -21.728 15.609 49.483 1.00 95.12 339 ASN A O 1
ATOM 2563 N N . GLU A 1 340 ? -22.232 13.733 50.588 1.00 95.69 340 GLU A N 1
ATOM 2564 C CA . GLU A 1 340 ? -21.435 12.855 49.727 1.00 95.69 340 GLU A CA 1
ATOM 2565 C C . GLU A 1 340 ? -22.048 12.740 48.324 1.00 95.69 340 GLU A C 1
ATOM 2567 O O . GLU A 1 340 ? -21.341 12.809 47.311 1.00 95.69 340 GLU A O 1
ATOM 2572 N N . THR A 1 341 ? -23.378 12.655 48.245 1.00 93.88 341 THR A N 1
ATOM 2573 C CA . THR A 1 341 ? -24.103 12.637 46.971 1.00 93.88 341 THR A CA 1
ATOM 2574 C C . THR A 1 341 ? -23.918 13.952 46.209 1.00 93.88 341 THR A C 1
ATOM 2576 O O . THR A 1 341 ? -23.595 13.925 45.017 1.00 93.88 341 THR A O 1
ATOM 2579 N N . THR A 1 342 ? -24.060 15.110 46.869 1.00 95.81 342 THR A N 1
ATOM 2580 C CA . THR A 1 342 ? -23.846 16.417 46.220 1.00 95.81 342 THR A CA 1
ATOM 2581 C C . THR A 1 342 ? -22.396 16.594 45.771 1.00 95.81 342 THR A C 1
ATOM 2583 O O . THR A 1 342 ? -22.155 17.048 44.649 1.00 95.81 342 THR A O 1
ATOM 2586 N N . ALA A 1 343 ? -21.425 16.150 46.575 1.00 94.69 343 ALA A N 1
ATOM 2587 C CA . ALA A 1 343 ? -20.011 16.167 46.207 1.00 94.69 343 ALA A CA 1
ATOM 2588 C C . ALA A 1 343 ? -19.713 15.307 44.965 1.00 94.69 343 ALA A C 1
ATOM 2590 O O . ALA A 1 343 ? -19.029 15.772 44.049 1.00 94.69 343 ALA A O 1
ATOM 2591 N N . THR A 1 344 ? -20.267 14.094 44.900 1.00 94.94 344 THR A N 1
ATOM 2592 C CA . THR A 1 344 ? -20.086 13.168 43.769 1.00 94.94 344 THR A CA 1
ATOM 2593 C C . THR A 1 344 ? -20.708 13.713 42.481 1.00 94.94 344 THR A C 1
ATOM 2595 O O . THR A 1 344 ? -20.086 13.677 41.414 1.00 94.94 344 THR A O 1
ATOM 2598 N N . LEU A 1 345 ? -21.918 14.276 42.566 1.00 94.12 345 LEU A N 1
ATOM 2599 C CA . LEU A 1 345 ? -22.583 14.910 41.423 1.00 94.12 345 LEU A CA 1
ATOM 2600 C C . LEU A 1 345 ? -21.790 16.119 40.914 1.00 94.12 345 LEU A C 1
ATOM 2602 O O . LEU A 1 345 ? -21.555 16.235 39.709 1.00 94.12 345 LEU A O 1
ATOM 2606 N N . ARG A 1 346 ? -21.295 16.967 41.824 1.00 94.69 346 ARG A N 1
ATOM 2607 C CA . ARG A 1 346 ? -20.438 18.110 41.485 1.00 94.69 346 ARG A CA 1
ATOM 2608 C C . ARG A 1 346 ? -19.162 17.672 40.767 1.00 94.69 346 ARG A C 1
ATOM 2610 O O . ARG A 1 346 ? -18.812 18.259 39.746 1.00 94.69 346 ARG A O 1
ATOM 2617 N N . GLN A 1 347 ? -18.484 16.636 41.263 1.00 95.56 347 GLN A N 1
ATOM 2618 C CA . GLN A 1 347 ? -17.285 16.092 40.619 1.00 95.56 347 GLN A CA 1
ATOM 2619 C C . GLN A 1 347 ? -17.593 15.537 39.222 1.00 95.56 347 GLN A C 1
ATOM 2621 O O . GLN A 1 347 ? -16.839 15.778 38.280 1.00 95.56 347 GLN A O 1
ATOM 2626 N N . THR A 1 348 ? -18.726 14.851 39.067 1.00 94.56 348 THR A N 1
ATOM 2627 C CA . THR A 1 348 ? -19.171 14.316 37.774 1.00 94.56 348 THR A CA 1
ATOM 2628 C C . THR A 1 348 ? -19.428 15.438 36.765 1.00 94.56 348 THR A C 1
ATOM 2630 O O . THR A 1 348 ? -18.927 15.383 35.643 1.00 94.56 348 THR A O 1
ATOM 2633 N N . MET A 1 349 ? -20.141 16.498 37.163 1.00 94.12 349 MET A N 1
ATOM 2634 C CA . MET A 1 349 ? -20.406 17.651 36.292 1.00 94.12 349 MET A CA 1
ATOM 2635 C C . MET A 1 349 ? -19.139 18.434 35.947 1.00 94.12 349 MET A C 1
ATOM 2637 O O . MET A 1 349 ? -18.983 18.866 34.806 1.00 94.12 349 MET A O 1
ATOM 2641 N N . ALA A 1 350 ? -18.202 18.570 36.891 1.00 94.69 350 ALA A N 1
ATOM 2642 C CA . ALA A 1 350 ? -16.890 19.148 36.614 1.00 94.69 350 ALA A CA 1
ATOM 2643 C C . ALA A 1 350 ? -16.128 18.326 35.560 1.00 94.69 350 ALA A C 1
ATOM 2645 O O . ALA A 1 350 ? -15.580 18.897 34.619 1.00 94.69 350 ALA A O 1
ATOM 2646 N N . GLY A 1 351 ? -16.166 16.992 35.663 1.00 96.00 351 GLY A N 1
ATOM 2647 C CA . GLY A 1 351 ? -15.599 16.089 34.661 1.00 96.00 351 GLY A CA 1
ATOM 2648 C C . GLY A 1 351 ? -16.240 16.250 33.279 1.00 96.00 351 GLY A C 1
ATOM 2649 O O . GLY A 1 351 ? -15.525 16.361 32.285 1.00 96.00 351 GLY A O 1
ATOM 2650 N N . ILE A 1 352 ? -17.573 16.337 33.206 1.00 96.12 352 ILE A N 1
ATOM 2651 C CA . ILE A 1 352 ? -18.306 16.567 31.947 1.00 96.12 352 ILE A CA 1
ATOM 2652 C C . ILE A 1 352 ? -17.934 17.921 31.331 1.00 96.12 352 ILE A C 1
ATOM 2654 O O . ILE A 1 352 ? -17.663 17.990 30.133 1.00 96.12 352 ILE A O 1
ATOM 2658 N N . SER A 1 353 ? -17.882 18.985 32.138 1.00 95.62 353 SER A N 1
ATOM 2659 C CA . SER A 1 353 ? -17.504 20.330 31.687 1.00 95.62 353 SER A CA 1
ATOM 2660 C C . SER A 1 353 ? -16.080 20.357 31.124 1.00 95.62 353 SER A C 1
ATOM 2662 O O . SER A 1 353 ? -15.855 20.852 30.016 1.00 95.62 353 SER A O 1
ATOM 2664 N N . GLN A 1 354 ? -15.133 19.733 31.832 1.00 96.62 354 GLN A N 1
ATOM 2665 C CA . GLN A 1 354 ? -13.750 19.609 31.378 1.00 96.62 354 GLN A CA 1
ATOM 2666 C C . GLN A 1 354 ? -13.657 18.838 30.055 1.00 96.62 354 GLN A C 1
ATOM 2668 O O . GLN A 1 354 ? -12.989 19.290 29.126 1.00 96.62 354 GLN A O 1
ATOM 2673 N N . ASN A 1 355 ? -14.373 17.716 29.933 1.00 96.62 355 ASN A N 1
ATOM 2674 C CA . ASN A 1 355 ? -14.426 16.957 28.685 1.00 96.62 355 ASN A CA 1
ATOM 2675 C C . ASN A 1 355 ? -15.033 17.781 27.541 1.00 96.62 355 ASN A C 1
ATOM 2677 O O . ASN A 1 355 ? -14.528 17.738 26.422 1.00 96.62 355 ASN A O 1
ATOM 2681 N N . GLY A 1 356 ? -16.083 18.560 27.812 1.00 97.06 356 GLY A N 1
ATOM 2682 C CA . GLY A 1 356 ? -16.689 19.469 26.839 1.00 97.06 356 GLY A CA 1
ATOM 2683 C C . GLY A 1 356 ? -15.699 20.517 26.324 1.00 97.06 356 GLY A C 1
ATOM 2684 O O . GLY A 1 356 ? -15.591 20.718 25.112 1.00 97.06 356 GLY A O 1
ATOM 2685 N N . ALA A 1 357 ? -14.916 21.123 27.222 1.00 96.81 357 ALA A N 1
ATOM 2686 C CA . ALA A 1 357 ? -13.861 22.066 26.856 1.00 96.81 357 ALA A CA 1
ATOM 2687 C C . ALA A 1 357 ? -12.767 21.404 25.998 1.00 96.81 357 ALA A C 1
ATOM 2689 O O . ALA A 1 357 ? -12.362 21.962 24.975 1.00 96.81 357 ALA A O 1
ATOM 2690 N N . SER A 1 358 ? -12.336 20.189 26.354 1.00 96.62 358 SER A N 1
ATOM 2691 C CA . SER A 1 358 ? -11.373 19.412 25.563 1.00 96.62 358 SER A CA 1
ATOM 2692 C C . SER A 1 358 ? -11.910 19.048 24.174 1.00 96.62 358 SER A C 1
ATOM 2694 O O . SER A 1 358 ? -11.197 19.208 23.184 1.00 96.62 358 SER A O 1
ATOM 2696 N N . ILE A 1 359 ? -13.176 18.633 24.058 1.00 96.12 359 ILE A N 1
ATOM 2697 C CA . ILE A 1 359 ? -13.822 18.354 22.764 1.00 96.12 359 ILE A CA 1
ATOM 2698 C C . ILE A 1 359 ? -13.883 19.622 21.906 1.00 96.12 359 ILE A C 1
ATOM 2700 O O . ILE A 1 359 ? -13.592 19.570 20.708 1.00 96.12 359 ILE A O 1
ATOM 2704 N N . GLN A 1 360 ? -14.222 20.772 22.496 1.00 96.81 360 GLN A N 1
ATOM 2705 C CA . GLN A 1 360 ? -14.269 22.045 21.777 1.00 96.81 360 GLN A CA 1
ATOM 2706 C C . GLN A 1 360 ? -12.882 22.463 21.269 1.00 96.81 360 GLN A C 1
ATOM 2708 O O . GLN A 1 360 ? -12.760 22.898 20.121 1.00 96.81 360 GLN A O 1
ATOM 2713 N N . ALA A 1 361 ? -11.840 22.306 22.090 1.00 96.56 361 ALA A N 1
ATOM 2714 C CA . ALA A 1 361 ? -10.458 22.569 21.694 1.00 96.56 361 ALA A CA 1
ATOM 2715 C C . ALA A 1 361 ? -10.020 21.653 20.539 1.00 96.56 361 ALA A C 1
ATOM 2717 O O . ALA A 1 361 ? -9.578 22.144 19.499 1.00 96.56 361 ALA A O 1
ATOM 2718 N N . ASN A 1 362 ? -10.255 20.343 20.662 1.00 96.44 362 ASN A N 1
ATOM 2719 C CA . ASN A 1 362 ? -9.931 19.363 19.624 1.00 96.44 362 ASN A CA 1
ATOM 2720 C C . ASN A 1 362 ? -10.687 19.635 18.317 1.00 96.44 362 ASN A C 1
ATOM 2722 O O . ASN A 1 362 ? -10.114 19.536 17.236 1.00 96.44 362 ASN A O 1
ATOM 2726 N N . SER A 1 363 ? -11.955 20.045 18.398 1.00 96.50 363 SER A N 1
ATOM 2727 C CA . SER A 1 363 ? -12.763 20.393 17.221 1.00 96.50 363 SER A CA 1
ATOM 2728 C C . SER A 1 363 ? -12.224 21.625 16.488 1.00 96.50 363 SER A C 1
ATOM 2730 O O . SER A 1 363 ? -12.287 21.690 15.260 1.00 96.50 363 SER A O 1
ATOM 2732 N N . ARG A 1 364 ? -11.679 22.613 17.215 1.00 97.38 364 ARG A N 1
ATOM 2733 C CA . ARG A 1 364 ? -11.007 23.774 16.603 1.00 97.38 364 ARG A CA 1
ATOM 2734 C C . ARG A 1 364 ? -9.706 23.363 15.920 1.00 97.38 364 ARG A C 1
ATOM 2736 O O . ARG A 1 364 ? -9.478 23.775 14.787 1.00 97.38 364 ARG A O 1
ATOM 2743 N N . GLN A 1 365 ? -8.904 22.517 16.566 1.00 96.69 365 GLN A N 1
ATOM 2744 C CA . GLN A 1 365 ? -7.663 22.004 15.984 1.00 96.69 365 GLN A CA 1
ATOM 2745 C C . GLN A 1 365 ? -7.932 21.164 14.727 1.00 96.69 365 GLN A C 1
ATOM 2747 O O . GLN A 1 365 ? -7.271 21.350 13.712 1.00 96.69 365 GLN A O 1
ATOM 2752 N N . MET A 1 366 ? -8.946 20.296 14.761 1.00 95.56 366 MET A N 1
ATOM 2753 C CA . MET A 1 366 ? -9.354 19.487 13.611 1.00 95.56 366 MET A CA 1
ATOM 2754 C C . MET A 1 366 ? -9.829 20.355 12.445 1.00 95.56 366 MET A C 1
ATOM 2756 O O . MET A 1 366 ? -9.476 20.083 11.305 1.00 95.56 366 MET A O 1
ATOM 2760 N N . ARG A 1 367 ? -10.583 21.427 12.720 1.00 96.75 367 ARG A N 1
ATOM 2761 C CA . ARG A 1 367 ? -11.000 22.383 11.687 1.00 96.75 367 ARG A CA 1
ATOM 2762 C C . ARG A 1 367 ? -9.805 23.079 11.036 1.00 96.75 367 ARG A C 1
ATOM 2764 O O . ARG A 1 367 ? -9.782 23.179 9.819 1.00 96.75 367 ARG A O 1
ATOM 2771 N N . SER A 1 368 ? -8.821 23.510 11.827 1.00 96.88 368 SER A N 1
ATOM 2772 C CA . SER A 1 368 ? -7.582 24.103 11.301 1.00 96.88 368 SER A CA 1
ATOM 2773 C C . SER A 1 368 ? -6.804 23.106 10.442 1.00 96.88 368 SER A C 1
ATOM 2775 O O . SER A 1 368 ? -6.387 23.442 9.343 1.00 96.88 368 SER A O 1
ATOM 2777 N N . ALA A 1 369 ? -6.658 21.863 10.909 1.00 96.12 369 ALA A N 1
ATOM 2778 C CA . ALA A 1 369 ? -5.968 20.817 10.158 1.00 96.12 369 ALA A CA 1
ATOM 2779 C C . ALA A 1 369 ? -6.695 20.457 8.851 1.00 96.12 369 ALA A C 1
ATOM 2781 O O . ALA A 1 369 ? -6.047 20.173 7.848 1.00 96.12 369 ALA A O 1
ATOM 2782 N N . ALA A 1 370 ? -8.031 20.477 8.852 1.00 95.50 370 ALA A N 1
ATOM 2783 C CA . ALA A 1 370 ? -8.833 20.264 7.653 1.00 95.50 370 ALA A CA 1
ATOM 2784 C C . ALA A 1 370 ? -8.674 21.411 6.641 1.00 95.50 370 ALA A C 1
ATOM 2786 O O . ALA A 1 370 ? -8.581 21.139 5.448 1.00 95.50 370 ALA A O 1
ATOM 2787 N N . ASP A 1 371 ? -8.602 22.662 7.108 1.00 97.38 371 ASP A N 1
ATOM 2788 C CA . ASP A 1 371 ? -8.363 23.840 6.261 1.00 97.38 371 ASP A CA 1
ATOM 2789 C C . ASP A 1 371 ? -6.963 23.798 5.622 1.00 97.38 371 ASP A C 1
ATOM 2791 O O . ASP A 1 371 ? -6.817 23.939 4.407 1.00 97.38 371 ASP A O 1
ATOM 2795 N N . ASP A 1 372 ? -5.937 23.466 6.413 1.00 97.19 372 ASP A N 1
ATOM 2796 C CA . ASP A 1 372 ? -4.570 23.272 5.916 1.00 97.19 372 AS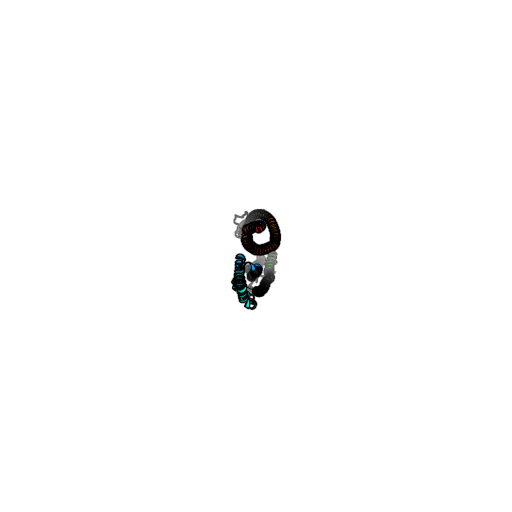P A CA 1
ATOM 2797 C C . ASP A 1 372 ? -4.488 22.120 4.902 1.00 97.19 372 ASP A C 1
ATOM 2799 O O . ASP A 1 372 ? -3.804 22.227 3.879 1.00 97.19 372 ASP A O 1
ATOM 2803 N N . LEU A 1 373 ? -5.187 21.010 5.162 1.00 95.38 373 LEU A N 1
ATOM 2804 C CA . LEU A 1 373 ? -5.240 19.873 4.244 1.00 95.38 373 LEU A CA 1
ATOM 2805 C C . LEU A 1 373 ? -5.949 20.238 2.936 1.00 95.38 373 LEU A C 1
ATOM 2807 O O . LEU A 1 373 ? -5.461 19.865 1.869 1.00 95.38 373 LEU A O 1
ATOM 2811 N N . ALA A 1 374 ? -7.057 20.979 3.001 1.00 97.00 374 ALA A N 1
ATOM 2812 C CA . ALA A 1 374 ? -7.770 21.454 1.820 1.00 97.00 374 ALA A CA 1
ATOM 2813 C C . ALA A 1 374 ? -6.859 22.336 0.957 1.00 97.00 374 ALA A C 1
ATOM 2815 O O . ALA A 1 374 ? -6.664 22.044 -0.221 1.00 97.00 374 ALA A O 1
ATOM 2816 N N . LYS A 1 375 ? -6.184 23.319 1.565 1.00 96.50 375 LYS A N 1
ATOM 2817 C CA . LYS A 1 375 ? -5.245 24.204 0.863 1.00 96.50 375 LYS A CA 1
ATOM 2818 C C . LYS A 1 375 ? -4.073 23.448 0.232 1.00 96.50 375 LYS A C 1
ATOM 2820 O O . LYS A 1 375 ? -3.673 23.743 -0.892 1.00 96.50 375 LYS A O 1
ATOM 2825 N N . ARG A 1 376 ? -3.520 22.449 0.928 1.00 97.31 376 ARG A N 1
ATOM 2826 C CA . ARG A 1 376 ? -2.470 21.576 0.371 1.00 97.31 376 ARG A CA 1
ATOM 2827 C C . ARG A 1 376 ? -2.982 20.720 -0.784 1.00 97.31 376 ARG A C 1
ATOM 2829 O O . ARG A 1 376 ? -2.249 20.519 -1.744 1.00 97.31 376 ARG A O 1
ATOM 2836 N N . THR A 1 377 ? -4.219 20.239 -0.698 1.00 95.62 377 THR A N 1
ATOM 2837 C CA . THR A 1 377 ? -4.854 19.452 -1.764 1.00 95.62 377 THR A CA 1
ATOM 2838 C C . THR A 1 377 ? -5.082 20.311 -3.008 1.00 95.62 377 THR A C 1
ATOM 2840 O O . THR A 1 377 ? -4.785 19.866 -4.111 1.00 95.62 377 THR A O 1
ATOM 2843 N N . GLU A 1 378 ? -5.515 21.565 -2.843 1.00 96.69 378 GLU A N 1
ATOM 2844 C CA . GLU A 1 378 ? -5.628 22.536 -3.942 1.00 96.69 378 GLU A CA 1
ATOM 2845 C C . GLU A 1 378 ? -4.269 22.816 -4.600 1.00 96.69 378 GLU A C 1
ATOM 2847 O O . GLU A 1 378 ? -4.155 22.788 -5.824 1.00 96.69 378 GLU A O 1
ATOM 2852 N N . GLN A 1 379 ? -3.215 23.017 -3.803 1.00 96.06 379 GLN A N 1
ATOM 2853 C CA . GLN A 1 379 ? -1.856 23.199 -4.325 1.00 96.06 379 GLN A CA 1
ATOM 2854 C C . GLN A 1 379 ? -1.351 21.960 -5.073 1.00 96.06 379 GLN A C 1
ATOM 2856 O O . GLN A 1 379 ? -0.760 22.093 -6.141 1.00 96.06 379 GLN A O 1
ATOM 2861 N N . GLN A 1 380 ? -1.603 20.759 -4.546 1.00 92.94 380 GLN A N 1
ATOM 2862 C CA . GLN A 1 380 ? -1.236 19.513 -5.220 1.00 92.94 380 GLN A CA 1
ATOM 2863 C C . GLN A 1 380 ? -1.987 19.333 -6.538 1.00 92.94 380 GLN A C 1
ATOM 2865 O O . GLN A 1 380 ? -1.378 18.912 -7.519 1.00 92.94 380 GLN A O 1
ATOM 2870 N N . ALA A 1 381 ? -3.278 19.671 -6.581 1.00 95.06 381 ALA A N 1
ATOM 2871 C CA . ALA A 1 381 ? -4.056 19.634 -7.813 1.00 95.06 381 ALA A CA 1
ATOM 2872 C C . ALA A 1 381 ? -3.478 20.593 -8.869 1.00 95.06 381 ALA A C 1
ATOM 2874 O O . ALA A 1 381 ? -3.288 20.183 -10.010 1.00 95.06 381 ALA A O 1
ATOM 2875 N N . ALA A 1 382 ? -3.110 21.818 -8.476 1.00 95.12 382 ALA A N 1
ATOM 2876 C CA . ALA A 1 382 ? -2.482 22.785 -9.378 1.00 95.12 382 ALA A CA 1
ATOM 2877 C C . ALA A 1 382 ? -1.117 22.301 -9.904 1.00 95.12 382 ALA A C 1
ATOM 2879 O O . ALA A 1 382 ? -0.840 22.389 -11.097 1.00 95.12 382 ALA A O 1
ATOM 2880 N N . SER A 1 383 ? -0.273 21.728 -9.039 1.00 94.62 383 SER A N 1
ATOM 2881 C CA . SER A 1 383 ? 1.006 21.133 -9.454 1.00 94.62 383 SER A CA 1
ATOM 2882 C C . SER A 1 383 ? 0.826 19.934 -10.388 1.00 94.62 383 SER A C 1
ATOM 2884 O O . SER A 1 383 ? 1.630 19.734 -11.299 1.00 94.62 383 SER A O 1
ATOM 2886 N N . LEU A 1 384 ? -0.226 19.136 -10.191 1.00 94.19 384 LEU A N 1
ATOM 2887 C CA . LEU A 1 384 ? -0.549 18.024 -11.081 1.00 94.19 384 LEU A CA 1
ATOM 2888 C C . LEU A 1 384 ? -1.012 18.520 -12.459 1.00 94.19 384 LEU A C 1
ATOM 2890 O O . LEU A 1 384 ? -0.619 17.943 -13.470 1.00 94.19 384 LEU A O 1
ATOM 2894 N N . GLU A 1 385 ? -1.785 19.604 -12.508 1.00 94.81 385 GLU A N 1
ATOM 2895 C CA . GLU A 1 385 ? -2.198 20.256 -13.756 1.00 94.81 385 GLU A CA 1
ATOM 2896 C C . GLU A 1 385 ? -0.989 20.801 -14.534 1.00 94.81 385 GLU A C 1
ATOM 2898 O O . GLU A 1 385 ? -0.847 20.530 -15.728 1.00 94.81 385 GLU A O 1
ATOM 2903 N N . GLU A 1 386 ? -0.054 21.468 -13.850 1.00 95.75 386 GLU A N 1
ATOM 2904 C CA . GLU A 1 386 ? 1.197 21.950 -14.451 1.00 95.75 386 GLU A CA 1
ATOM 2905 C C . GLU A 1 386 ? 2.070 20.792 -14.960 1.00 95.75 386 GLU A C 1
ATOM 2907 O O . GLU A 1 386 ? 2.600 20.843 -16.073 1.00 95.75 386 GLU A O 1
ATOM 2912 N N . THR A 1 387 ? 2.161 19.704 -14.190 1.00 93.25 387 THR A N 1
ATOM 2913 C CA . THR A 1 387 ? 2.898 18.496 -14.592 1.00 93.25 387 THR A CA 1
ATOM 2914 C C . THR A 1 387 ? 2.266 17.846 -15.823 1.00 93.25 387 THR A C 1
ATOM 2916 O O . THR A 1 387 ? 2.982 17.448 -16.740 1.00 93.25 387 THR A O 1
ATOM 2919 N N . SER A 1 388 ? 0.933 17.772 -15.889 1.00 95.06 388 SER A N 1
ATOM 2920 C CA . SER A 1 388 ? 0.219 17.241 -17.055 1.00 95.06 388 SER A CA 1
ATOM 2921 C C . SER A 1 388 ? 0.471 18.091 -18.300 1.00 95.06 388 SER A C 1
ATOM 2923 O O . SER A 1 388 ? 0.773 17.551 -19.362 1.00 95.06 388 SER A O 1
ATOM 2925 N N . ALA A 1 389 ? 0.420 19.420 -18.170 1.00 95.19 389 ALA A N 1
ATOM 2926 C CA . ALA A 1 389 ? 0.723 20.327 -19.273 1.00 95.19 389 ALA A CA 1
ATOM 2927 C C . ALA A 1 389 ? 2.182 20.187 -19.751 1.00 95.19 389 ALA A C 1
ATOM 2929 O O . ALA A 1 389 ? 2.453 20.199 -20.955 1.00 95.19 389 ALA A O 1
ATOM 2930 N N . ALA A 1 390 ? 3.128 20.004 -18.824 1.00 94.31 390 ALA A N 1
ATOM 2931 C CA . ALA A 1 390 ? 4.525 19.740 -19.157 1.00 94.31 390 ALA A CA 1
ATOM 2932 C C . ALA A 1 390 ? 4.698 18.397 -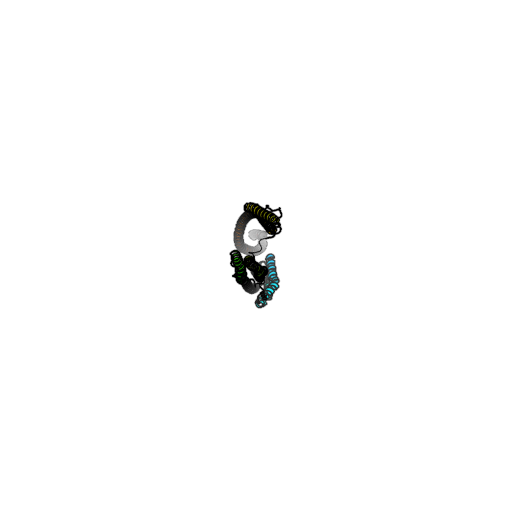19.888 1.00 94.31 390 ALA A C 1
ATOM 2934 O O . ALA A 1 390 ? 5.429 18.327 -20.879 1.00 94.31 390 ALA A O 1
ATOM 2935 N N . LEU A 1 391 ? 3.992 17.347 -19.457 1.00 93.38 391 LEU A N 1
ATOM 2936 C CA . LEU A 1 391 ? 3.992 16.044 -20.129 1.00 93.38 391 LEU A CA 1
ATOM 2937 C C . LEU A 1 391 ? 3.420 16.120 -21.549 1.00 93.38 391 LEU A C 1
ATOM 2939 O O . LEU A 1 391 ? 3.975 15.495 -22.457 1.00 93.38 391 LEU A O 1
ATOM 2943 N N . ASP A 1 392 ? 2.379 16.921 -21.780 1.00 93.00 392 ASP A N 1
ATOM 2944 C CA . ASP A 1 392 ? 1.845 17.162 -23.125 1.00 93.00 392 ASP A CA 1
ATOM 2945 C C . ASP A 1 392 ? 2.880 17.849 -24.031 1.00 93.00 392 ASP A C 1
ATOM 2947 O O . ASP A 1 392 ? 3.074 17.439 -25.180 1.00 93.00 392 ASP A O 1
ATOM 2951 N N . GLN A 1 393 ? 3.606 18.849 -23.514 1.00 95.00 393 GLN A N 1
ATOM 2952 C CA . GLN A 1 393 ? 4.686 19.513 -24.258 1.00 95.00 393 GLN A CA 1
ATOM 2953 C C . GLN A 1 393 ? 5.853 18.570 -24.569 1.00 95.00 393 GLN A C 1
ATOM 2955 O O . GLN A 1 393 ? 6.376 18.575 -25.689 1.00 95.00 393 GLN A O 1
ATOM 2960 N N . ILE A 1 394 ? 6.246 17.724 -23.614 1.00 93.94 394 ILE A N 1
ATOM 2961 C CA . ILE A 1 394 ? 7.276 16.701 -23.830 1.00 93.94 394 ILE A CA 1
ATOM 2962 C C . ILE A 1 394 ? 6.809 15.716 -24.900 1.00 93.94 394 ILE A C 1
ATOM 2964 O O . ILE A 1 394 ? 7.541 15.457 -25.851 1.00 93.94 394 ILE A O 1
ATOM 2968 N N . THR A 1 395 ? 5.572 15.228 -24.810 1.00 92.94 395 THR A N 1
ATOM 2969 C CA . THR A 1 395 ? 5.001 14.286 -25.783 1.00 92.94 395 THR A CA 1
ATOM 2970 C C . THR A 1 395 ? 4.967 14.884 -27.189 1.00 92.94 395 THR A C 1
ATOM 2972 O O . THR A 1 395 ? 5.340 14.219 -28.159 1.00 92.94 395 THR A O 1
ATOM 2975 N N . ALA A 1 396 ? 4.574 16.155 -27.321 1.00 96.56 396 ALA A N 1
ATOM 2976 C CA . ALA A 1 396 ? 4.616 16.872 -28.593 1.00 96.56 396 ALA A CA 1
ATOM 2977 C C . ALA A 1 396 ? 6.052 17.004 -29.133 1.00 96.56 396 ALA A C 1
ATOM 2979 O O . ALA A 1 396 ? 6.294 16.778 -30.321 1.00 96.56 396 ALA A O 1
ATOM 2980 N N . THR A 1 397 ? 7.013 17.309 -28.258 1.00 94.75 397 THR A N 1
ATOM 2981 C CA . THR A 1 397 ? 8.432 17.428 -28.617 1.00 94.75 397 THR A CA 1
ATOM 2982 C C . THR A 1 397 ? 9.012 16.092 -29.075 1.00 94.75 397 THR A C 1
ATOM 2984 O O . THR A 1 397 ? 9.683 16.050 -30.106 1.00 94.75 397 THR A O 1
ATOM 2987 N N . VAL A 1 398 ? 8.706 15.000 -28.370 1.00 96.12 398 VAL A N 1
ATOM 2988 C CA . VAL A 1 398 ? 9.122 13.636 -28.728 1.00 96.12 398 VAL A CA 1
ATOM 2989 C C . VAL A 1 398 ? 8.544 13.242 -30.084 1.00 96.12 398 VAL A C 1
ATOM 2991 O O . VAL A 1 398 ? 9.309 12.870 -30.966 1.00 96.12 398 VAL A O 1
ATOM 2994 N N . ARG A 1 399 ? 7.235 13.429 -30.316 1.00 95.56 399 ARG A N 1
ATOM 2995 C CA . ARG A 1 399 ? 6.616 13.173 -31.634 1.00 95.56 399 ARG A CA 1
ATOM 2996 C C . ARG A 1 399 ? 7.296 13.961 -32.754 1.00 95.56 399 ARG A C 1
ATOM 2998 O O . ARG A 1 399 ? 7.553 13.424 -33.827 1.00 95.56 399 ARG A O 1
ATOM 3005 N N . SER A 1 400 ? 7.606 15.232 -32.501 1.00 96.81 400 SER A N 1
ATOM 3006 C CA . SER A 1 400 ? 8.301 16.088 -33.464 1.00 96.81 400 SER A CA 1
ATOM 3007 C C . SER A 1 400 ? 9.739 15.619 -33.728 1.00 96.81 400 SER A C 1
ATOM 3009 O O . SER A 1 400 ? 10.199 15.666 -34.867 1.00 96.81 400 SER A O 1
ATOM 3011 N N . ALA A 1 401 ? 10.448 15.146 -32.701 1.00 94.06 401 ALA A N 1
ATOM 3012 C CA . ALA A 1 401 ? 11.785 14.579 -32.838 1.00 94.06 401 ALA A CA 1
ATOM 3013 C C . ALA A 1 401 ? 11.771 13.265 -33.632 1.00 94.06 401 ALA A C 1
ATOM 3015 O O . ALA A 1 401 ? 12.591 13.111 -34.533 1.00 94.06 401 ALA A O 1
ATOM 3016 N N . THR A 1 402 ? 10.812 12.373 -33.367 1.00 96.25 402 THR A N 1
ATOM 3017 C CA . THR A 1 402 ? 10.623 11.127 -34.125 1.00 96.25 402 THR A CA 1
ATOM 3018 C C . THR A 1 402 ? 10.359 11.410 -35.602 1.00 96.25 402 THR A C 1
ATOM 3020 O O . THR A 1 402 ? 11.059 10.873 -36.452 1.00 96.25 402 THR A O 1
ATOM 3023 N N . SER A 1 403 ? 9.434 12.324 -35.918 1.00 96.44 403 SER A N 1
ATOM 3024 C CA . SER A 1 403 ? 9.140 12.692 -37.312 1.00 96.44 403 SER A CA 1
ATOM 3025 C C . SER A 1 403 ? 10.361 13.276 -38.036 1.00 96.44 403 SER A C 1
ATOM 3027 O O . SER A 1 403 ? 10.616 12.936 -39.189 1.00 96.44 403 SER A O 1
ATOM 3029 N N . ARG A 1 404 ? 11.169 14.103 -37.355 1.00 95.25 404 ARG A N 1
ATOM 3030 C CA . ARG A 1 404 ? 12.437 14.598 -37.918 1.00 95.25 404 ARG A CA 1
ATOM 3031 C C . ARG A 1 404 ? 13.459 13.482 -38.126 1.00 95.25 404 ARG A C 1
ATOM 3033 O O . ARG A 1 404 ? 14.182 13.512 -39.115 1.00 95.25 404 ARG A O 1
ATOM 3040 N N . ALA A 1 405 ? 13.545 12.517 -37.214 1.00 93.44 405 ALA A N 1
ATOM 3041 C CA . ALA A 1 405 ? 14.447 11.379 -37.363 1.00 93.44 405 ALA A CA 1
ATOM 3042 C C . ALA A 1 405 ? 14.062 10.510 -38.574 1.00 93.44 405 ALA A C 1
ATOM 3044 O O . ALA A 1 405 ? 14.940 10.118 -39.340 1.00 93.44 405 ALA A O 1
ATOM 3045 N N . GLU A 1 406 ? 12.764 10.286 -38.801 1.00 95.38 406 GLU A N 1
ATOM 3046 C CA . GLU A 1 406 ? 12.252 9.605 -40.000 1.00 95.38 406 GLU A CA 1
ATOM 3047 C C . GLU A 1 406 ? 12.608 10.369 -41.286 1.00 95.38 406 GLU A C 1
ATOM 3049 O O . GLU A 1 406 ? 13.118 9.780 -42.241 1.00 95.38 406 GLU A O 1
ATOM 3054 N N . GLU A 1 407 ? 12.415 11.693 -41.304 1.00 96.38 407 GLU A N 1
ATOM 3055 C CA . GLU A 1 407 ? 12.791 12.546 -42.439 1.00 96.38 407 GLU A CA 1
ATOM 3056 C C . GLU A 1 407 ? 14.298 12.473 -42.736 1.00 96.38 407 GLU A C 1
ATOM 3058 O O . GLU A 1 407 ? 14.708 12.308 -43.890 1.00 96.38 407 GLU A O 1
ATOM 3063 N N . VAL A 1 408 ? 15.138 12.525 -41.698 1.00 95.94 408 VAL A N 1
ATOM 3064 C CA . VAL A 1 408 ? 16.591 12.340 -41.827 1.00 95.94 408 VAL A CA 1
ATOM 3065 C C . VAL A 1 408 ? 16.920 10.955 -42.378 1.00 95.94 408 VAL A C 1
ATOM 3067 O O . VAL A 1 408 ? 17.749 10.853 -43.284 1.00 95.94 408 VAL A O 1
ATOM 3070 N N . GLY A 1 409 ? 16.239 9.905 -41.914 1.00 93.56 409 GLY A N 1
ATOM 3071 C CA . GLY A 1 409 ? 16.376 8.553 -42.457 1.00 93.56 409 GLY A CA 1
ATOM 3072 C C . GLY A 1 409 ? 16.111 8.500 -43.965 1.00 93.56 409 GLY A C 1
ATOM 3073 O O . GLY A 1 409 ? 16.917 7.950 -44.722 1.00 93.56 409 GLY A O 1
ATOM 3074 N N . HIS A 1 410 ? 15.044 9.155 -44.433 1.00 95.62 410 HIS A N 1
ATOM 3075 C CA . HIS A 1 410 ? 14.745 9.269 -45.863 1.00 95.62 410 HIS A CA 1
ATOM 3076 C C . HIS A 1 410 ? 15.822 10.041 -46.638 1.00 95.62 410 HIS A C 1
ATOM 3078 O O . HIS A 1 410 ? 16.231 9.607 -47.720 1.00 95.62 410 HIS A O 1
ATOM 3084 N N . MET A 1 411 ? 16.324 11.154 -46.094 1.00 95.12 411 MET A N 1
ATOM 3085 C CA . MET A 1 411 ? 17.398 11.932 -46.726 1.00 95.12 411 MET A CA 1
ATOM 3086 C C . MET A 1 411 ? 18.704 11.135 -46.846 1.00 95.12 411 MET A C 1
ATOM 3088 O O . MET A 1 411 ? 19.365 11.188 -47.889 1.00 95.12 411 MET A O 1
ATOM 3092 N N . VAL A 1 412 ? 19.071 10.370 -45.816 1.00 95.56 412 VAL A N 1
ATOM 3093 C CA . VAL A 1 412 ? 20.259 9.502 -45.829 1.00 95.56 412 VAL A CA 1
ATOM 3094 C C . VAL A 1 412 ? 20.102 8.390 -46.865 1.00 95.56 412 VAL A C 1
ATOM 3096 O O . VAL A 1 412 ? 21.015 8.170 -47.664 1.00 95.56 412 VAL A O 1
ATOM 3099 N N . ALA A 1 413 ? 18.935 7.742 -46.930 1.00 94.56 413 ALA A N 1
ATOM 3100 C CA . ALA A 1 413 ? 18.649 6.719 -47.936 1.00 94.56 413 ALA A CA 1
ATOM 3101 C C . ALA A 1 413 ? 18.752 7.273 -49.370 1.00 94.56 413 ALA A C 1
ATOM 3103 O O . ALA A 1 413 ? 19.395 6.667 -50.233 1.00 94.56 413 ALA A O 1
ATOM 3104 N N . HIS A 1 414 ? 18.190 8.460 -49.617 1.00 95.75 414 HIS A N 1
ATOM 3105 C CA . HIS A 1 414 ? 18.282 9.129 -50.915 1.00 95.75 414 HIS A CA 1
ATOM 3106 C C . HIS A 1 414 ? 19.727 9.528 -51.261 1.00 95.75 414 HIS A C 1
ATOM 3108 O O . HIS A 1 414 ? 20.182 9.346 -52.392 1.00 95.75 414 HIS A O 1
ATOM 3114 N N . THR A 1 415 ? 20.489 10.016 -50.279 1.00 95.50 415 THR A N 1
ATOM 3115 C CA . THR A 1 415 ? 21.909 10.352 -50.454 1.00 95.50 415 THR A CA 1
ATOM 3116 C C . THR A 1 415 ? 22.725 9.113 -50.811 1.00 95.50 415 THR A C 1
ATOM 3118 O O . THR A 1 415 ? 23.490 9.150 -51.772 1.00 95.50 415 THR A O 1
ATOM 3121 N N . ARG A 1 416 ? 22.503 7.983 -50.127 1.00 94.00 416 ARG A N 1
ATOM 3122 C CA . ARG A 1 416 ? 23.136 6.696 -50.454 1.00 94.00 416 ARG A CA 1
ATOM 3123 C C . ARG A 1 416 ? 22.838 6.268 -51.893 1.00 94.00 416 ARG A C 1
ATOM 3125 O O . ARG A 1 416 ? 23.750 5.849 -52.603 1.00 94.00 416 ARG A O 1
ATOM 3132 N N . GLN A 1 417 ? 21.590 6.412 -52.343 1.00 95.62 417 GLN A N 1
ATOM 3133 C CA . GLN A 1 417 ? 21.209 6.105 -53.723 1.00 95.62 417 GLN A CA 1
ATOM 3134 C C . GLN A 1 417 ? 21.939 7.002 -54.737 1.00 95.62 417 GLN A C 1
ATOM 3136 O O . GLN A 1 417 ? 22.381 6.520 -55.780 1.00 95.62 417 GLN A O 1
ATOM 3141 N N . ASN A 1 418 ? 22.082 8.296 -54.445 1.00 95.06 418 ASN A N 1
ATOM 3142 C CA . ASN A 1 418 ? 22.813 9.220 -55.310 1.00 95.06 418 ASN A CA 1
ATOM 3143 C C . ASN A 1 418 ? 24.312 8.920 -55.342 1.00 95.06 418 ASN A C 1
ATOM 3145 O O . ASN A 1 418 ? 24.894 8.917 -56.423 1.00 95.06 418 ASN A O 1
ATOM 3149 N N . THR A 1 419 ? 24.926 8.598 -54.203 1.00 95.19 419 THR A N 1
ATOM 3150 C CA . THR A 1 419 ? 26.332 8.177 -54.148 1.00 95.19 419 THR A CA 1
ATOM 3151 C C . THR A 1 419 ? 26.569 6.925 -54.991 1.00 95.19 419 THR A C 1
ATOM 3153 O O . THR A 1 419 ? 27.523 6.897 -55.761 1.00 95.19 419 THR A O 1
ATOM 3156 N N . ALA A 1 420 ? 25.664 5.940 -54.944 1.00 93.50 420 ALA A N 1
ATOM 3157 C CA . ALA A 1 420 ? 25.751 4.751 -55.796 1.00 93.50 420 ALA A CA 1
ATOM 3158 C C . ALA A 1 420 ? 25.676 5.086 -57.299 1.00 93.50 420 ALA A C 1
ATOM 3160 O O . ALA A 1 420 ? 26.361 4.469 -58.107 1.00 93.50 420 ALA A O 1
ATOM 3161 N N . LYS A 1 421 ? 24.881 6.090 -57.698 1.00 93.44 421 LYS A N 1
ATOM 3162 C CA . LYS A 1 421 ? 24.857 6.571 -59.092 1.00 93.44 421 LYS A CA 1
ATOM 3163 C C . LYS A 1 421 ? 26.146 7.302 -59.471 1.00 93.44 421 LYS A C 1
ATOM 3165 O O . LYS A 1 421 ? 26.639 7.117 -60.580 1.00 93.44 421 LYS A O 1
ATOM 3170 N N . SER A 1 422 ? 26.685 8.126 -58.574 1.00 94.31 422 SER A N 1
ATOM 3171 C CA . SER A 1 422 ? 27.953 8.830 -58.796 1.00 94.31 422 SER A CA 1
ATOM 3172 C C . SER A 1 422 ? 29.121 7.860 -58.974 1.00 94.31 422 SER A C 1
ATOM 3174 O O . SER A 1 422 ? 29.972 8.107 -59.821 1.00 94.31 422 SER A O 1
ATOM 3176 N N . ASP A 1 423 ? 29.132 6.747 -58.239 1.00 94.75 423 ASP A N 1
ATOM 3177 C CA . ASP A 1 423 ? 30.137 5.685 -58.371 1.00 94.75 423 ASP A CA 1
ATOM 3178 C C . ASP A 1 423 ? 30.174 5.094 -59.792 1.00 94.75 423 ASP A C 1
ATOM 3180 O O . ASP A 1 423 ? 31.241 4.970 -60.399 1.00 94.75 423 ASP A O 1
ATOM 3184 N N . ILE A 1 424 ? 28.997 4.853 -60.385 1.00 94.81 424 ILE A N 1
ATOM 3185 C CA . ILE A 1 424 ? 28.869 4.407 -61.783 1.00 94.81 424 ILE A CA 1
ATOM 3186 C C . ILE A 1 424 ? 29.459 5.453 -62.738 1.00 94.81 424 ILE A C 1
ATOM 3188 O O . ILE A 1 424 ? 30.273 5.120 -63.595 1.00 94.81 424 ILE A O 1
ATOM 3192 N N . VAL A 1 425 ? 29.101 6.731 -62.572 1.00 95.19 425 VAL A N 1
ATOM 3193 C CA . VAL A 1 425 ? 29.580 7.815 -63.451 1.00 95.19 425 VAL A CA 1
ATOM 3194 C C . VAL A 1 425 ? 31.099 7.988 -63.367 1.00 95.19 425 VAL A C 1
ATOM 3196 O O . VAL A 1 425 ? 31.754 8.185 -64.390 1.00 95.19 425 VAL A O 1
ATOM 3199 N N . VAL A 1 426 ? 31.674 7.916 -62.164 1.00 94.12 426 VAL A N 1
ATOM 3200 C CA . VAL A 1 426 ? 33.128 8.002 -61.969 1.00 94.12 426 VAL A CA 1
ATOM 3201 C C . VAL A 1 426 ? 33.824 6.801 -62.608 1.00 94.12 426 VAL A C 1
ATOM 3203 O O . VAL A 1 426 ? 34.824 6.986 -63.303 1.00 94.12 426 VAL A O 1
ATOM 3206 N N . THR A 1 427 ? 33.269 5.599 -62.451 1.00 95.12 427 THR A N 1
ATOM 3207 C CA . THR A 1 427 ? 33.793 4.378 -63.081 1.00 95.12 427 THR A CA 1
ATOM 3208 C C . THR A 1 427 ? 33.789 4.489 -64.610 1.00 95.12 427 THR A C 1
ATOM 3210 O O . THR A 1 427 ? 34.807 4.223 -65.254 1.00 95.12 427 THR A O 1
ATOM 3213 N N . ASP A 1 428 ? 32.695 4.974 -65.202 1.00 94.06 428 ASP A N 1
ATOM 3214 C CA . ASP A 1 428 ? 32.592 5.204 -66.648 1.00 94.06 428 ASP A CA 1
ATOM 3215 C C . ASP A 1 428 ? 33.592 6.263 -67.140 1.00 94.06 428 ASP A C 1
ATOM 3217 O O . ASP A 1 428 ? 34.214 6.108 -68.199 1.00 94.06 428 ASP A O 1
ATOM 3221 N N . ALA A 1 429 ? 33.784 7.338 -66.369 1.00 94.56 429 ALA A N 1
ATOM 3222 C CA . ALA A 1 429 ? 34.759 8.379 -66.679 1.00 94.56 429 ALA A CA 1
ATOM 3223 C C . ALA A 1 429 ? 36.200 7.844 -66.629 1.00 94.56 429 ALA A C 1
ATOM 3225 O O . ALA A 1 429 ? 36.996 8.147 -67.521 1.00 94.56 429 ALA A O 1
ATOM 3226 N N . MET A 1 430 ? 36.531 7.006 -65.641 1.00 94.44 430 MET A N 1
ATOM 3227 C CA . MET A 1 430 ? 37.831 6.332 -65.561 1.00 94.44 430 MET A CA 1
ATOM 3228 C C . MET A 1 430 ? 38.056 5.416 -66.769 1.00 94.44 430 MET A C 1
ATOM 3230 O O . MET A 1 430 ? 39.086 5.533 -67.433 1.00 94.44 430 MET A O 1
ATOM 3234 N N . ALA A 1 431 ? 37.066 4.597 -67.137 1.00 94.50 431 ALA A N 1
ATOM 3235 C CA . ALA A 1 431 ? 37.139 3.739 -68.321 1.00 94.50 431 ALA A CA 1
ATOM 3236 C C . ALA A 1 431 ? 37.284 4.547 -69.629 1.00 94.50 431 ALA A C 1
ATOM 3238 O O . ALA A 1 431 ? 37.971 4.139 -70.570 1.00 94.50 431 ALA A O 1
ATOM 3239 N N . ALA A 1 432 ? 36.659 5.724 -69.725 1.00 95.62 432 ALA A N 1
ATOM 3240 C CA . ALA A 1 432 ? 36.865 6.635 -70.848 1.00 95.62 432 ALA A CA 1
ATOM 3241 C C . ALA A 1 432 ? 38.297 7.194 -70.892 1.00 95.62 432 ALA A C 1
ATOM 3243 O O . ALA A 1 432 ? 38.904 7.199 -71.963 1.00 95.62 432 ALA A O 1
ATOM 3244 N N . MET A 1 433 ? 38.856 7.603 -69.751 1.00 92.94 433 MET A N 1
ATOM 3245 C CA . MET A 1 433 ? 40.236 8.096 -69.661 1.00 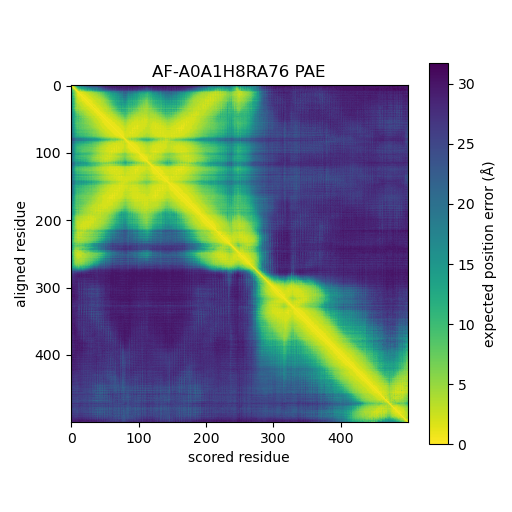92.94 433 MET A CA 1
ATOM 3246 C C . MET A 1 433 ? 41.267 7.008 -69.981 1.00 92.94 433 MET A C 1
ATOM 3248 O O . MET A 1 433 ? 42.267 7.291 -70.643 1.00 92.94 433 MET A O 1
ATOM 3252 N N . GLU A 1 434 ? 41.016 5.755 -69.598 1.00 94.50 434 GLU A N 1
ATOM 3253 C CA . GLU A 1 434 ? 41.845 4.614 -70.005 1.00 94.50 434 GLU A CA 1
ATOM 3254 C C . GLU A 1 434 ? 41.828 4.410 -71.524 1.00 94.50 434 GLU A C 1
ATOM 3256 O O . GLU A 1 434 ? 42.889 4.259 -72.134 1.00 94.50 434 GLU A O 1
ATOM 3261 N N . ARG A 1 435 ? 40.651 4.492 -72.161 1.00 94.88 435 ARG A N 1
ATOM 3262 C CA . ARG A 1 435 ? 40.534 4.428 -73.629 1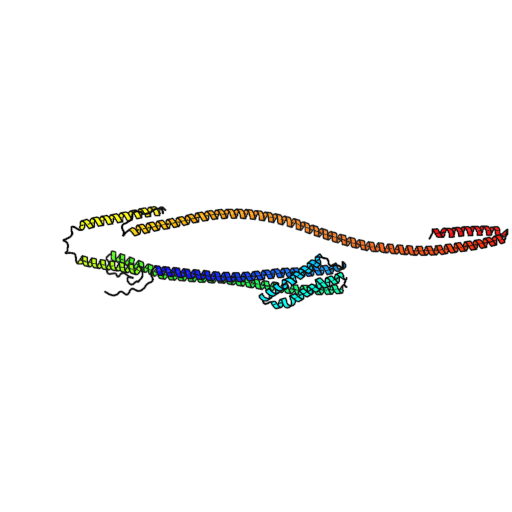.00 94.88 435 ARG A CA 1
ATOM 3263 C C . ARG A 1 435 ? 41.259 5.583 -74.316 1.00 94.88 435 ARG A C 1
ATOM 3265 O O . ARG A 1 435 ? 41.955 5.344 -75.300 1.00 94.88 435 ARG A O 1
ATOM 3272 N N . ILE A 1 436 ? 41.142 6.808 -73.797 1.00 93.50 436 ILE A N 1
ATOM 3273 C CA . ILE A 1 436 ? 41.884 7.972 -74.311 1.00 93.50 436 ILE A CA 1
ATOM 3274 C C . ILE A 1 436 ? 43.389 7.730 -74.182 1.00 93.50 436 ILE A C 1
ATOM 3276 O O . ILE A 1 436 ? 44.127 7.932 -75.138 1.00 93.50 436 ILE A O 1
ATOM 3280 N N . THR A 1 437 ? 43.847 7.237 -73.031 1.00 92.50 437 THR A N 1
ATOM 3281 C CA . THR A 1 437 ? 45.266 6.945 -72.785 1.00 92.50 437 THR A CA 1
ATOM 3282 C C . THR A 1 437 ? 45.793 5.877 -73.743 1.00 92.50 437 THR A C 1
ATOM 3284 O O . THR A 1 437 ? 46.898 6.009 -74.271 1.00 92.50 437 THR A O 1
ATOM 3287 N N . ALA A 1 438 ? 45.005 4.830 -74.000 1.00 92.31 438 ALA A N 1
ATOM 3288 C CA . ALA A 1 438 ? 45.339 3.797 -74.972 1.00 92.31 438 ALA A CA 1
ATOM 3289 C C . ALA A 1 438 ? 45.426 4.366 -76.399 1.00 92.31 438 ALA A C 1
ATOM 3291 O O . ALA A 1 438 ? 46.433 4.150 -77.072 1.00 92.31 438 ALA A O 1
ATOM 3292 N N . ALA A 1 439 ? 44.436 5.159 -76.822 1.00 94.06 439 ALA A N 1
ATOM 3293 C CA . ALA A 1 439 ? 44.432 5.811 -78.131 1.00 94.06 439 ALA A CA 1
ATOM 3294 C C . ALA A 1 439 ? 45.616 6.778 -78.300 1.00 94.06 439 ALA A C 1
ATOM 3296 O O . ALA A 1 439 ? 46.268 6.777 -79.340 1.00 94.06 439 ALA A O 1
ATOM 3297 N N . SER A 1 440 ? 45.967 7.552 -77.270 1.00 93.56 440 SER A N 1
ATOM 3298 C CA . SER A 1 440 ? 47.134 8.442 -77.304 1.00 93.56 440 SER A CA 1
ATOM 3299 C C . SER A 1 440 ? 48.451 7.674 -77.454 1.00 93.56 440 SER A C 1
ATOM 3301 O O . SER A 1 440 ? 49.340 8.121 -78.175 1.00 93.56 440 SER A O 1
ATOM 3303 N N . ARG A 1 441 ? 48.588 6.492 -76.832 1.00 90.19 441 ARG A N 1
ATOM 3304 C CA . ARG A 1 441 ? 49.762 5.619 -77.037 1.00 90.19 441 ARG A CA 1
ATOM 3305 C C . ARG A 1 441 ? 49.837 5.090 -78.468 1.00 90.19 441 ARG A C 1
ATOM 3307 O O . ARG A 1 441 ? 50.925 5.027 -79.044 1.00 90.19 441 ARG A O 1
ATOM 3314 N N . GLU A 1 442 ? 48.698 4.716 -79.040 1.00 91.75 442 GLU A N 1
ATOM 3315 C CA . GLU A 1 442 ? 48.608 4.283 -80.435 1.00 91.75 442 GLU A CA 1
ATOM 3316 C C . GLU A 1 442 ? 48.981 5.425 -81.393 1.00 91.75 442 GLU A C 1
ATOM 3318 O O . GLU A 1 442 ? 49.836 5.240 -82.259 1.00 91.75 442 GLU A O 1
ATOM 3323 N N . ILE A 1 443 ? 48.459 6.636 -81.165 1.00 90.75 443 ILE A N 1
ATOM 3324 C CA . ILE A 1 443 ? 48.838 7.847 -81.908 1.00 90.75 443 ILE A CA 1
ATOM 3325 C C . ILE A 1 443 ? 50.342 8.108 -81.787 1.00 90.75 443 ILE A C 1
ATOM 3327 O O . ILE A 1 443 ? 51.002 8.323 -82.800 1.00 90.75 443 ILE A O 1
ATOM 3331 N N . GLY A 1 444 ? 50.915 8.022 -80.583 1.00 90.25 444 GLY A N 1
ATOM 3332 C CA . GLY A 1 444 ? 52.358 8.161 -80.381 1.00 90.25 444 GLY A CA 1
ATOM 3333 C C . GLY A 1 444 ? 53.169 7.135 -81.181 1.00 90.25 444 GLY A C 1
ATOM 3334 O O . GLY A 1 444 ? 54.210 7.469 -81.743 1.00 90.25 444 GLY A O 1
ATOM 3335 N N . THR A 1 445 ? 52.667 5.903 -81.304 1.00 90.25 445 THR A N 1
ATOM 3336 C CA . THR A 1 445 ? 53.287 4.853 -82.128 1.00 90.25 445 THR A CA 1
ATOM 3337 C C . THR A 1 445 ? 53.232 5.213 -83.613 1.00 90.25 445 THR A C 1
ATOM 3339 O O . THR A 1 445 ? 54.243 5.102 -84.305 1.00 90.25 445 THR A O 1
ATOM 3342 N N . ILE A 1 446 ? 52.093 5.718 -84.097 1.00 89.19 446 ILE A N 1
ATOM 3343 C CA . ILE A 1 446 ? 51.938 6.191 -85.480 1.00 89.19 446 ILE A CA 1
ATOM 3344 C C . ILE A 1 446 ? 52.873 7.375 -85.760 1.00 89.19 446 ILE A C 1
ATOM 3346 O O . ILE A 1 446 ? 53.533 7.392 -86.795 1.00 89.19 446 ILE A O 1
ATOM 3350 N N . ILE A 1 447 ? 52.987 8.338 -84.838 1.00 90.12 447 ILE A N 1
ATOM 3351 C CA . ILE A 1 447 ? 53.899 9.486 -84.974 1.00 90.12 447 ILE A CA 1
ATOM 3352 C C . ILE A 1 447 ? 55.350 9.014 -85.097 1.00 90.12 447 ILE A C 1
ATOM 3354 O O . ILE A 1 447 ? 56.085 9.542 -85.926 1.00 90.12 447 ILE A O 1
ATOM 3358 N N . ASN A 1 448 ? 55.759 7.995 -84.334 1.00 89.31 448 ASN A N 1
ATOM 3359 C CA . ASN A 1 448 ? 57.105 7.424 -84.448 1.00 89.31 448 ASN A CA 1
ATOM 3360 C C . ASN A 1 448 ? 57.354 6.832 -85.840 1.00 89.31 448 ASN A C 1
ATOM 3362 O O . ASN A 1 448 ? 58.413 7.056 -86.417 1.00 89.31 448 ASN A O 1
ATOM 3366 N N . VAL A 1 449 ? 56.369 6.116 -86.392 1.00 91.50 449 VAL A N 1
ATOM 3367 C CA . VAL A 1 449 ? 56.442 5.574 -87.757 1.00 91.50 449 VAL A CA 1
ATOM 3368 C C . VAL A 1 449 ? 56.505 6.704 -88.790 1.00 91.50 449 VAL A C 1
ATOM 3370 O O . VAL A 1 449 ? 57.268 6.613 -89.747 1.00 91.50 449 VAL A O 1
ATOM 3373 N N . ILE A 1 450 ? 55.749 7.791 -88.605 1.00 88.62 450 ILE A N 1
ATOM 3374 C CA . ILE A 1 450 ? 55.797 8.963 -89.493 1.00 88.62 450 ILE A CA 1
ATOM 3375 C C . ILE A 1 450 ? 57.175 9.632 -89.450 1.00 88.62 450 ILE A C 1
ATOM 3377 O O . ILE A 1 450 ? 57.707 9.967 -90.507 1.00 88.62 450 ILE A O 1
ATOM 3381 N N . ASP A 1 451 ? 57.758 9.813 -88.264 1.00 87.75 451 ASP A N 1
ATOM 3382 C CA . ASP A 1 451 ? 59.105 10.373 -88.099 1.00 87.75 451 ASP A CA 1
ATOM 3383 C C . ASP A 1 451 ? 60.161 9.489 -88.783 1.00 87.75 451 ASP A C 1
ATOM 3385 O O . ASP A 1 451 ? 61.014 9.979 -89.525 1.00 87.75 451 ASP A O 1
ATOM 3389 N N . GLU A 1 452 ? 60.037 8.164 -88.646 1.00 90.00 452 GLU A N 1
ATOM 3390 C CA . GLU A 1 452 ? 60.893 7.205 -89.347 1.00 90.00 452 GLU A CA 1
ATOM 3391 C C . GLU A 1 452 ? 60.746 7.311 -90.876 1.00 90.00 452 GLU A C 1
ATOM 3393 O O . GLU A 1 452 ? 61.749 7.395 -91.590 1.00 90.00 452 GLU A O 1
ATOM 3398 N N . ILE A 1 453 ? 59.514 7.384 -91.395 1.00 90.25 453 ILE A N 1
ATOM 3399 C CA . ILE A 1 453 ? 59.245 7.577 -92.830 1.00 90.25 453 ILE A CA 1
ATOM 3400 C C . ILE A 1 453 ? 59.810 8.918 -93.313 1.00 90.25 453 ILE A C 1
ATOM 3402 O O . ILE A 1 453 ? 60.403 8.982 -94.393 1.00 90.25 453 ILE A O 1
ATOM 3406 N N . ALA A 1 454 ? 59.662 9.993 -92.537 1.00 90.25 454 ALA A N 1
ATOM 3407 C CA . ALA A 1 454 ? 60.202 11.308 -92.870 1.00 90.25 454 ALA A CA 1
ATOM 3408 C C . ALA A 1 454 ? 61.736 11.274 -92.934 1.00 90.25 454 ALA A C 1
ATOM 3410 O O . ALA A 1 454 ? 62.326 11.769 -93.897 1.00 90.25 454 ALA A O 1
ATOM 3411 N N . PHE A 1 455 ? 62.393 10.616 -91.976 1.00 88.44 455 PHE A N 1
ATOM 3412 C CA . PHE A 1 455 ? 63.842 10.432 -91.981 1.00 88.44 455 PHE A CA 1
ATOM 3413 C C . PHE A 1 455 ? 64.317 9.623 -93.195 1.00 88.44 455 PHE A C 1
ATOM 3415 O O . PHE A 1 455 ? 65.238 10.045 -93.903 1.00 88.44 455 PHE A O 1
ATOM 3422 N N . GLN A 1 456 ? 63.650 8.504 -93.492 1.00 92.25 456 GLN A N 1
ATOM 3423 C CA . GLN A 1 456 ? 63.931 7.699 -94.683 1.00 92.25 456 GLN A CA 1
ATOM 3424 C C . GLN A 1 456 ? 63.737 8.517 -95.969 1.00 92.25 456 GLN A C 1
ATOM 3426 O O . GLN A 1 456 ? 64.601 8.497 -96.846 1.00 92.25 456 GLN A O 1
ATOM 3431 N N . THR A 1 457 ? 62.659 9.300 -96.062 1.00 93.12 457 THR A N 1
ATOM 3432 C CA . THR A 1 457 ? 62.361 10.169 -97.214 1.00 93.12 457 THR A CA 1
ATOM 3433 C C . THR A 1 457 ? 63.425 11.251 -97.394 1.00 93.12 457 THR A C 1
ATOM 3435 O O . THR A 1 457 ? 63.873 11.493 -98.512 1.00 93.12 457 THR A O 1
ATOM 3438 N N . ASN A 1 458 ? 63.894 11.860 -96.302 1.00 89.94 458 ASN A N 1
ATOM 3439 C CA . ASN A 1 458 ? 64.987 12.834 -96.314 1.00 89.94 458 ASN A CA 1
ATOM 3440 C C . ASN A 1 458 ? 66.305 12.213 -96.824 1.00 89.94 458 ASN A C 1
ATOM 3442 O O . ASN A 1 458 ? 67.014 12.847 -97.607 1.00 89.94 458 ASN A O 1
ATOM 3446 N N . LEU A 1 459 ? 66.616 10.967 -96.443 1.00 91.50 459 LEU A N 1
ATOM 3447 C CA . LEU A 1 459 ? 67.787 10.239 -96.953 1.00 91.50 459 LEU A CA 1
ATOM 3448 C C . LEU A 1 459 ? 67.650 9.861 -98.436 1.00 91.50 459 LEU A C 1
ATOM 3450 O O . LEU A 1 459 ? 68.593 10.041 -99.208 1.00 91.50 459 LEU A O 1
ATOM 3454 N N . LEU A 1 460 ? 66.480 9.374 -98.854 1.00 90.94 460 LEU A N 1
ATOM 3455 C CA . LEU A 1 460 ? 66.166 9.079 -100.257 1.00 90.94 460 LEU A CA 1
ATOM 3456 C C . LEU A 1 460 ? 66.288 10.332 -101.134 1.00 90.94 460 LEU A C 1
ATOM 3458 O O . LEU A 1 460 ? 66.917 10.286 -102.191 1.00 90.94 460 LEU A O 1
ATOM 3462 N N . ALA A 1 461 ? 65.742 11.457 -100.671 1.00 91.06 461 ALA A N 1
ATOM 3463 C CA . ALA A 1 461 ? 65.821 12.744 -101.350 1.00 91.06 461 ALA A CA 1
ATOM 3464 C C . ALA A 1 461 ? 67.264 13.264 -101.437 1.00 91.06 461 ALA A C 1
ATOM 3466 O O . ALA A 1 461 ? 67.673 13.775 -102.477 1.00 91.06 461 ALA A O 1
ATOM 3467 N N . LEU A 1 462 ? 68.071 13.074 -100.386 1.00 88.44 462 LEU A N 1
ATOM 3468 C CA . LEU A 1 462 ? 69.496 13.401 -100.415 1.00 88.44 462 LEU A CA 1
ATOM 3469 C C . LEU A 1 462 ? 70.242 12.576 -101.475 1.00 88.44 462 LEU A C 1
ATOM 3471 O O . LEU A 1 462 ? 70.981 13.147 -102.275 1.00 88.44 462 LEU A O 1
ATOM 3475 N N . ASN A 1 463 ? 70.011 11.261 -101.524 1.00 87.44 463 ASN A N 1
ATOM 3476 C CA . ASN A 1 463 ? 70.617 10.380 -102.527 1.00 87.44 463 ASN A CA 1
ATOM 3477 C C . ASN A 1 463 ? 70.204 10.772 -103.955 1.00 87.44 463 ASN A C 1
ATOM 3479 O O . ASN A 1 463 ? 71.055 10.863 -104.839 1.00 87.44 463 ASN A O 1
ATOM 3483 N N . ALA A 1 464 ? 68.918 11.068 -104.173 1.00 87.19 464 ALA A N 1
ATOM 3484 C CA . ALA A 1 464 ? 68.413 11.543 -105.460 1.00 87.19 464 ALA A CA 1
ATOM 3485 C C . ALA A 1 464 ? 69.023 12.898 -105.861 1.00 87.19 464 ALA A C 1
ATOM 3487 O O . ALA A 1 464 ? 69.374 13.091 -107.023 1.00 87.19 464 ALA A O 1
ATOM 3488 N N . GLY A 1 465 ? 69.203 13.817 -104.907 1.00 86.94 465 GLY A N 1
ATOM 3489 C CA . GLY A 1 465 ? 69.859 15.106 -105.136 1.00 86.94 465 GLY A CA 1
ATOM 3490 C C . GLY A 1 465 ? 71.333 14.963 -105.530 1.00 86.94 465 GLY A C 1
ATOM 3491 O O . GLY A 1 465 ? 71.796 15.658 -106.434 1.00 86.94 465 GLY A O 1
ATOM 3492 N N . VAL A 1 466 ? 72.058 14.026 -104.907 1.00 86.50 466 VAL A N 1
ATOM 3493 C CA . VAL A 1 466 ? 73.451 13.706 -105.265 1.00 86.50 466 VAL A CA 1
ATOM 3494 C C . VAL A 1 466 ? 73.541 13.125 -106.679 1.00 86.50 466 VAL A C 1
ATOM 3496 O O . VAL A 1 466 ? 74.368 13.577 -107.471 1.00 86.50 466 VAL A O 1
ATOM 3499 N N . GLU A 1 467 ? 72.677 12.172 -107.034 1.00 85.25 467 GLU A N 1
ATOM 3500 C CA . GLU A 1 467 ? 72.689 11.562 -108.372 1.00 85.25 467 GLU A CA 1
ATOM 3501 C C . GLU A 1 467 ? 72.232 12.556 -109.460 1.00 85.25 467 GLU A C 1
ATOM 3503 O O . GLU A 1 467 ? 72.788 12.584 -110.559 1.00 85.25 467 GLU A O 1
ATOM 3508 N N . ALA A 1 468 ? 71.300 13.461 -109.139 1.00 85.50 468 ALA A N 1
ATOM 3509 C CA . ALA A 1 468 ? 70.903 14.559 -110.019 1.00 85.50 468 ALA A CA 1
ATOM 3510 C C . ALA A 1 468 ? 72.048 15.561 -110.262 1.00 85.50 468 ALA A C 1
ATOM 3512 O O . ALA A 1 468 ? 72.246 15.998 -111.397 1.00 85.50 468 ALA A O 1
ATOM 3513 N N . ALA A 1 469 ? 72.846 15.884 -109.236 1.00 82.75 469 ALA A N 1
ATOM 3514 C CA . ALA A 1 469 ? 74.052 16.702 -109.389 1.00 82.75 469 ALA A CA 1
ATOM 3515 C C . ALA A 1 469 ? 75.112 16.007 -110.264 1.00 82.75 469 ALA A C 1
ATOM 3517 O O . ALA A 1 469 ? 75.813 16.661 -111.038 1.00 82.75 469 ALA A O 1
ATOM 3518 N N . ARG A 1 470 ? 75.190 14.672 -110.190 1.00 84.94 470 ARG A N 1
ATOM 3519 C CA . ARG A 1 470 ? 76.090 13.840 -111.001 1.00 84.94 470 ARG A CA 1
ATOM 3520 C C . ARG A 1 470 ? 75.717 13.821 -112.489 1.00 84.94 470 ARG A C 1
ATOM 3522 O O . ARG A 1 470 ? 76.606 13.725 -113.330 1.00 84.94 470 ARG A O 1
ATOM 3529 N N . ALA A 1 471 ? 74.430 13.956 -112.818 1.00 83.25 471 ALA A N 1
ATOM 3530 C CA . ALA A 1 471 ? 73.912 13.999 -114.190 1.00 83.25 471 ALA A CA 1
ATOM 3531 C C . ALA A 1 471 ? 74.074 15.366 -114.903 1.00 83.25 471 ALA A C 1
ATOM 3533 O O . ALA A 1 471 ? 73.728 15.493 -116.081 1.00 83.25 471 ALA A O 1
ATOM 3534 N N . GLY A 1 472 ? 74.606 16.395 -114.229 1.00 78.12 472 GLY A N 1
ATOM 3535 C CA . GLY A 1 472 ? 74.936 17.692 -114.836 1.00 78.12 472 GLY A CA 1
ATOM 3536 C C . GLY A 1 472 ? 73.717 18.492 -115.329 1.00 78.12 472 GLY A C 1
ATOM 3537 O O . GLY A 1 472 ? 72.693 18.559 -114.653 1.00 78.12 472 GLY A O 1
ATOM 3538 N N . GLU A 1 473 ? 73.811 19.122 -116.511 1.00 76.56 473 GLU A N 1
ATOM 3539 C CA . GLU A 1 473 ? 72.736 19.965 -117.088 1.00 76.56 473 GLU A CA 1
ATOM 3540 C C . GLU A 1 473 ? 71.399 19.215 -117.248 1.00 76.56 473 GLU A C 1
ATOM 3542 O O . GLU A 1 473 ? 70.340 19.799 -117.024 1.00 76.56 473 GLU A O 1
ATOM 3547 N N . ALA A 1 474 ? 71.431 17.912 -117.554 1.00 74.75 474 ALA A N 1
ATOM 3548 C CA . ALA A 1 474 ? 70.226 17.090 -117.710 1.00 74.75 474 ALA A CA 1
ATOM 3549 C C . ALA A 1 474 ? 69.498 16.808 -116.377 1.00 74.75 474 ALA A C 1
ATOM 3551 O O . ALA A 1 474 ? 68.311 16.484 -116.381 1.00 74.75 474 ALA A O 1
ATOM 3552 N N . GLY A 1 475 ? 70.186 16.944 -115.235 1.00 80.50 475 GLY A N 1
ATOM 3553 C CA . GLY A 1 475 ? 69.672 16.624 -113.898 1.00 80.50 475 GLY A CA 1
ATOM 3554 C C . GLY A 1 475 ? 69.095 17.806 -113.112 1.00 80.50 475 GLY A C 1
ATOM 3555 O O . GLY A 1 475 ? 68.532 17.596 -112.038 1.00 80.50 475 GLY A O 1
ATOM 3556 N N . LYS A 1 476 ? 69.185 19.046 -113.620 1.00 79.31 476 LYS A N 1
ATOM 3557 C CA . LYS A 1 476 ? 68.789 20.263 -112.875 1.00 79.31 476 LYS A CA 1
ATOM 3558 C C . LYS A 1 476 ? 67.346 20.237 -112.361 1.00 79.31 476 LYS A C 1
ATOM 3560 O O . LYS A 1 476 ? 67.105 20.625 -111.223 1.00 79.31 476 LYS A O 1
ATOM 3565 N N . GLY A 1 477 ? 66.397 19.750 -113.166 1.00 82.19 477 GLY A N 1
ATOM 3566 C CA . GLY A 1 477 ? 64.994 19.626 -112.748 1.00 82.19 477 GLY A CA 1
ATOM 3567 C C . GLY A 1 477 ? 64.799 18.624 -111.604 1.00 82.19 477 GLY A C 1
ATOM 3568 O O . GLY A 1 477 ? 64.073 18.903 -110.654 1.00 82.19 477 GLY A O 1
ATOM 3569 N N . PHE A 1 478 ? 65.509 17.492 -111.647 1.00 84.75 478 PHE A N 1
ATOM 3570 C CA . PHE A 1 478 ? 65.466 16.477 -110.591 1.00 84.75 478 PHE A CA 1
ATOM 3571 C C . PHE A 1 478 ? 66.132 16.948 -109.295 1.00 84.75 478 PHE A C 1
ATOM 3573 O O . PHE A 1 478 ? 65.639 16.629 -108.217 1.00 84.75 478 PHE A O 1
ATOM 3580 N N . ALA A 1 479 ? 67.197 17.748 -109.381 1.00 84.06 479 ALA A N 1
ATOM 3581 C CA . ALA A 1 479 ? 67.862 18.312 -108.207 1.00 84.06 479 ALA A CA 1
ATOM 3582 C C . ALA A 1 479 ? 66.943 19.265 -107.421 1.00 84.06 479 ALA A C 1
ATOM 3584 O O . ALA A 1 479 ? 66.902 19.200 -106.194 1.00 84.06 479 ALA A O 1
ATOM 3585 N N . VAL A 1 480 ? 66.160 20.101 -108.119 1.00 85.81 480 VAL A N 1
ATOM 3586 C CA . VAL A 1 480 ? 65.183 21.004 -107.480 1.00 85.81 480 VAL A CA 1
ATOM 3587 C C . VAL A 1 480 ? 64.085 20.209 -106.774 1.00 85.81 480 VAL A C 1
ATOM 3589 O O . VAL A 1 480 ? 63.784 20.479 -105.614 1.00 85.81 480 VAL A O 1
ATOM 3592 N N . VAL A 1 481 ? 63.534 19.181 -107.429 1.00 87.69 481 VAL A N 1
ATOM 3593 C CA . VAL A 1 481 ? 62.509 18.317 -106.818 1.00 87.69 481 VAL A CA 1
ATOM 3594 C C . VAL A 1 481 ? 63.069 17.566 -105.606 1.00 87.69 481 VAL A C 1
ATOM 3596 O O . VAL A 1 481 ? 62.413 17.504 -104.570 1.00 87.69 481 VAL A O 1
ATOM 3599 N N . ALA A 1 482 ? 64.292 17.038 -105.692 1.00 88.75 482 ALA A N 1
ATOM 3600 C CA . ALA A 1 482 ? 64.943 16.359 -104.576 1.00 88.75 482 ALA A CA 1
ATOM 3601 C C . ALA A 1 482 ? 65.155 17.291 -103.370 1.00 88.75 482 ALA A C 1
ATOM 3603 O O . ALA A 1 482 ? 64.957 16.875 -102.229 1.00 88.75 482 ALA A O 1
ATOM 3604 N N . GLN A 1 483 ? 65.505 18.559 -103.600 1.00 88.50 483 GLN A N 1
ATOM 3605 C CA . GLN A 1 483 ? 65.649 19.540 -102.525 1.00 88.50 483 GLN A CA 1
ATOM 3606 C C . GLN A 1 483 ? 64.303 19.904 -101.880 1.00 88.50 483 GLN A C 1
ATOM 3608 O O . GLN A 1 483 ? 64.222 19.935 -100.653 1.00 88.50 483 GLN A O 1
ATOM 3613 N N . GLU A 1 484 ? 63.242 20.076 -102.672 1.00 91.12 484 GLU A N 1
ATOM 3614 C CA . GLU A 1 484 ? 61.893 20.357 -102.156 1.00 91.12 484 GLU A CA 1
ATOM 3615 C C . GLU A 1 484 ? 61.350 19.188 -101.311 1.00 91.12 484 GLU A C 1
ATOM 3617 O O . GLU A 1 484 ? 60.824 19.388 -100.214 1.00 91.12 484 GLU A O 1
ATOM 3622 N N . VAL A 1 485 ? 61.543 17.942 -101.768 1.00 91.50 485 VAL A N 1
ATOM 3623 C CA . VAL A 1 485 ? 61.149 16.735 -101.014 1.00 91.50 485 VAL A CA 1
ATOM 3624 C C . VAL A 1 485 ? 61.931 16.629 -99.705 1.00 91.50 485 VAL A C 1
ATOM 3626 O O . VAL A 1 485 ? 61.366 16.267 -98.672 1.00 91.50 485 VAL A O 1
ATOM 3629 N N . ARG A 1 486 ? 63.220 16.977 -99.721 1.00 88.69 486 ARG A N 1
ATOM 3630 C CA . ARG A 1 486 ? 64.067 16.980 -98.526 1.00 88.69 486 ARG A CA 1
ATOM 3631 C C . ARG A 1 486 ? 63.596 18.009 -97.498 1.00 88.69 486 ARG A C 1
ATOM 3633 O O . ARG A 1 486 ? 63.522 17.704 -96.310 1.00 88.69 486 ARG A O 1
ATOM 3640 N N . GLU A 1 487 ? 63.252 19.211 -97.945 1.00 88.81 487 GLU A N 1
ATOM 3641 C CA . GLU A 1 487 ? 62.737 20.271 -97.078 1.00 88.81 487 GLU A CA 1
ATOM 3642 C C . GLU A 1 487 ? 61.354 19.922 -96.506 1.00 88.81 487 GLU A C 1
ATOM 3644 O O . GLU A 1 487 ? 61.075 20.189 -95.335 1.00 88.81 487 GLU A O 1
ATOM 3649 N N . LEU A 1 488 ? 60.500 19.260 -97.293 1.00 89.88 488 LEU A N 1
ATOM 3650 C CA . LEU A 1 488 ? 59.213 18.747 -96.824 1.00 89.88 488 LEU A CA 1
ATOM 3651 C C . LEU A 1 488 ? 59.383 17.634 -95.778 1.00 89.88 488 LEU A C 1
ATOM 3653 O O . LEU A 1 488 ? 58.719 17.661 -94.742 1.00 89.88 488 LEU A O 1
ATOM 3657 N N . ALA A 1 489 ? 60.305 16.697 -96.006 1.00 88.62 489 ALA A N 1
ATOM 3658 C CA . ALA A 1 489 ? 60.634 15.638 -95.054 1.00 88.62 489 ALA A CA 1
ATOM 3659 C C . ALA A 1 489 ? 61.223 16.199 -93.745 1.00 88.62 489 ALA A C 1
ATOM 3661 O O . ALA A 1 489 ? 60.848 15.761 -92.659 1.00 88.62 489 ALA A O 1
ATOM 3662 N N . GLY A 1 490 ? 62.075 17.227 -93.828 1.00 83.75 490 GLY A N 1
ATOM 3663 C CA . GLY A 1 490 ? 62.590 17.948 -92.660 1.00 83.75 490 GLY A CA 1
ATOM 3664 C C . GLY A 1 490 ? 61.495 18.668 -91.865 1.00 83.75 490 GLY A C 1
ATOM 3665 O O . GLY A 1 490 ? 61.498 18.618 -90.635 1.00 83.75 490 GLY A O 1
ATOM 3666 N N . ARG A 1 491 ? 60.514 19.280 -92.546 1.00 85.56 491 ARG A N 1
ATOM 3667 C CA . ARG A 1 491 ? 59.329 19.873 -91.897 1.00 85.56 491 ARG A CA 1
ATOM 3668 C C . ARG A 1 491 ? 58.458 18.821 -91.204 1.00 85.56 491 ARG A C 1
ATOM 3670 O O . ARG A 1 491 ? 57.986 19.078 -90.101 1.00 85.56 491 ARG A O 1
ATOM 3677 N N . ALA A 1 492 ? 58.275 17.650 -91.815 1.00 85.44 492 ALA A N 1
ATOM 3678 C CA . ALA A 1 492 ? 57.511 16.550 -91.225 1.00 85.44 492 ALA A CA 1
ATOM 3679 C C . ALA A 1 492 ? 58.177 15.995 -89.950 1.00 85.44 492 ALA A C 1
ATOM 36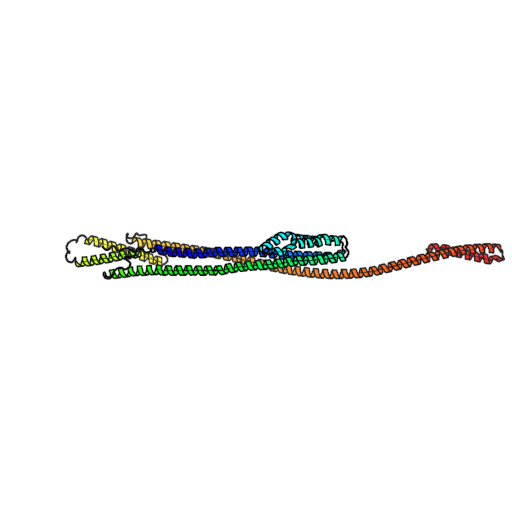81 O O . ALA A 1 492 ? 57.516 15.892 -88.918 1.00 85.44 492 ALA A O 1
ATOM 3682 N N . ALA A 1 493 ? 59.490 15.737 -89.986 1.00 81.62 493 ALA A N 1
ATOM 3683 C CA . ALA A 1 493 ? 60.258 15.307 -88.811 1.00 81.62 493 ALA A CA 1
ATOM 3684 C C . ALA A 1 493 ? 60.281 16.382 -87.705 1.00 81.62 493 ALA A C 1
ATOM 3686 O O . ALA A 1 493 ? 60.176 16.082 -86.519 1.00 81.62 493 ALA A O 1
ATOM 3687 N N . GLY A 1 494 ? 60.346 17.664 -88.084 1.00 80.50 494 GLY A N 1
ATOM 3688 C CA . GLY A 1 494 ? 60.304 18.783 -87.138 1.00 80.50 494 GLY A CA 1
ATOM 3689 C C . GLY A 1 494 ? 58.960 18.963 -86.418 1.00 80.50 494 GLY A C 1
ATOM 3690 O O . GLY A 1 494 ? 58.935 19.520 -85.323 1.00 80.50 494 GLY A O 1
ATOM 3691 N N . ALA A 1 495 ? 57.851 18.491 -86.997 1.00 80.12 495 ALA A N 1
ATOM 3692 C CA . ALA A 1 495 ? 56.516 18.596 -86.403 1.00 80.12 495 ALA A CA 1
ATOM 3693 C C . ALA A 1 495 ? 56.188 17.452 -85.424 1.00 80.12 495 ALA A C 1
ATOM 3695 O O . ALA A 1 495 ? 55.394 17.645 -84.504 1.00 80.12 495 ALA A O 1
ATOM 3696 N N . ALA A 1 496 ? 56.810 16.279 -85.587 1.00 76.19 496 ALA A N 1
ATOM 3697 C CA . ALA A 1 496 ? 56.532 15.087 -84.782 1.00 76.19 496 ALA A CA 1
ATOM 3698 C C . ALA A 1 496 ? 56.732 15.278 -83.256 1.00 76.19 496 ALA A C 1
ATOM 3700 O O . ALA A 1 496 ? 55.868 14.835 -82.496 1.00 76.19 496 ALA A O 1
ATOM 3701 N N . PRO A 1 497 ? 57.776 15.978 -82.761 1.00 74.00 497 PRO A N 1
ATOM 3702 C CA . PRO A 1 497 ? 57.948 16.225 -81.327 1.00 74.00 497 PRO A CA 1
ATOM 3703 C C . PRO A 1 497 ? 56.837 17.073 -80.692 1.00 74.00 497 PRO A C 1
ATOM 3705 O O . PRO A 1 497 ? 56.587 16.931 -79.501 1.00 74.00 497 PRO A O 1
ATOM 3708 N N . GLY A 1 498 ? 56.175 17.944 -81.464 1.00 70.81 498 GLY A N 1
ATOM 3709 C CA . GLY A 1 498 ? 55.084 18.797 -80.973 1.00 70.81 498 GLY A CA 1
ATOM 3710 C C . GLY A 1 498 ? 53.721 18.101 -80.900 1.00 70.81 498 GLY A C 1
ATOM 3711 O O . GLY A 1 498 ? 52.770 18.692 -80.398 1.00 70.81 498 GLY A O 1
ATOM 3712 N N . LEU A 1 499 ? 53.622 16.872 -81.417 1.00 69.31 499 LEU A N 1
ATOM 3713 C CA . LEU A 1 499 ? 52.398 16.064 -81.465 1.00 69.31 499 LEU A CA 1
ATOM 3714 C C . LEU A 1 499 ? 52.403 14.899 -80.455 1.00 69.31 499 LEU A C 1
ATOM 3716 O O . LEU A 1 499 ? 51.409 14.179 -80.373 1.00 69.31 499 LEU A O 1
ATOM 3720 N N . ARG A 1 500 ? 53.520 14.686 -79.746 1.00 60.97 500 ARG A N 1
ATOM 3721 C CA . ARG A 1 500 ? 53.721 13.599 -78.774 1.00 60.97 500 ARG A CA 1
ATOM 3722 C C . ARG A 1 500 ? 53.166 13.907 -77.389 1.00 60.97 500 ARG A C 1
ATOM 3724 O O . ARG A 1 500 ? 53.213 15.087 -76.977 1.00 60.97 500 ARG A O 1
#

Mean predicted aligned error: 18.96 Å

Nearest PDB structures (foldseek):
  8c5v-assembly1_I  TM=3.985E-01  e=2.569E-06  Escherichia coli
  3zx6-assembly1_B  TM=6.137E-01  e=2.170E-02  Archaeoglobus fulgidus DSM 4304
  3zx6-assembly1_A  TM=6.210E-01  e=4.457E-02  Archaeoglobus fulgidus DSM 4304
  3ja6-assembly1_I  TM=2.420E-01  e=2.554E+00  Escherichia coli
  3ja6-assembly1_H  TM=2.198E-01  e=6.004E+00  Escherichia coli

Organism: NCBI:txid501024

Foldseek 3Di:
DDDQAFDEDDALVRLVVVLVVLLCVLVVVLVVLLVVLLVVLVVLLVVLVVLLVVLVLLVVLLVLLVLLLVLQVVLLVVLVVLARDPVSLVSNVVSLCSQQVCLVVLCVSCVVLVNNVLCPCSNVLSVQLSCLRNPVSRCCSNVVHDVVSSVVSNVSNVVSSVSNNVSSVVSSVSSNVVSVVSNVVSVVSVVVSVVVSVVSNVVSVVVSVVSCCVSVVVVVVLVVQLVVLLVCVVVVNLVDQRPLCSHPYPSVVSSVVSNVSSVVSVVVVVVVVVPPPPPDDDPPCPVVVVVVVVVVVVLVVVLVVLVVVLVVCVVVVNLVDADPDAGPPVCNVVRVVSNVVSVVVVVVVVVVVVVVVVVVVVVVVVVVVVVVVVVVVVVVVVVVVVVVVVVVVVVVVVVVVVVVVVVVVVVVVVVVVVVVVVVVVVVVVVVVVVVVVVVLVVVLVVLVVQLVVLVVQLVVLVVQLVVLVVVPPVSPVSNVVSVVSNVVSVVSNVCSVVSD

Secondary structure (DSSP, 8-state):
-----PBP---HHHHHHHHHHHHHHHHHHHHHHHHHHHHHHHHHHHHHHHHHHHHHHHHHHHHHHHHHHHHHHHHHHTGGGSS--HHHHHHHHHHHHHHHHTHHHHHHHHHHTT-GGGSTTHHHHHHHHHIIIIIIIHHHHHHT--HHHHHHHHHHHHHHHHHHHHHHHHHHHHHHHHHHHHHHHHHHHHHHHHHHHHHHHHHHHHHHHHHHHHHHHHHHHHHHHHHHHHHHHHTT--SS--TTTTBSSHHHHHHHHHHHHHHHHHHHHHHHHH-SS---S-TTTHHHHHHHHHHHHHHHHHHHHHHHHHHHHHHTT-TT----SPPPTTTHHHHHHHHHHHHHHHHHHHHHHHHHHHHHHHHHHHHHHHHHHHHHHHHHHHHHHHHHHHHHHHHHHHHHHHHHHHHHHHHHHHHHHHHHHHHHHHHHHHHHHHHHHHHHHHHHHHHHHHHHHHHHHHHHHHHHHHHHHHTGGGGHHHHHHHHHHHHHHHHHHHHGGGG-

Solvent-accessible surface area (backbone atoms only — not comparable to full-atom values): 26142 Å² total; per-residue (Å²): 139,79,87,77,78,59,45,89,44,81,34,71,68,56,52,53,48,52,53,52,52,51,51,51,52,34,54,48,51,38,51,52,53,48,50,54,39,50,54,52,23,52,52,32,42,51,54,18,52,55,39,44,51,53,26,52,50,37,53,49,45,44,50,30,50,52,51,29,51,50,44,48,50,54,48,64,72,51,37,87,70,42,56,78,55,67,70,48,54,50,51,38,52,51,28,46,49,50,58,58,67,45,44,66,60,52,52,55,51,19,56,77,68,74,41,54,78,68,51,73,52,48,68,60,45,52,50,50,37,40,44,49,53,69,48,49,47,47,51,37,24,58,67,64,54,60,70,72,57,53,54,53,46,50,55,50,45,54,55,30,46,49,52,52,43,52,42,39,50,54,48,30,51,52,35,46,55,48,20,49,52,30,45,51,49,21,50,51,44,49,54,51,40,54,54,52,38,50,52,43,50,50,52,37,52,51,52,49,51,51,52,48,49,57,52,48,53,52,49,53,54,47,54,51,40,38,53,53,39,51,54,35,42,75,72,68,47,67,85,68,79,50,53,56,44,50,38,53,22,68,65,11,54,53,13,40,54,49,40,53,50,40,51,52,49,51,52,48,53,56,48,60,74,69,60,86,81,75,89,83,86,66,91,73,54,55,67,57,54,50,53,50,50,50,54,48,52,49,52,50,51,51,49,52,50,53,48,52,54,47,50,52,40,40,75,71,67,41,45,82,60,69,72,81,76,82,55,58,84,93,50,30,60,60,47,51,54,51,37,52,50,25,50,52,51,40,52,50,51,53,52,52,52,51,50,50,52,52,51,52,53,51,52,51,52,51,51,51,52,50,51,54,48,49,55,50,50,53,51,50,50,51,53,50,52,53,49,50,54,50,50,51,52,49,51,53,50,50,55,53,50,52,55,50,52,53,52,49,51,54,52,51,53,52,48,53,54,50,52,59,52,50,52,53,55,51,52,52,51,50,56,48,51,51,51,50,54,52,50,52,52,52,51,45,52,52,44,53,53,51,35,53,49,20,51,52,45,27,52,52,19,48,51,46,26,53,54,17,62,72,53,45,88,84,14,54,69,51,28,54,52,18,51,52,49,25,53,52,19,51,51,51,42,66,47,43,75,80,74,102

InterPro domains:
  IPR003660 HAMP domain [PF00672] (218-257)
  IPR003660 HAMP domain [PS50885] (217-270)
  IPR003660 HAMP domain [PS50885] (298-350)
  IPR003660 HAMP domain [SM00304] (217-270)
  IPR003660 HAMP domain [SM00304] (298-350)
  IPR004089 Methyl-accepting chemotaxis protein (MCP) signalling domain [PF00015] (411-496)
  IPR004089 Methyl-accepting chemotaxis protein (MCP) signalling domain [PS50111] (355-500)
  IPR004089 Methyl-accepting chemotaxis protein (MCP) signalling domain [SM00283] (351-500)

Sequence (500 aa):
MTDMKVRKSLSVGQRLGTLAGAAFIGFGAMLGVGWYQNSSADAALRHANEIQASVDHINELRTANLTLILAAMDTIVDRGDRAVIPERLKLMNEAIGELQSSSKEMHRLAEELNAGNLLSTYDADVATLGQNIVEDLKAAVESAAPDSEFDRLDDAIDGGGEKVGATLDTFARQGGEFAKRKIDEANAISQRAIHIQLALGIVAIVTMAILQYIHGGSIRRGIEGVRKSMQAIMRGDLNSHVPAAERGDEIGDMARAAESFRLAAIEKQELQARSESERQQSDAERRSRETAKLADAEALNNAVNALGQGLTRLAGGDMTVTIDQPFKPELERLRSDFNETTATLRQTMAGISQNGASIQANSRQMRSAADDLAKRTEQQAASLEETSAALDQITATVRSATSRAEEVGHMVAHTRQNTAKSDIVVTDAMAAMERITAASREIGTIINVIDEIAFQTNLLALNAGVEAARAGEAGKGFAVVAQEVRELAGRAAGAAPGLR

Radius of gyration: 64.1 Å; Cα contacts (8 Å, |Δi|>4): 347; chains: 1; bounding box: 130×52×209 Å

pLDDT: mean 88.39, std 11.06, range [34.78, 97.38]